Protein AF-0000000086488787 (afdb_homodimer)

pLDDT: mean 94.92, std 4.98, range [66.38, 98.88]

Organism: NCBI:txid399045

Secondary structure (DSSP, 8-state):
-HHHHHS-TTT-EEEEEE-SHHHHHHHHHHHTTSEEEEEEE-GGGTT-S---S----S--SEEEEESEETTTTEE-SS----SSPEEEE-TTTTTSS---GGG-SEEEEETTTTTSSSS-EEEEE-GGGSS-S-----GGG-HHHHHHTTT-SS---HHHHHHHHHHHHHHHHTTHHHHHHHHHHHHHHHHHHHHHH-TTEEE-S-GGGB-SSEEEEEETTHHHHHHHHHHHHHHTT----BPPTTT-SEEEE-/-HHHHHS-TTT-EEEEEE-SHHHHHHHHHHHTTSEEEEEEE-GGGTT-S---S----S--SEEEEESEETTTTEE-SS----SSPEEEE-TTTTTSS---GGG-SEEEEETTTTTSSSS-EEEEE-GGGSS-S-----GGG-HHHHHHTTT-SS---HHHHHHHHHHHHHHHHTTHHHHHHHHHHHHHHHHHHHHHH-TTEEE-S-GGGB-SSEEEEEETTHHHHHHHHHHHHHHTT----BPPTTT-SEEEE-

Foldseek 3Di:
DCCQWQAAQPAGEEEEAAQEDVSVVVQVVNVVRHHYHDQHYPVVQPNQEGDDDTDDDDDHSEYEYEQAYQQNQFGDPDDDDDPHAYEYEDAQCVLQADDPPVSHQKYKYQCCHQQFNGFDMDMDHNPVSGDRRPHPDDLVRHVVNCVVVVNPPDPGPVRRVVRSVVSQVVCVVCVGSHNSNVVLVVQLCVVVVCQVVPLQKHWSHDPVGGHSFKTFIAGPCCVVPVVVVVVVCVVVVHDDQFHDPVPTGGMDGD/DCCQWQAAQPAGEEEEAAQEDVSVVVQVVNVVRHHYHDQHYPVVQPNQEGDDDTDDDDDHSEYEYEQAYQQNQFGDPDDDDDPHAYEYEDAQCVLQADDPPVSHQKYKYQCCHQQFNGFDMDMDHNPVSGDRRPHPDDLVRHVVNCVVVVNPPDPGPVVRVVRSVVSQVVCVVCVGSHNSNVVLVVQLCVVVVCQVVPLQKHWSHDPVGGHSFKTFIAGPCCVVCVVVVVVVCVVVVHDDQFHDPVPTGGMDGD

Structure (mmCIF, N/CA/C/O backbone):
data_AF-0000000086488787-model_v1
#
loop_
_entity.id
_entity.type
_entity.pdbx_description
1 polymer 'phosphoserine transaminase'
#
loop_
_atom_site.group_PDB
_atom_site.id
_atom_site.type_symbol
_atom_site.label_atom_id
_atom_site.label_alt_id
_atom_site.label_comp_id
_atom_site.label_asym_id
_atom_site.label_entity_id
_atom_site.label_seq_id
_atom_site.pdbx_PDB_ins_code
_atom_site.Cartn_x
_atom_site.Cartn_y
_atom_site.Cartn_z
_atom_site.occupancy
_atom_site.B_iso_or_equiv
_atom_site.auth_seq_id
_atom_site.auth_comp_id
_atom_site.auth_asym_id
_atom_site.auth_atom_id
_atom_site.pdbx_PDB_model_num
ATOM 1 N N . MET A 1 1 ? 10.586 -4.086 -3.986 1 94.94 1 MET A N 1
ATOM 2 C CA . MET A 1 1 ? 11.008 -4.074 -2.59 1 94.94 1 MET A CA 1
ATOM 3 C C . MET A 1 1 ? 12.148 -5.059 -2.357 1 94.94 1 MET A C 1
ATOM 5 O O . MET A 1 1 ? 13.211 -4.68 -1.866 1 94.94 1 MET A O 1
ATOM 9 N N . ILE A 1 2 ? 11.914 -6.246 -2.818 1 97.5 2 ILE A N 1
ATOM 10 C CA . ILE A 1 2 ? 12.852 -7.324 -2.512 1 97.5 2 ILE A CA 1
ATOM 11 C C . ILE A 1 2 ? 14.203 -7.023 -3.146 1 97.5 2 ILE A C 1
ATOM 13 O O . ILE A 1 2 ? 15.234 -7.062 -2.471 1 97.5 2 ILE A O 1
ATOM 17 N N . PRO A 1 3 ? 14.281 -6.59 -4.441 1 97.69 3 PRO A N 1
ATOM 18 C CA . PRO A 1 3 ? 15.594 -6.305 -5.02 1 97.69 3 PRO A CA 1
ATOM 19 C C . PRO A 1 3 ? 16.312 -5.145 -4.324 1 97.69 3 PRO A C 1
ATOM 21 O O . PRO A 1 3 ? 17.531 -5.188 -4.133 1 97.69 3 PRO A O 1
ATOM 24 N N . PHE A 1 4 ? 15.555 -4.121 -3.898 1 97.12 4 PHE A N 1
ATOM 25 C CA . PHE A 1 4 ? 16.172 -3 -3.199 1 97.12 4 PHE A CA 1
ATOM 26 C C . PHE A 1 4 ? 16.844 -3.463 -1.912 1 97.12 4 PHE A C 1
ATOM 28 O O . PHE A 1 4 ? 17.906 -2.967 -1.548 1 97.12 4 PHE A O 1
ATOM 35 N N . ASN A 1 5 ? 16.219 -4.375 -1.281 1 98.38 5 ASN A N 1
ATOM 36 C CA . ASN A 1 5 ? 16.672 -4.773 0.046 1 98.38 5 ASN A CA 1
ATOM 37 C C . ASN A 1 5 ? 17.734 -5.863 -0.032 1 98.38 5 ASN A C 1
ATOM 39 O O . ASN A 1 5 ? 18.562 -5.992 0.874 1 98.38 5 ASN A O 1
ATOM 43 N N . LEU A 1 6 ? 17.766 -6.707 -1.114 1 98.69 6 LEU A N 1
ATOM 44 C CA . LEU A 1 6 ? 18.547 -7.93 -1.038 1 98.69 6 LEU A CA 1
ATOM 45 C C . LEU A 1 6 ? 19.562 -7.992 -2.17 1 98.69 6 LEU A C 1
ATOM 47 O O . LEU A 1 6 ? 20.547 -8.727 -2.084 1 98.69 6 LEU A O 1
ATOM 51 N N . MET A 1 7 ? 19.297 -7.332 -3.309 1 98.56 7 MET A N 1
ATOM 52 C CA . MET A 1 7 ? 20.234 -7.328 -4.422 1 98.56 7 MET A CA 1
ATOM 53 C C . MET A 1 7 ? 21.312 -6.27 -4.215 1 98.56 7 MET A C 1
ATOM 55 O O . MET A 1 7 ? 21.016 -5.117 -3.912 1 98.56 7 MET A O 1
ATOM 59 N N . LYS A 1 8 ? 22.562 -6.676 -4.352 1 98.12 8 LYS A N 1
ATOM 60 C CA . LYS A 1 8 ? 23.641 -5.695 -4.207 1 98.12 8 LYS A CA 1
ATOM 61 C C . LYS A 1 8 ? 23.516 -4.59 -5.254 1 98.12 8 LYS A C 1
ATOM 63 O O . LYS A 1 8 ? 23.234 -4.859 -6.422 1 98.12 8 LYS A O 1
ATOM 68 N N . ALA A 1 9 ? 23.719 -3.361 -4.793 1 96.5 9 ALA A N 1
ATOM 69 C CA . ALA A 1 9 ? 23.625 -2.207 -5.684 1 96.5 9 ALA A CA 1
ATOM 70 C C . ALA A 1 9 ? 24.703 -2.266 -6.758 1 96.5 9 ALA A C 1
ATOM 72 O O . ALA A 1 9 ? 24.484 -1.852 -7.898 1 96.5 9 ALA A O 1
ATOM 73 N N . GLU A 1 10 ? 25.875 -2.75 -6.465 1 96.12 10 GLU A N 1
ATOM 74 C CA . GLU A 1 10 ? 26.969 -2.922 -7.402 1 96.12 10 GLU A CA 1
ATOM 75 C C . GLU A 1 10 ? 27.203 -4.395 -7.715 1 96.12 10 GLU A C 1
ATOM 77 O O . GLU A 1 10 ? 27.531 -5.184 -6.82 1 96.12 10 GLU A O 1
ATOM 82 N N . GLY A 1 11 ? 26.969 -4.77 -8.953 1 95.94 11 GLY A N 1
ATOM 83 C CA . GLY A 1 11 ? 27.25 -6.137 -9.375 1 95.94 11 GLY A CA 1
ATOM 84 C C . GLY A 1 11 ? 26.188 -7.121 -8.922 1 95.94 11 GLY A C 1
ATOM 85 O O . GLY A 1 11 ? 26.453 -8.32 -8.812 1 95.94 11 GLY A O 1
ATOM 86 N N . GLY A 1 12 ? 25.047 -6.617 -8.594 1 97.62 12 GLY A N 1
ATOM 87 C CA . GLY A 1 12 ? 23.984 -7.473 -8.094 1 97.62 12 GLY A CA 1
ATOM 88 C C . GLY A 1 12 ? 23.578 -8.562 -9.07 1 97.62 12 GLY A C 1
ATOM 89 O O . GLY A 1 12 ? 23.5 -8.312 -10.281 1 97.62 12 GLY A O 1
ATOM 90 N N . LYS A 1 13 ? 23.484 -9.789 -8.562 1 98.19 13 LYS A N 1
ATOM 91 C CA . LYS A 1 13 ? 23.109 -10.945 -9.367 1 98.19 13 LYS A CA 1
ATOM 92 C C . LYS A 1 13 ? 22.094 -11.812 -8.625 1 98.19 13 LYS A C 1
ATOM 94 O O . LYS A 1 13 ? 22.297 -12.164 -7.461 1 98.19 13 LYS A O 1
ATOM 99 N N . THR A 1 14 ? 21.016 -12.086 -9.305 1 98.69 14 THR A N 1
ATOM 100 C CA . THR A 1 14 ? 19.953 -12.883 -8.711 1 98.69 14 THR A CA 1
ATOM 101 C C . THR A 1 14 ? 19.531 -14.008 -9.656 1 98.69 14 THR A C 1
ATOM 103 O O . THR A 1 14 ? 19.828 -13.961 -10.852 1 98.69 14 THR A O 1
ATOM 106 N N . ALA A 1 15 ? 18.938 -15.047 -9.109 1 98.81 15 ALA A N 1
ATOM 107 C CA . ALA A 1 15 ? 18.391 -16.156 -9.875 1 98.81 15 ALA A CA 1
ATOM 108 C C . ALA A 1 15 ? 16.891 -16.281 -9.641 1 98.81 15 ALA A C 1
ATOM 110 O O . ALA A 1 15 ? 16.406 -16.141 -8.508 1 98.81 15 ALA A O 1
ATOM 111 N N . TYR A 1 16 ? 16.188 -16.516 -10.734 1 98.81 16 TYR A N 1
ATOM 112 C CA . TYR A 1 16 ? 14.742 -16.688 -10.648 1 98.81 16 TYR A CA 1
ATOM 113 C C . TYR A 1 16 ? 14.305 -17.969 -11.344 1 98.81 16 TYR A C 1
ATOM 115 O O . TYR A 1 16 ? 14.852 -18.328 -12.391 1 98.81 16 TYR A O 1
ATOM 123 N N . ILE A 1 17 ? 13.367 -18.641 -10.742 1 98.81 17 ILE A N 1
ATOM 124 C CA . ILE A 1 17 ? 12.609 -19.703 -11.391 1 98.81 17 ILE A CA 1
ATOM 125 C C . ILE A 1 17 ? 11.289 -19.141 -11.93 1 98.81 17 ILE A C 1
ATOM 127 O O . ILE A 1 17 ? 10.438 -18.688 -11.164 1 98.81 17 ILE A O 1
ATOM 131 N N . ASP A 1 18 ? 11.125 -19.156 -13.258 1 98.81 18 ASP A N 1
ATOM 132 C CA . ASP A 1 18 ? 9.984 -18.547 -13.93 1 98.81 18 ASP A CA 1
ATOM 133 C C . ASP A 1 18 ? 8.875 -19.562 -14.164 1 98.81 18 ASP A C 1
ATOM 135 O O . ASP A 1 18 ? 8.891 -20.297 -15.164 1 98.81 18 ASP A O 1
ATOM 139 N N . THR A 1 19 ? 7.844 -19.469 -13.273 1 98.69 19 THR A N 1
ATOM 140 C CA . THR A 1 19 ? 6.82 -20.516 -13.336 1 98.69 19 THR A CA 1
ATOM 141 C C . THR A 1 19 ? 5.453 -19.906 -13.633 1 98.69 19 THR A C 1
ATOM 143 O O . THR A 1 19 ? 4.441 -20.609 -13.633 1 98.69 19 THR A O 1
ATOM 146 N N . GLY A 1 20 ? 5.422 -18.609 -13.844 1 97.62 20 GLY A N 1
ATOM 147 C CA . GLY A 1 20 ? 4.117 -18.031 -14.117 1 97.62 20 GLY A CA 1
ATOM 148 C C . GLY A 1 20 ? 4.133 -16.516 -14.164 1 97.62 20 GLY A C 1
ATOM 149 O O . GLY A 1 20 ? 5.188 -15.906 -14.383 1 97.62 20 GLY A O 1
ATOM 150 N N . ALA A 1 21 ? 2.887 -15.906 -14.07 1 94.88 21 ALA A N 1
ATOM 151 C CA . ALA A 1 21 ? 2.688 -14.469 -14.234 1 94.88 21 ALA A CA 1
ATOM 152 C C . ALA A 1 21 ? 3.416 -13.688 -13.148 1 94.88 21 ALA A C 1
ATOM 154 O O . ALA A 1 21 ? 4.035 -12.656 -13.422 1 94.88 21 ALA A O 1
ATOM 155 N N . TRP A 1 22 ? 3.416 -14.219 -11.945 1 95.56 22 TRP A N 1
ATOM 156 C CA . TRP A 1 22 ? 3.957 -13.469 -10.812 1 95.56 22 TRP A CA 1
ATOM 157 C C . TRP A 1 22 ? 5.477 -13.555 -10.781 1 95.56 22 TRP A C 1
ATOM 159 O O . TRP A 1 22 ? 6.156 -12.57 -10.477 1 95.56 22 TRP A O 1
ATOM 169 N N . SER A 1 23 ? 6 -14.703 -11.062 1 98.19 23 SER A N 1
ATOM 170 C CA . SER A 1 23 ? 7.449 -14.797 -11.188 1 98.19 23 SER A CA 1
ATOM 171 C C . SER A 1 23 ? 7.961 -13.938 -12.344 1 98.19 23 SER A C 1
ATOM 173 O O . SER A 1 23 ? 9.008 -13.297 -12.227 1 98.19 23 SER A O 1
ATOM 175 N N . ASP A 1 24 ? 7.203 -13.914 -13.398 1 97.25 24 ASP A N 1
ATOM 176 C CA . ASP A 1 24 ? 7.574 -13.086 -14.547 1 97.25 24 ASP A CA 1
ATOM 177 C C . ASP A 1 24 ? 7.625 -11.609 -14.172 1 97.25 24 ASP A C 1
ATOM 179 O O . ASP A 1 24 ? 8.57 -10.906 -14.531 1 97.25 24 ASP A O 1
ATOM 183 N N . LYS A 1 25 ? 6.625 -11.133 -13.484 1 95.56 25 LYS A N 1
ATOM 184 C CA . LYS A 1 25 ? 6.594 -9.742 -13.031 1 95.56 25 LYS A CA 1
ATOM 185 C C . LYS A 1 25 ? 7.742 -9.445 -12.078 1 95.56 25 LYS A C 1
ATOM 187 O O . LYS A 1 25 ? 8.352 -8.375 -12.133 1 95.56 25 LYS A O 1
ATOM 192 N N . ALA A 1 26 ? 7.996 -10.352 -11.156 1 97.88 26 ALA A N 1
ATOM 193 C CA . ALA A 1 26 ? 9.094 -10.195 -10.203 1 97.88 26 ALA A CA 1
ATOM 194 C C . ALA A 1 26 ? 10.43 -10.094 -10.93 1 97.88 26 ALA A C 1
ATOM 196 O O . ALA A 1 26 ? 11.297 -9.297 -10.539 1 97.88 26 ALA A O 1
ATOM 197 N N . ILE A 1 27 ? 10.609 -10.938 -11.945 1 98.56 27 ILE A N 1
ATOM 198 C CA . ILE A 1 27 ? 11.828 -10.945 -12.75 1 98.56 27 ILE A CA 1
ATOM 199 C C . ILE A 1 27 ? 12.039 -9.562 -13.375 1 98.56 27 ILE A C 1
ATOM 201 O O . ILE A 1 27 ? 13.133 -9 -13.289 1 98.56 27 ILE A O 1
ATOM 205 N N . LYS A 1 28 ? 10.992 -9.031 -13.945 1 96.94 28 LYS A N 1
ATOM 206 C CA . LYS A 1 28 ? 11.086 -7.73 -14.609 1 96.94 28 LYS A CA 1
ATOM 207 C C . LYS A 1 28 ? 11.523 -6.648 -13.625 1 96.94 28 LYS A C 1
ATOM 209 O O . LYS A 1 28 ? 12.336 -5.785 -13.969 1 96.94 28 LYS A O 1
ATOM 214 N N . GLU A 1 29 ? 11.039 -6.648 -12.445 1 96.62 29 GLU A N 1
ATOM 215 C CA . GLU A 1 29 ? 11.422 -5.668 -11.438 1 96.62 29 GLU A CA 1
ATOM 216 C C . GLU A 1 29 ? 12.883 -5.836 -11.031 1 96.62 29 GLU A C 1
ATOM 218 O O . GLU A 1 29 ? 13.602 -4.848 -10.852 1 96.62 29 GLU A O 1
ATOM 223 N N . ALA A 1 30 ? 13.258 -7.09 -10.852 1 98.06 30 ALA A N 1
ATOM 224 C CA . ALA A 1 30 ? 14.648 -7.352 -10.477 1 98.06 30 ALA A CA 1
ATOM 225 C C . ALA A 1 30 ? 15.609 -6.895 -11.57 1 98.06 30 ALA A C 1
ATOM 227 O O . ALA A 1 30 ? 16.672 -6.344 -11.281 1 98.06 30 ALA A O 1
ATOM 228 N N . GLN A 1 31 ? 15.234 -7.102 -12.812 1 97.75 31 GLN A N 1
ATOM 229 C CA . GLN A 1 31 ? 16.078 -6.773 -13.961 1 97.75 31 GLN A CA 1
ATOM 230 C C . GLN A 1 31 ? 16.312 -5.27 -14.047 1 97.75 31 GLN A C 1
ATOM 232 O O . GLN A 1 31 ? 17.312 -4.828 -14.625 1 97.75 31 GLN A O 1
ATOM 237 N N . ARG A 1 32 ? 15.477 -4.457 -13.484 1 94.88 32 ARG A N 1
ATOM 238 C CA . ARG A 1 32 ? 15.641 -3.008 -13.469 1 94.88 32 ARG A CA 1
ATOM 239 C C . ARG A 1 32 ? 16.844 -2.602 -12.633 1 94.88 32 ARG A C 1
ATOM 241 O O . ARG A 1 32 ? 17.406 -1.522 -12.828 1 94.88 32 ARG A O 1
ATOM 248 N N . LEU A 1 33 ? 17.281 -3.49 -11.719 1 96 33 LEU A N 1
ATOM 249 C CA . LEU A 1 33 ? 18.266 -3.062 -10.727 1 96 33 LEU A CA 1
ATOM 250 C C . LEU A 1 33 ? 19.578 -3.812 -10.914 1 96 33 LEU A C 1
ATOM 252 O O . LEU A 1 33 ? 20.625 -3.369 -10.43 1 96 33 LEU A O 1
ATOM 256 N N . GLY A 1 34 ? 19.5 -4.996 -11.516 1 97 34 GLY A N 1
ATOM 257 C CA . GLY A 1 34 ? 20.703 -5.777 -11.688 1 97 34 GLY A CA 1
ATOM 258 C C . GLY A 1 34 ? 20.531 -6.973 -12.602 1 97 34 GLY A C 1
ATOM 259 O O . GLY A 1 34 ? 19.578 -7.02 -13.391 1 97 34 GLY A O 1
ATOM 260 N N . THR A 1 35 ? 21.562 -7.863 -12.539 1 98.19 35 THR A N 1
ATOM 261 C CA . THR A 1 35 ? 21.531 -9.07 -13.367 1 98.19 35 THR A CA 1
ATOM 262 C C . THR A 1 35 ? 20.562 -10.094 -12.789 1 98.19 35 THR A C 1
ATOM 264 O O . THR A 1 35 ? 20.547 -10.336 -11.578 1 98.19 35 THR A O 1
ATOM 267 N N . THR A 1 36 ? 19.75 -10.602 -13.641 1 98.56 36 THR A N 1
ATOM 268 C CA . THR A 1 36 ? 18.766 -11.602 -13.242 1 98.56 36 THR A CA 1
ATOM 269 C C . THR A 1 36 ? 18.828 -12.82 -14.164 1 98.56 36 THR A C 1
ATOM 271 O O . THR A 1 36 ? 18.453 -12.734 -15.336 1 98.56 36 THR A O 1
ATOM 274 N N . ASP A 1 37 ? 19.328 -13.953 -13.656 1 98.62 37 ASP A N 1
ATOM 275 C CA . ASP A 1 37 ? 19.375 -15.203 -14.398 1 98.62 37 ASP A CA 1
ATOM 276 C C . ASP A 1 37 ? 18.078 -16 -14.227 1 98.62 37 ASP A C 1
ATOM 278 O O . ASP A 1 37 ? 17.609 -16.203 -13.102 1 98.62 37 ASP A O 1
ATOM 282 N N . ILE A 1 38 ? 17.5 -16.344 -15.359 1 98.69 38 ILE A N 1
ATOM 283 C CA . ILE A 1 38 ? 16.406 -17.297 -15.328 1 98.69 38 ILE A CA 1
ATOM 284 C C . ILE A 1 38 ? 16.953 -18.719 -15.383 1 98.69 38 ILE A C 1
ATOM 286 O O . ILE A 1 38 ? 17.344 -19.188 -16.438 1 98.69 38 ILE A O 1
ATOM 290 N N . VAL A 1 39 ? 16.906 -19.406 -14.242 1 98.44 39 VAL A N 1
ATOM 291 C CA . VAL A 1 39 ? 17.656 -20.656 -14.133 1 98.44 39 VAL A CA 1
ATOM 292 C C . VAL A 1 39 ? 16.75 -21.828 -14.531 1 98.44 39 VAL A C 1
ATOM 294 O O . VAL A 1 39 ? 17.234 -22.922 -14.812 1 98.44 39 VAL A O 1
ATOM 297 N N . ALA A 1 40 ? 15.484 -21.625 -14.5 1 98.56 40 ALA A N 1
ATOM 298 C CA . ALA A 1 40 ? 14.469 -22.578 -14.953 1 98.56 40 ALA A CA 1
ATOM 299 C C . ALA A 1 40 ? 13.18 -21.844 -15.344 1 98.56 40 ALA A C 1
ATOM 301 O O . ALA A 1 40 ? 12.859 -20.797 -14.781 1 98.56 40 ALA A O 1
ATOM 302 N N . SER A 1 41 ? 12.508 -22.375 -16.328 1 98.62 41 SER A N 1
ATOM 303 C CA . SER A 1 41 ? 11.266 -21.75 -16.781 1 98.62 41 SER A CA 1
ATOM 304 C C . SER A 1 41 ? 10.328 -22.781 -17.391 1 98.62 41 SER A C 1
ATOM 306 O O . SER A 1 41 ? 10.773 -23.766 -18 1 98.62 41 SER A O 1
ATOM 308 N N . SER A 1 42 ? 9.055 -22.594 -17.188 1 98.5 42 SER A N 1
ATOM 309 C CA . SER A 1 42 ? 8.047 -23.406 -17.875 1 98.5 42 SER A CA 1
ATOM 310 C C . SER A 1 42 ? 7.285 -22.594 -18.906 1 98.5 42 SER A C 1
ATOM 312 O O . SER A 1 42 ? 6.219 -23 -19.375 1 98.5 42 SER A O 1
ATOM 314 N N . LYS A 1 43 ? 7.812 -21.453 -19.234 1 97.81 43 LYS A N 1
ATOM 315 C CA . LYS A 1 43 ? 7.188 -20.562 -20.203 1 97.81 43 LYS A CA 1
ATOM 316 C C . LYS A 1 43 ? 7.008 -21.25 -21.547 1 97.81 43 LYS A C 1
ATOM 318 O O . LYS A 1 43 ? 6.066 -20.953 -22.297 1 97.81 43 LYS A O 1
ATOM 323 N N . ASP A 1 44 ? 7.855 -22.219 -21.906 1 97.25 44 ASP A N 1
ATOM 324 C CA . ASP A 1 44 ? 7.852 -22.906 -23.188 1 97.25 44 ASP A CA 1
ATOM 325 C C . ASP A 1 44 ? 6.551 -23.688 -23.391 1 97.25 44 ASP A C 1
ATOM 327 O O . ASP A 1 44 ? 6.152 -23.953 -24.531 1 97.25 44 ASP A O 1
ATOM 331 N N . LYS A 1 45 ? 5.914 -24.016 -22.297 1 97.25 45 LYS A N 1
ATOM 332 C CA . LYS A 1 45 ? 4.645 -24.734 -22.375 1 97.25 45 LYS A CA 1
ATOM 333 C C . LYS A 1 45 ? 3.539 -23.953 -21.656 1 97.25 45 LYS A C 1
ATOM 335 O O . LYS A 1 45 ? 2.707 -24.547 -20.969 1 97.25 45 LYS A O 1
ATOM 340 N N . ASN A 1 46 ? 3.65 -22.656 -21.719 1 95.94 46 ASN A N 1
ATOM 341 C CA . ASN A 1 46 ? 2.645 -21.766 -21.156 1 95.94 46 ASN A CA 1
ATOM 342 C C . ASN A 1 46 ? 2.439 -22.031 -19.672 1 95.94 46 ASN A C 1
ATOM 344 O O . ASN A 1 46 ? 1.304 -22.078 -19.188 1 95.94 46 ASN A O 1
ATOM 348 N N . TYR A 1 47 ? 3.537 -22.312 -18.984 1 98 47 TYR A N 1
ATOM 349 C CA . TYR A 1 47 ? 3.594 -22.453 -17.531 1 98 47 TYR A CA 1
ATOM 350 C C . TYR A 1 47 ? 2.688 -23.578 -17.062 1 98 47 TYR A C 1
ATOM 352 O O . TYR A 1 47 ? 2.078 -23.484 -15.984 1 98 47 TYR A O 1
ATOM 360 N N . ASN A 1 48 ? 2.488 -24.641 -17.812 1 97.81 48 ASN A N 1
ATOM 361 C CA . ASN A 1 48 ? 1.575 -25.719 -17.438 1 97.81 48 ASN A CA 1
ATOM 362 C C . ASN A 1 48 ? 2.285 -26.812 -16.641 1 97.81 48 ASN A C 1
ATOM 364 O O . ASN A 1 48 ? 1.721 -27.875 -16.406 1 97.81 48 ASN A O 1
ATOM 368 N N . TYR A 1 49 ? 3.541 -26.547 -16.281 1 98.56 49 TYR A N 1
ATOM 369 C CA . TYR A 1 49 ? 4.285 -27.484 -15.445 1 98.56 49 TYR A CA 1
ATOM 370 C C . TYR A 1 49 ? 5.301 -26.734 -14.578 1 98.56 49 TYR A C 1
ATOM 372 O O . TYR A 1 49 ? 5.5 -25.531 -14.742 1 98.56 49 TYR A O 1
ATOM 380 N N . ILE A 1 50 ? 5.898 -27.406 -13.539 1 98.75 50 ILE A N 1
ATOM 381 C CA . ILE A 1 50 ? 7.012 -26.906 -12.742 1 98.75 50 ILE A CA 1
ATOM 382 C C . ILE A 1 50 ? 8.32 -27.5 -13.258 1 98.75 50 ILE A C 1
ATOM 384 O O . ILE A 1 50 ? 8.477 -28.719 -13.336 1 98.75 50 ILE A O 1
ATOM 388 N N . PRO A 1 51 ? 9.25 -26.641 -13.625 1 98.5 51 PRO A N 1
ATOM 389 C CA . PRO A 1 51 ? 10.523 -27.172 -14.125 1 98.5 51 PRO A CA 1
ATOM 390 C C . PRO A 1 51 ? 11.242 -28.031 -13.094 1 98.5 51 PRO A C 1
ATOM 392 O O . PRO A 1 51 ? 11.203 -27.734 -11.898 1 98.5 51 PRO A O 1
ATOM 395 N N . LYS A 1 52 ? 11.914 -29.094 -13.594 1 96.75 52 LYS A N 1
ATOM 396 C CA . LYS A 1 52 ? 12.727 -29.984 -12.773 1 96.75 52 LYS A CA 1
ATOM 397 C C . LYS A 1 52 ? 14.125 -30.156 -13.359 1 96.75 52 LYS A C 1
ATOM 399 O O . LYS A 1 52 ? 14.391 -29.719 -14.477 1 96.75 52 LYS A O 1
ATOM 404 N N . GLY A 1 53 ? 15.008 -30.688 -12.516 1 94.62 53 GLY A N 1
ATOM 405 C CA . GLY A 1 53 ? 16.328 -31.078 -12.984 1 94.62 53 GLY A CA 1
ATOM 406 C C . GLY A 1 53 ? 17.203 -29.891 -13.352 1 94.62 53 GLY A C 1
ATOM 407 O O . GLY A 1 53 ? 18.156 -30.031 -14.125 1 94.62 53 GLY A O 1
ATOM 408 N N . TYR A 1 54 ? 16.875 -28.703 -12.977 1 96.44 54 TYR A N 1
ATOM 409 C CA . TYR A 1 54 ? 17.688 -27.531 -13.258 1 96.44 54 TYR A CA 1
ATOM 410 C C . TYR A 1 54 ? 18.766 -27.344 -12.195 1 96.44 54 TYR A C 1
ATOM 412 O O . TYR A 1 54 ? 18.672 -27.922 -11.109 1 96.44 54 TYR A O 1
ATOM 420 N N . HIS A 1 55 ? 19.75 -26.656 -12.586 1 95.06 55 HIS A N 1
ATOM 421 C CA . HIS A 1 55 ? 20.859 -26.328 -11.688 1 95.06 55 HIS A CA 1
ATOM 422 C C . HIS A 1 55 ? 20.891 -24.828 -11.375 1 95.06 55 HIS A C 1
ATOM 424 O O . HIS A 1 55 ? 20.672 -24 -12.258 1 95.06 55 HIS A O 1
ATOM 430 N N . ILE A 1 56 ? 21.125 -24.547 -10.109 1 96.88 56 ILE A N 1
ATOM 431 C CA . ILE A 1 56 ? 21.312 -23.172 -9.688 1 96.88 56 ILE A CA 1
ATOM 432 C C . ILE A 1 56 ? 22.75 -22.969 -9.242 1 96.88 56 ILE A C 1
ATOM 434 O O . ILE A 1 56 ? 23.219 -23.578 -8.289 1 96.88 56 ILE A O 1
ATOM 438 N N . GLY A 1 57 ? 23.438 -22.094 -9.891 1 94.31 57 GLY A N 1
ATOM 439 C CA . GLY A 1 57 ? 24.828 -21.797 -9.578 1 94.31 57 GLY A CA 1
ATOM 440 C C . GLY A 1 57 ? 25.016 -21.078 -8.266 1 94.31 57 GLY A C 1
ATOM 441 O O . GLY A 1 57 ? 24.062 -20.969 -7.473 1 94.31 57 GLY A O 1
ATOM 442 N N . SER A 1 58 ? 26.297 -20.672 -8.008 1 94.94 58 SER A N 1
ATOM 443 C CA . SER A 1 58 ? 26.641 -19.953 -6.793 1 94.94 58 SER A CA 1
ATOM 444 C C . SER A 1 58 ? 26.844 -18.469 -7.078 1 94.94 58 SER A C 1
ATOM 446 O O . SER A 1 58 ? 26.844 -18.047 -8.242 1 94.94 58 SER A O 1
ATOM 448 N N . GLY A 1 59 ? 26.812 -17.703 -6.039 1 96.19 59 GLY A N 1
ATOM 449 C CA . GLY A 1 59 ? 27.188 -16.312 -6.18 1 96.19 59 GLY A CA 1
ATOM 450 C C . GLY A 1 59 ? 25.984 -15.383 -6.328 1 96.19 59 GLY A C 1
ATOM 451 O O . GLY A 1 59 ? 26.141 -14.227 -6.742 1 96.19 59 GLY A O 1
ATOM 452 N N . TYR A 1 60 ? 24.828 -15.945 -6.102 1 98.31 60 TYR A N 1
ATOM 453 C CA . TYR A 1 60 ? 23.641 -15.102 -6.207 1 98.31 60 TYR A CA 1
ATOM 454 C C . TYR A 1 60 ? 23.375 -14.375 -4.898 1 98.31 60 TYR A C 1
ATOM 456 O O . TYR A 1 60 ? 23.562 -14.938 -3.816 1 98.31 60 TYR A O 1
ATOM 464 N N . ASP A 1 61 ? 22.922 -13.117 -5.02 1 98.69 61 ASP A N 1
ATOM 465 C CA . ASP A 1 61 ? 22.469 -12.375 -3.846 1 98.69 61 ASP A CA 1
ATOM 466 C C . ASP A 1 61 ? 21.234 -13.016 -3.225 1 98.69 61 ASP A C 1
ATOM 468 O O . ASP A 1 61 ? 21.062 -12.992 -2.004 1 98.69 61 ASP A O 1
ATOM 472 N N . TYR A 1 62 ? 20.391 -13.562 -4.113 1 98.81 62 TYR A N 1
ATOM 473 C CA . TYR A 1 62 ? 19.25 -14.375 -3.684 1 98.81 62 TYR A CA 1
ATOM 474 C C . TYR A 1 62 ? 18.688 -15.172 -4.848 1 98.81 62 TYR A C 1
ATOM 476 O O . TYR A 1 62 ? 19.016 -14.914 -6.008 1 98.81 62 TYR A O 1
ATOM 484 N N . VAL A 1 63 ? 17.938 -16.188 -4.492 1 98.88 63 VAL A N 1
ATOM 485 C CA . VAL A 1 63 ? 17.156 -17 -5.43 1 98.88 63 VAL A CA 1
ATOM 486 C C . VAL A 1 63 ? 15.672 -16.828 -5.145 1 98.88 63 VAL A C 1
ATOM 488 O O . VAL A 1 63 ? 15.25 -16.844 -3.984 1 98.88 63 VAL A O 1
ATOM 491 N N . HIS A 1 64 ? 14.922 -16.641 -6.23 1 98.88 64 HIS A N 1
ATOM 492 C CA . HIS A 1 64 ? 13.5 -16.359 -6.074 1 98.88 64 HIS A CA 1
ATOM 493 C C . HIS A 1 64 ? 12.656 -17.453 -6.727 1 98.88 64 HIS A C 1
ATOM 495 O O . HIS A 1 64 ? 12.969 -17.906 -7.832 1 98.88 64 HIS A O 1
ATOM 501 N N . CYS A 1 65 ? 11.594 -17.875 -6.035 1 98.69 65 CYS A N 1
ATOM 502 C CA . CYS A 1 65 ? 10.609 -18.781 -6.613 1 98.69 65 CYS A CA 1
ATOM 503 C C . CYS A 1 65 ? 9.195 -18.375 -6.199 1 98.69 65 CYS A C 1
ATOM 505 O O . CYS A 1 65 ? 9.016 -17.531 -5.32 1 98.69 65 CYS A O 1
ATOM 507 N N . THR A 1 66 ? 8.219 -18.844 -6.898 1 98.56 66 THR A N 1
ATOM 508 C CA . THR A 1 66 ? 6.789 -18.672 -6.633 1 98.56 66 THR A CA 1
ATOM 509 C C . THR A 1 66 ? 6.133 -20.031 -6.371 1 98.56 66 THR A C 1
ATOM 511 O O . THR A 1 66 ? 6.055 -20.875 -7.27 1 98.56 66 THR A O 1
ATOM 514 N N . SER A 1 67 ? 5.641 -20.234 -5.168 1 98.19 67 SER A N 1
ATOM 515 C CA . SER A 1 67 ? 5.238 -21.562 -4.711 1 98.19 67 SER A CA 1
ATOM 516 C C . SER A 1 67 ? 3.967 -22.031 -5.414 1 98.19 67 SER A C 1
ATOM 518 O O . SER A 1 67 ? 3.732 -23.234 -5.551 1 98.19 67 SER A O 1
ATOM 520 N N . ASN A 1 68 ? 3.139 -21.078 -5.809 1 98 68 ASN A N 1
ATOM 521 C CA . ASN A 1 68 ? 1.853 -21.391 -6.426 1 98 68 ASN A CA 1
ATOM 522 C C . ASN A 1 68 ? 1.491 -20.375 -7.508 1 98 68 ASN A C 1
ATOM 524 O O . ASN A 1 68 ? 1.7 -19.172 -7.332 1 98 68 ASN A O 1
ATOM 528 N N . ASN A 1 69 ? 1.011 -20.891 -8.602 1 97.19 69 ASN A N 1
ATOM 529 C CA . ASN A 1 69 ? 0.647 -20.031 -9.727 1 97.19 69 ASN A CA 1
ATOM 530 C C . ASN A 1 69 ? -0.861 -20.016 -9.953 1 97.19 69 ASN A C 1
ATOM 532 O O . ASN A 1 69 ? -1.386 -20.844 -10.711 1 97.19 69 ASN A O 1
ATOM 536 N N . THR A 1 70 ? -1.444 -19.031 -9.477 1 93.12 70 THR A N 1
ATOM 537 C CA . THR A 1 70 ? -2.896 -18.891 -9.438 1 93.12 70 THR A CA 1
ATOM 538 C C . THR A 1 70 ? -3.484 -18.953 -10.844 1 93.12 70 THR A C 1
ATOM 540 O O . THR A 1 70 ? -4.477 -19.641 -11.086 1 93.12 70 THR A O 1
ATOM 543 N N . ILE A 1 71 ? -2.857 -18.297 -11.734 1 92.75 71 ILE A N 1
ATOM 544 C CA . ILE A 1 71 ? -3.385 -18.125 -13.078 1 92.75 71 ILE A CA 1
ATOM 545 C C . ILE A 1 71 ? -3.248 -19.438 -13.859 1 92.75 71 ILE A C 1
ATOM 547 O O . ILE A 1 71 ? -4.148 -19.812 -14.609 1 92.75 71 ILE A O 1
ATOM 551 N N . PHE A 1 72 ? -2.188 -20.188 -13.547 1 96.25 72 PHE A N 1
ATOM 552 C CA . PHE A 1 72 ? -1.85 -21.297 -14.414 1 96.25 72 PHE A CA 1
ATOM 553 C C . PHE A 1 72 ? -2.137 -22.625 -13.719 1 96.25 72 PHE A C 1
ATOM 555 O O . PHE A 1 72 ? -2.123 -23.688 -14.352 1 96.25 72 PHE A O 1
ATOM 562 N N . GLY A 1 73 ? -2.334 -22.547 -12.422 1 97.19 73 GLY A N 1
ATOM 563 C CA . GLY A 1 73 ? -2.818 -23.719 -11.711 1 97.19 73 GLY A CA 1
ATOM 564 C C . GLY A 1 73 ? -1.718 -24.703 -11.375 1 97.19 73 GLY A C 1
ATOM 565 O O . GLY A 1 73 ? -1.98 -25.891 -11.203 1 97.19 73 GLY A O 1
ATOM 566 N N . THR A 1 74 ? -0.49 -24.281 -11.367 1 98.44 74 THR A N 1
ATOM 567 C CA . THR A 1 74 ? 0.616 -25.156 -10.992 1 98.44 74 THR A CA 1
ATOM 568 C C . THR A 1 74 ? 1.149 -24.797 -9.609 1 98.44 74 THR A C 1
ATOM 570 O O . THR A 1 74 ? 0.995 -23.656 -9.156 1 98.44 74 THR A O 1
ATOM 573 N N . GLN A 1 75 ? 1.727 -25.75 -8.914 1 98.5 75 GLN A N 1
ATOM 574 C CA . GLN A 1 75 ? 2.277 -25.547 -7.578 1 98.5 75 GLN A CA 1
ATOM 575 C C . GLN A 1 75 ? 3.578 -26.328 -7.395 1 98.5 75 GLN A C 1
ATOM 577 O O . GLN A 1 75 ? 3.682 -27.484 -7.812 1 98.5 75 GLN A O 1
ATOM 582 N N . MET A 1 76 ? 4.551 -25.672 -6.836 1 98.5 76 MET A N 1
ATOM 583 C CA . MET A 1 76 ? 5.809 -26.344 -6.5 1 98.5 76 MET A CA 1
ATOM 584 C C . MET A 1 76 ? 5.617 -27.312 -5.348 1 98.5 76 MET A C 1
ATOM 586 O O . MET A 1 76 ? 5.043 -26.969 -4.316 1 98.5 76 MET A O 1
ATOM 590 N N . LYS A 1 77 ? 6.094 -28.547 -5.586 1 96.88 77 LYS A N 1
ATOM 591 C CA . LYS A 1 77 ? 6.043 -29.547 -4.516 1 96.88 77 LYS A CA 1
ATOM 592 C C . LYS A 1 77 ? 7.352 -29.578 -3.729 1 96.88 77 LYS A C 1
ATOM 594 O O . LYS A 1 77 ? 7.348 -29.828 -2.521 1 96.88 77 LYS A O 1
ATOM 599 N N . ASP A 1 78 ? 8.391 -29.328 -4.422 1 95.62 78 ASP A N 1
ATOM 600 C CA . ASP A 1 78 ? 9.734 -29.266 -3.84 1 95.62 78 ASP A CA 1
ATOM 601 C C . ASP A 1 78 ? 10.406 -27.938 -4.16 1 95.62 78 ASP A C 1
ATOM 603 O O . ASP A 1 78 ? 10.148 -27.328 -5.203 1 95.62 78 ASP A O 1
ATOM 607 N N . PHE A 1 79 ? 11.281 -27.531 -3.258 1 97.5 79 PHE A N 1
ATOM 608 C CA . PHE A 1 79 ? 12 -26.266 -3.418 1 97.5 79 PHE A CA 1
ATOM 609 C C . PHE A 1 79 ? 13.5 -26.516 -3.537 1 97.5 79 PHE A C 1
ATOM 611 O O . PHE A 1 79 ? 14.023 -27.484 -2.988 1 97.5 79 PHE A O 1
ATOM 618 N N . PRO A 1 80 ? 14.148 -25.656 -4.176 1 96.44 80 PRO A N 1
ATOM 619 C CA . PRO A 1 80 ? 15.578 -25.875 -4.375 1 96.44 80 PRO A CA 1
ATOM 620 C C . PRO A 1 80 ? 16.391 -25.656 -3.1 1 96.44 80 PRO A C 1
ATOM 622 O O . PRO A 1 80 ? 16.031 -24.828 -2.266 1 96.44 80 PRO A O 1
ATOM 625 N N . LYS A 1 81 ? 17.438 -26.438 -2.975 1 93.81 81 LYS A N 1
ATOM 626 C CA . LYS A 1 81 ? 18.453 -26.203 -1.952 1 93.81 81 LYS A CA 1
ATOM 627 C C . LYS A 1 81 ? 19.609 -25.359 -2.504 1 93.81 81 LYS A C 1
ATOM 629 O O . LYS A 1 81 ? 20.297 -25.781 -3.436 1 93.81 81 LYS A O 1
ATOM 634 N N . VAL A 1 82 ? 19.734 -24.219 -1.951 1 95.69 82 VAL A N 1
ATOM 635 C CA . VAL A 1 82 ? 20.703 -23.281 -2.502 1 95.69 82 VAL A CA 1
ATOM 636 C C . VAL A 1 82 ? 21.516 -22.656 -1.368 1 95.69 82 VAL A C 1
ATOM 638 O O . VAL A 1 82 ? 21.078 -22.656 -0.214 1 95.69 82 VAL A O 1
ATOM 641 N N . ASP A 1 83 ? 22.734 -22.109 -1.705 1 94.31 83 ASP A N 1
ATOM 642 C CA . ASP A 1 83 ? 23.594 -21.453 -0.727 1 94.31 83 ASP A CA 1
ATOM 643 C C . ASP A 1 83 ? 23.203 -19.984 -0.545 1 94.31 83 ASP A C 1
ATOM 645 O O . ASP A 1 83 ? 23.484 -19.391 0.492 1 94.31 83 ASP A O 1
ATOM 649 N N . ALA A 1 84 ? 22.547 -19.438 -1.477 1 97.56 84 ALA A N 1
ATOM 650 C CA . ALA A 1 84 ? 22.047 -18.062 -1.41 1 97.56 84 ALA A CA 1
ATOM 651 C C . ALA A 1 84 ? 20.703 -18 -0.683 1 97.56 84 ALA A C 1
ATOM 653 O O . ALA A 1 84 ? 20.016 -19 -0.552 1 97.56 84 ALA A O 1
ATOM 654 N N . PRO A 1 85 ? 20.344 -16.797 -0.121 1 98.5 85 PRO A N 1
ATOM 655 C CA . PRO A 1 85 ? 19 -16.656 0.447 1 98.5 85 PRO A CA 1
ATOM 656 C C . PRO A 1 85 ? 17.906 -17.094 -0.52 1 98.5 85 PRO A C 1
ATOM 658 O O . PRO A 1 85 ? 17.938 -16.719 -1.698 1 98.5 85 PRO A O 1
ATOM 661 N N . LEU A 1 86 ? 17 -17.891 -0.028 1 98.81 86 LEU A N 1
ATOM 662 C CA . LEU A 1 86 ? 15.867 -18.344 -0.811 1 98.81 86 LEU A CA 1
ATOM 663 C C . LEU A 1 86 ? 14.617 -17.547 -0.474 1 98.81 86 LEU A C 1
ATOM 665 O O . LEU A 1 86 ? 14.164 -17.547 0.673 1 98.81 86 LEU A O 1
ATOM 669 N N . ILE A 1 87 ? 14.055 -16.828 -1.471 1 98.88 87 ILE A N 1
ATOM 670 C CA . ILE A 1 87 ? 12.867 -15.984 -1.346 1 98.88 87 ILE A CA 1
ATOM 671 C C . ILE A 1 87 ? 11.688 -16.656 -2.047 1 98.88 87 ILE A C 1
ATOM 673 O O . ILE A 1 87 ? 11.805 -17.094 -3.193 1 98.88 87 ILE A O 1
ATOM 677 N N . CYS A 1 88 ? 10.562 -16.672 -1.39 1 98.75 88 CYS A N 1
ATOM 678 C CA . CYS A 1 88 ? 9.422 -17.359 -1.979 1 98.75 88 CYS A CA 1
ATOM 679 C C . CYS A 1 88 ? 8.164 -16.516 -1.894 1 98.75 88 CYS A C 1
ATOM 681 O O . CYS A 1 88 ? 7.809 -16.031 -0.816 1 98.75 88 CYS A O 1
ATOM 683 N N . ASP A 1 89 ? 7.582 -16.312 -3.041 1 98.31 89 ASP A N 1
ATOM 684 C CA . ASP A 1 89 ? 6.227 -15.781 -3.105 1 98.31 89 ASP A CA 1
ATOM 685 C C . ASP A 1 89 ? 5.195 -16.859 -2.773 1 98.31 89 ASP A C 1
ATOM 687 O O . ASP A 1 89 ? 4.992 -17.797 -3.551 1 98.31 89 ASP A O 1
ATOM 691 N N . MET A 1 90 ? 4.469 -16.703 -1.673 1 97.62 90 MET A N 1
ATOM 692 C CA . MET A 1 90 ? 3.465 -17.672 -1.258 1 97.62 90 MET A CA 1
ATOM 693 C C . MET A 1 90 ? 2.08 -17.031 -1.206 1 97.62 90 MET A C 1
ATOM 695 O O . MET A 1 90 ? 1.231 -17.453 -0.415 1 97.62 90 MET A O 1
ATOM 699 N N . SER A 1 91 ? 1.845 -16.062 -1.972 1 95.56 91 SER A N 1
ATOM 700 C CA . SER A 1 91 ? 0.604 -15.289 -1.929 1 95.56 91 SER A CA 1
ATOM 701 C C . SER A 1 91 ? -0.613 -16.203 -2.057 1 95.56 91 SER A C 1
ATOM 703 O O . SER A 1 91 ? -1.557 -16.094 -1.27 1 95.56 91 SER A O 1
ATOM 705 N N . SER A 1 92 ? -0.622 -17.125 -2.91 1 94.56 92 SER A N 1
ATOM 706 C CA . SER A 1 92 ? -1.866 -17.828 -3.219 1 94.56 92 SER A CA 1
ATOM 707 C C . SER A 1 92 ? -1.938 -19.172 -2.5 1 94.56 92 SER A C 1
ATOM 709 O O . SER A 1 92 ? -2.938 -19.891 -2.607 1 94.56 92 SER A O 1
ATOM 711 N N . ASP A 1 93 ? -0.868 -19.516 -1.677 1 95.88 93 ASP A N 1
ATOM 712 C CA . ASP A 1 93 ? -1.011 -20.812 -1.026 1 95.88 93 ASP A CA 1
ATOM 713 C C . ASP A 1 93 ? -0.393 -20.797 0.37 1 95.88 93 ASP A C 1
ATOM 715 O O . ASP A 1 93 ? -0.154 -21.859 0.959 1 95.88 93 ASP A O 1
ATOM 719 N N . ILE A 1 94 ? -0.128 -19.641 0.868 1 94.62 94 ILE A N 1
ATOM 720 C CA . ILE A 1 94 ? 0.371 -19.562 2.236 1 94.62 94 ILE A CA 1
ATOM 721 C C . ILE A 1 94 ? -0.618 -20.219 3.191 1 94.62 94 ILE A C 1
ATOM 723 O O . ILE A 1 94 ? -1.831 -20.031 3.068 1 94.62 94 ILE A O 1
ATOM 727 N N . LEU A 1 95 ? -0.129 -21.125 4.051 1 93.25 95 LEU A N 1
ATOM 728 C CA . LEU A 1 95 ? -0.869 -21.812 5.105 1 93.25 95 LEU A CA 1
ATOM 729 C C . LEU A 1 95 ? -1.905 -22.75 4.516 1 93.25 95 LEU A C 1
ATOM 731 O O . LEU A 1 95 ? -2.857 -23.141 5.195 1 93.25 95 LEU A O 1
ATOM 735 N N . SER A 1 96 ? -1.811 -23.078 3.229 1 94.5 96 SER A N 1
ATOM 736 C CA . SER A 1 96 ? -2.736 -24.016 2.6 1 94.5 96 SER A CA 1
ATOM 737 C C . SER A 1 96 ? -2.285 -25.453 2.805 1 94.5 96 SER A C 1
ATOM 739 O O . SER A 1 96 ? -3.057 -26.391 2.578 1 94.5 96 SER A O 1
ATOM 741 N N . ARG A 1 97 ? -1.044 -25.578 3.168 1 95.69 97 ARG A N 1
ATOM 742 C CA . ARG A 1 97 ? -0.438 -26.906 3.35 1 95.69 97 ARG A CA 1
ATOM 743 C C . ARG A 1 97 ? 0.72 -26.844 4.34 1 95.69 97 ARG A C 1
ATOM 745 O O . ARG A 1 97 ? 1.256 -25.766 4.609 1 95.69 97 ARG A O 1
ATOM 752 N N . GLN A 1 98 ? 0.993 -28.016 4.82 1 95.94 98 GLN A N 1
ATOM 753 C CA . GLN A 1 98 ? 2.158 -28.109 5.691 1 95.94 98 GLN A CA 1
ATOM 754 C C . GLN A 1 98 ? 3.453 -27.984 4.895 1 95.94 98 GLN A C 1
ATOM 756 O O . GLN A 1 98 ? 3.6 -28.609 3.84 1 95.94 98 GLN A O 1
ATOM 761 N N . LEU A 1 99 ? 4.312 -27.094 5.375 1 95.38 99 LEU A N 1
ATOM 762 C CA . LEU A 1 99 ? 5.621 -26.859 4.777 1 95.38 99 LEU A CA 1
ATOM 763 C C . LEU A 1 99 ? 6.656 -26.531 5.848 1 95.38 99 LEU A C 1
ATOM 765 O O . LEU A 1 99 ? 6.312 -26.016 6.914 1 95.38 99 LEU A O 1
ATOM 769 N N . ASP A 1 100 ? 7.926 -27 5.598 1 96.25 100 ASP A N 1
ATOM 770 C CA . ASP A 1 100 ? 9.016 -26.484 6.41 1 96.25 100 ASP A CA 1
ATOM 771 C C . ASP A 1 100 ? 9.344 -25.047 6.031 1 96.25 100 ASP A C 1
ATOM 773 O O . ASP A 1 100 ? 10.211 -24.797 5.188 1 96.25 100 ASP A O 1
ATOM 777 N N . PHE A 1 101 ? 8.742 -24.109 6.676 1 96 101 PHE A N 1
ATOM 778 C CA . PHE A 1 101 ? 8.867 -22.688 6.336 1 96 101 PHE A CA 1
ATOM 779 C C . PHE A 1 101 ? 10.273 -22.188 6.617 1 96 101 PHE A C 1
ATOM 781 O O . PHE A 1 101 ? 10.703 -21.188 6.051 1 96 101 PHE A O 1
ATOM 788 N N . ALA A 1 102 ? 11.031 -22.875 7.422 1 96.38 102 ALA A N 1
ATOM 789 C CA . ALA A 1 102 ? 12.367 -22.438 7.816 1 96.38 102 ALA A CA 1
ATOM 790 C C . ALA A 1 102 ? 13.359 -22.562 6.66 1 96.38 102 ALA A C 1
ATOM 792 O O . ALA A 1 102 ? 14.453 -22.016 6.711 1 96.38 102 ALA A O 1
ATOM 793 N N . GLN A 1 103 ? 12.992 -23.312 5.66 1 97.31 103 GLN A N 1
ATOM 794 C CA . GLN A 1 103 ? 13.875 -23.5 4.516 1 97.31 103 GLN A CA 1
ATOM 795 C C . GLN A 1 103 ? 13.992 -22.219 3.697 1 97.31 103 GLN A C 1
ATOM 797 O O . GLN A 1 103 ? 14.891 -22.078 2.865 1 97.31 103 GLN A O 1
ATOM 802 N N . PHE A 1 104 ? 13.109 -21.328 3.912 1 98.44 104 PHE A N 1
ATOM 803 C CA . PHE A 1 104 ? 13.125 -20.047 3.199 1 98.44 104 PHE A CA 1
ATOM 804 C C . PHE A 1 104 ? 13.773 -18.969 4.043 1 98.44 104 PHE A C 1
ATOM 806 O O . PHE A 1 104 ? 13.641 -18.953 5.27 1 98.44 104 PHE A O 1
ATOM 813 N N . ASP A 1 105 ? 14.461 -18.062 3.416 1 98.75 105 ASP A N 1
ATOM 814 C CA . ASP A 1 105 ? 15.039 -16.906 4.109 1 98.75 105 ASP A CA 1
ATOM 815 C C . ASP A 1 105 ? 14.078 -15.727 4.117 1 98.75 105 ASP A C 1
ATOM 817 O O . ASP A 1 105 ? 14.188 -14.836 4.961 1 98.75 105 ASP A O 1
ATOM 821 N N . MET A 1 106 ? 13.18 -15.781 3.186 1 98.69 106 MET A N 1
ATOM 822 C CA . MET A 1 106 ? 12.102 -14.797 3.146 1 98.69 106 MET A CA 1
ATOM 823 C C . MET A 1 106 ? 10.859 -15.375 2.471 1 98.69 106 MET A C 1
ATOM 825 O O . MET A 1 106 ? 10.969 -16.078 1.466 1 98.69 106 MET A O 1
ATOM 829 N N . ILE A 1 107 ? 9.727 -15.164 3.104 1 98.38 107 ILE A N 1
ATOM 830 C CA . ILE A 1 107 ? 8.414 -15.469 2.539 1 98.38 107 ILE A CA 1
ATOM 831 C C . ILE A 1 107 ? 7.57 -14.195 2.475 1 98.38 107 ILE A C 1
ATOM 833 O O . ILE A 1 107 ? 7.566 -13.398 3.414 1 98.38 107 ILE A O 1
ATOM 837 N N . TYR A 1 108 ? 6.988 -13.953 1.333 1 97.5 108 TYR A N 1
ATOM 838 C CA . TYR A 1 108 ? 5.992 -12.883 1.289 1 97.5 108 TYR A CA 1
ATOM 839 C C . TYR A 1 108 ? 4.688 -13.375 0.678 1 97.5 108 TYR A C 1
ATOM 841 O O . TYR A 1 108 ? 4.688 -14.32 -0.121 1 97.5 108 TYR A O 1
ATOM 849 N N . ALA A 1 109 ? 3.605 -12.766 1.122 1 95.75 109 ALA A N 1
ATOM 850 C CA . ALA A 1 109 ? 2.275 -13.188 0.688 1 95.75 109 ALA A CA 1
ATOM 851 C C . ALA A 1 109 ? 1.271 -12.039 0.816 1 95.75 109 ALA A C 1
ATOM 853 O O . ALA A 1 109 ? 1.136 -11.445 1.887 1 95.75 109 ALA A O 1
ATOM 854 N N . GLY A 1 110 ? 0.668 -11.719 -0.35 1 92.06 110 GLY A N 1
ATOM 855 C CA . GLY A 1 110 ? -0.56 -10.969 -0.16 1 92.06 110 GLY A CA 1
ATOM 856 C C . GLY A 1 110 ? -1.577 -11.688 0.702 1 92.06 110 GLY A C 1
ATOM 857 O O . GLY A 1 110 ? -1.798 -12.891 0.535 1 92.06 110 GLY A O 1
ATOM 858 N N . VAL A 1 111 ? -2.234 -11.047 1.55 1 81.56 111 VAL A N 1
ATOM 859 C CA . VAL A 1 111 ? -3.037 -11.758 2.539 1 81.56 111 VAL A CA 1
ATOM 860 C C . VAL A 1 111 ? -4.375 -12.164 1.923 1 81.56 111 VAL A C 1
ATOM 862 O O . VAL A 1 111 ? -5.066 -13.031 2.453 1 81.56 111 VAL A O 1
ATOM 865 N N . GLN A 1 112 ? -4.781 -11.68 0.836 1 77.75 112 GLN A N 1
ATOM 866 C CA . GLN A 1 112 ? -6.152 -11.688 0.335 1 77.75 112 GLN A CA 1
ATOM 867 C C . GLN A 1 112 ? -6.527 -13.055 -0.223 1 77.75 112 GLN A C 1
ATOM 869 O O . GLN A 1 112 ? -7.613 -13.227 -0.784 1 77.75 112 GLN A O 1
ATOM 874 N N . LYS A 1 113 ? -5.723 -13.953 -0.098 1 71.19 113 LYS A N 1
ATOM 875 C CA . LYS A 1 113 ? -6.109 -15.273 -0.586 1 71.19 113 LYS A CA 1
ATOM 876 C C . LYS A 1 113 ? -6.434 -16.219 0.571 1 71.19 113 LYS A C 1
ATOM 878 O O . LYS A 1 113 ? -7.574 -16.656 0.714 1 71.19 113 LYS A O 1
ATOM 883 N N . ASN A 1 114 ? -5.531 -16.391 1.417 1 79.12 114 ASN A N 1
ATOM 884 C CA . ASN A 1 114 ? -5.738 -17.406 2.457 1 79.12 114 ASN A CA 1
ATOM 885 C C . ASN A 1 114 ? -5.711 -16.781 3.85 1 79.12 114 ASN A C 1
ATOM 887 O O . ASN A 1 114 ? -6.141 -17.406 4.82 1 79.12 114 ASN A O 1
ATOM 891 N N . MET A 1 115 ? -5.359 -15.516 3.891 1 85.44 115 MET A N 1
ATOM 892 C CA . MET A 1 115 ? -5.105 -14.977 5.223 1 85.44 115 MET A CA 1
ATOM 893 C C . MET A 1 115 ? -6.051 -13.82 5.531 1 85.44 115 MET A C 1
ATOM 895 O O . MET A 1 115 ? -6.121 -13.352 6.672 1 85.44 115 MET A O 1
ATOM 899 N N . GLY A 1 116 ? -6.75 -13.359 4.5 1 84.62 116 GLY A N 1
ATOM 900 C CA . GLY A 1 116 ? -7.602 -12.211 4.746 1 84.62 116 GLY A CA 1
ATOM 901 C C . GLY A 1 116 ? -8.016 -11.492 3.473 1 84.62 116 GLY A C 1
ATOM 902 O O . GLY A 1 116 ? -7.879 -12.039 2.375 1 84.62 116 GLY A O 1
ATOM 903 N N . PRO A 1 117 ? -8.602 -10.328 3.668 1 87.88 117 PRO A N 1
ATOM 904 C CA . PRO A 1 117 ? -8.984 -9.531 2.498 1 87.88 117 PRO A CA 1
ATOM 905 C C . PRO A 1 117 ? -7.812 -8.766 1.892 1 87.88 117 PRO A C 1
ATOM 907 O O . PRO A 1 117 ? -6.746 -8.672 2.508 1 87.88 117 PRO A O 1
ATOM 910 N N . ALA A 1 118 ? -8.008 -8.305 0.683 1 88.25 118 ALA A N 1
ATOM 911 C CA . ALA A 1 118 ? -6.977 -7.496 0.03 1 88.25 118 ALA A CA 1
ATOM 912 C C . ALA A 1 118 ? -6.68 -6.234 0.833 1 88.25 118 ALA A C 1
ATOM 914 O O . ALA A 1 118 ? -7.574 -5.652 1.449 1 88.25 118 ALA A O 1
ATOM 915 N N . GLY A 1 119 ? -5.336 -5.82 0.851 1 89.44 119 GLY A N 1
ATOM 916 C CA . GLY A 1 119 ? -5.004 -4.559 1.489 1 89.44 119 GLY A CA 1
ATOM 917 C C . GLY A 1 119 ? -3.793 -4.648 2.398 1 89.44 119 GLY A C 1
ATOM 918 O O . GLY A 1 119 ? -3.379 -3.652 2.992 1 89.44 119 GLY A O 1
ATOM 919 N N . ALA A 1 120 ? -3.244 -5.824 2.494 1 91.62 120 ALA A N 1
ATOM 920 C CA . ALA A 1 120 ? -2.053 -5.996 3.32 1 91.62 120 ALA A CA 1
ATOM 921 C C . ALA A 1 120 ? -1.144 -7.082 2.752 1 91.62 120 ALA A C 1
ATOM 923 O O . ALA A 1 120 ? -1.584 -7.918 1.958 1 91.62 120 ALA A O 1
ATOM 924 N N . THR A 1 121 ? 0.084 -7.047 3.057 1 94.25 121 THR A N 1
ATOM 925 C CA . THR A 1 121 ? 1.083 -8.055 2.715 1 94.25 121 THR A CA 1
ATOM 926 C C . THR A 1 121 ? 1.805 -8.547 3.965 1 94.25 121 THR A C 1
ATOM 928 O O . THR A 1 121 ? 2.16 -7.75 4.836 1 94.25 121 THR A O 1
ATOM 931 N N . MET A 1 122 ? 1.94 -9.797 4.098 1 95.19 122 MET A N 1
ATOM 932 C CA . MET A 1 122 ? 2.754 -10.398 5.156 1 95.19 122 MET A CA 1
ATOM 933 C C . MET A 1 122 ? 4.152 -10.727 4.648 1 95.19 122 MET A C 1
ATOM 935 O O . MET A 1 122 ? 4.305 -11.297 3.566 1 95.19 122 MET A O 1
ATOM 939 N N . ILE A 1 123 ? 5.168 -10.32 5.34 1 97.12 123 ILE A N 1
ATOM 940 C CA . ILE A 1 123 ? 6.555 -10.672 5.043 1 97.12 123 ILE A CA 1
ATOM 941 C C . ILE A 1 123 ? 7.199 -11.312 6.27 1 97.12 123 ILE A C 1
ATOM 943 O O . ILE A 1 123 ? 7.172 -10.742 7.363 1 97.12 123 ILE A O 1
ATOM 947 N N . ALA A 1 124 ? 7.594 -12.516 6.148 1 97.5 124 ALA A N 1
ATOM 948 C CA . ALA A 1 124 ? 8.484 -13.172 7.102 1 97.5 124 ALA A CA 1
ATOM 949 C C . ALA A 1 124 ? 9.914 -13.211 6.57 1 97.5 124 ALA A C 1
ATOM 951 O O . ALA A 1 124 ? 10.164 -13.719 5.477 1 97.5 124 ALA A O 1
ATOM 952 N N . VAL A 1 125 ? 10.875 -12.656 7.32 1 98.5 125 VAL A N 1
ATOM 953 C CA . VAL A 1 125 ? 12.227 -12.523 6.785 1 98.5 125 VAL A CA 1
ATOM 954 C C . VAL A 1 125 ? 13.25 -12.773 7.895 1 98.5 125 VAL A C 1
ATOM 956 O O . VAL A 1 125 ? 13.047 -12.352 9.031 1 98.5 125 VAL A O 1
ATOM 959 N N . LYS A 1 126 ? 14.266 -13.586 7.543 1 98.38 126 LYS A N 1
ATOM 960 C CA . LYS A 1 126 ? 15.43 -13.656 8.422 1 98.38 126 LYS A CA 1
ATOM 961 C C . LYS A 1 126 ? 16.188 -12.336 8.43 1 98.38 126 LYS A C 1
ATOM 963 O O . LYS A 1 126 ? 16.672 -11.883 7.383 1 98.38 126 LYS A O 1
ATOM 968 N N . LYS A 1 127 ? 16.359 -11.734 9.562 1 97.44 127 LYS A N 1
ATOM 969 C CA . LYS A 1 127 ? 16.953 -10.406 9.68 1 97.44 127 LYS A CA 1
ATOM 970 C C . LYS A 1 127 ? 18.406 -10.398 9.203 1 97.44 127 LYS A C 1
ATOM 972 O O . LYS A 1 127 ? 18.906 -9.375 8.727 1 97.44 127 LYS A O 1
ATOM 977 N N . SER A 1 128 ? 19.047 -11.516 9.219 1 97.62 128 SER A N 1
ATOM 978 C CA . SER A 1 128 ? 20.469 -11.617 8.914 1 97.62 128 SER A CA 1
ATOM 979 C C . SER A 1 128 ? 20.734 -11.328 7.438 1 97.62 128 SER A C 1
ATOM 981 O O . SER A 1 128 ? 21.859 -11.039 7.051 1 97.62 128 SER A O 1
ATOM 983 N N . ILE A 1 129 ? 19.703 -11.383 6.559 1 98.06 129 ILE A N 1
ATOM 984 C CA . ILE A 1 129 ? 19.953 -11.203 5.133 1 98.06 129 ILE A CA 1
ATOM 985 C C . ILE A 1 129 ? 19.688 -9.758 4.734 1 98.06 129 ILE A C 1
ATOM 987 O O . ILE A 1 129 ? 19.812 -9.391 3.566 1 98.06 129 ILE A O 1
ATOM 991 N N . LEU A 1 130 ? 19.312 -8.906 5.664 1 98.12 130 LEU A N 1
ATOM 992 C CA . LEU A 1 130 ? 18.969 -7.516 5.395 1 98.12 130 LEU A CA 1
ATOM 993 C C . LEU A 1 130 ? 20.172 -6.602 5.625 1 98.12 130 LEU A C 1
ATOM 995 O O . LEU A 1 130 ? 21.141 -6.996 6.266 1 98.12 130 LEU A O 1
ATOM 999 N N . GLY A 1 131 ? 20.141 -5.379 5.094 1 96.38 131 GLY A N 1
ATOM 1000 C CA . GLY A 1 131 ? 21.094 -4.324 5.383 1 96.38 131 GLY A CA 1
ATOM 1001 C C . GLY A 1 131 ? 22.391 -4.465 4.605 1 96.38 131 GLY A C 1
ATOM 1002 O O . GLY A 1 131 ? 23.406 -3.883 4.98 1 96.38 131 GLY A O 1
ATOM 1003 N N . GLN A 1 132 ? 22.328 -5.246 3.525 1 95.06 132 GLN A N 1
ATOM 1004 C CA . GLN A 1 132 ? 23.578 -5.555 2.834 1 95.06 132 GLN A CA 1
ATOM 1005 C C . GLN A 1 132 ? 23.516 -5.137 1.368 1 95.06 132 GLN A C 1
ATOM 1007 O O . GLN A 1 132 ? 24.5 -5.254 0.639 1 95.06 132 GLN A O 1
ATOM 1012 N N . SER A 1 133 ? 22.469 -4.582 0.89 1 96.56 133 SER A N 1
ATOM 1013 C CA . SER A 1 133 ? 22.266 -4.371 -0.541 1 96.56 133 SER A CA 1
ATOM 1014 C C . SER A 1 133 ? 23.062 -3.176 -1.041 1 96.56 133 SER A C 1
ATOM 1016 O O . SER A 1 133 ? 23.531 -3.166 -2.184 1 96.56 133 SER A O 1
ATOM 1018 N N . GLY A 1 134 ? 23.234 -2.064 -0.149 1 96.56 134 GLY A N 1
ATOM 1019 C CA . GLY A 1 134 ? 23.953 -0.866 -0.542 1 96.56 134 GLY A CA 1
ATOM 1020 C C . GLY A 1 134 ? 23.109 0.111 -1.333 1 96.56 134 GLY A C 1
ATOM 1021 O O . GLY A 1 134 ? 23.578 1.178 -1.727 1 96.56 134 GLY A O 1
ATOM 1022 N N . HIS A 1 135 ? 21.875 -0.191 -1.583 1 95.75 135 HIS A N 1
ATOM 1023 C CA . HIS A 1 135 ? 20.969 0.709 -2.299 1 95.75 135 HIS A CA 1
ATOM 1024 C C . HIS A 1 135 ? 20.547 1.879 -1.418 1 95.75 135 HIS A C 1
ATOM 1026 O O . HIS A 1 135 ? 20.453 1.738 -0.196 1 95.75 135 HIS A O 1
ATOM 1032 N N . ASN A 1 136 ? 20.391 3.039 -2.047 1 93.44 136 ASN A N 1
ATOM 1033 C CA . ASN A 1 136 ? 19.547 4.062 -1.449 1 93.44 136 ASN A CA 1
ATOM 1034 C C . ASN A 1 136 ? 18.062 3.682 -1.525 1 93.44 136 ASN A C 1
ATOM 1036 O O . ASN A 1 136 ? 17.422 3.895 -2.551 1 93.44 136 ASN A O 1
ATOM 1040 N N . ILE A 1 137 ? 17.594 3.119 -0.422 1 94.19 137 ILE A N 1
ATOM 1041 C CA . ILE A 1 137 ? 16.25 2.533 -0.441 1 94.19 137 ILE A CA 1
ATOM 1042 C C . ILE A 1 137 ? 15.227 3.566 0.026 1 94.19 137 ILE A C 1
ATOM 1044 O O . ILE A 1 137 ? 15.344 4.109 1.127 1 94.19 137 ILE A O 1
ATOM 1048 N N . PRO A 1 138 ? 14.219 3.873 -0.833 1 92.12 138 PRO A N 1
ATOM 1049 C CA . PRO A 1 138 ? 13.125 4.668 -0.279 1 92.12 138 PRO A CA 1
ATOM 1050 C C . PRO A 1 138 ? 12.578 4.09 1.027 1 92.12 138 PRO A C 1
ATOM 1052 O O . PRO A 1 138 ? 12.469 2.871 1.17 1 92.12 138 PRO A O 1
ATOM 1055 N N . ALA A 1 139 ? 12.18 4.945 1.947 1 91.06 139 ALA A N 1
ATOM 1056 C CA . ALA A 1 139 ? 11.836 4.523 3.301 1 91.06 139 ALA A CA 1
ATOM 1057 C C . ALA A 1 139 ? 10.695 3.506 3.283 1 91.06 139 ALA A C 1
ATOM 1059 O O . ALA A 1 139 ? 10.742 2.506 4.008 1 91.06 139 ALA A O 1
ATOM 1060 N N . TYR A 1 140 ? 9.805 3.713 2.428 1 91.25 140 TYR A N 1
ATOM 1061 C CA . TYR A 1 140 ? 8.625 2.855 2.377 1 91.25 140 TYR A CA 1
ATOM 1062 C C . TYR A 1 140 ? 8.984 1.463 1.873 1 91.25 140 TYR A C 1
ATOM 1064 O O . TYR A 1 140 ? 8.266 0.496 2.133 1 91.25 140 TYR A O 1
ATOM 1072 N N . LEU A 1 141 ? 10.086 1.313 1.154 1 94.62 141 LEU A N 1
ATOM 1073 C CA . LEU A 1 141 ? 10.492 0.029 0.595 1 94.62 141 LEU A CA 1
ATOM 1074 C C . LEU A 1 141 ? 11.555 -0.631 1.466 1 94.62 141 LEU A C 1
ATOM 1076 O O . LEU A 1 141 ? 12.008 -1.738 1.167 1 94.62 141 LEU A O 1
ATOM 1080 N N . ASP A 1 142 ? 11.961 0.057 2.498 1 96.44 142 ASP A N 1
ATOM 1081 C CA . ASP A 1 142 ? 13.039 -0.409 3.367 1 96.44 142 ASP A CA 1
ATOM 1082 C C . ASP A 1 142 ? 12.5 -1.34 4.453 1 96.44 142 ASP A C 1
ATOM 1084 O O . ASP A 1 142 ? 11.859 -0.888 5.402 1 96.44 142 ASP A O 1
ATOM 1088 N N . LEU A 1 143 ? 12.844 -2.605 4.367 1 97.69 143 LEU A N 1
ATOM 1089 C CA . LEU A 1 143 ? 12.32 -3.604 5.297 1 97.69 143 LEU A CA 1
ATOM 1090 C C . LEU A 1 143 ? 12.859 -3.365 6.703 1 97.69 143 LEU A C 1
ATOM 1092 O O . LEU A 1 143 ? 12.172 -3.641 7.688 1 97.69 143 LEU A O 1
ATOM 1096 N N . GLU A 1 144 ? 14.031 -2.854 6.812 1 97.38 144 GLU A N 1
ATOM 1097 C CA . GLU A 1 144 ? 14.57 -2.551 8.141 1 97.38 144 GLU A CA 1
ATOM 1098 C C . GLU A 1 144 ? 13.758 -1.459 8.828 1 97.38 144 GLU A C 1
ATOM 1100 O O . GLU A 1 144 ? 13.555 -1.5 10.039 1 97.38 144 GLU A O 1
ATOM 1105 N N . GLN A 1 145 ? 13.312 -0.495 8.031 1 95.31 145 GLN A N 1
ATOM 1106 C CA . GLN A 1 145 ? 12.461 0.55 8.586 1 95.31 145 GLN A CA 1
ATOM 1107 C C . GLN A 1 145 ? 11.133 -0.026 9.078 1 95.31 145 GLN A C 1
ATOM 1109 O O . GLN A 1 145 ? 10.641 0.351 10.141 1 95.31 145 GLN A O 1
ATOM 1114 N N . HIS A 1 146 ? 10.578 -0.907 8.297 1 96.06 146 HIS A N 1
ATOM 1115 C CA . HIS A 1 146 ? 9.336 -1.56 8.695 1 96.06 146 HIS A CA 1
ATOM 1116 C C . HIS A 1 146 ? 9.516 -2.352 9.984 1 96.06 146 HIS A C 1
ATOM 1118 O O . HIS A 1 146 ? 8.664 -2.301 10.875 1 96.06 146 HIS A O 1
ATOM 1124 N N . ILE A 1 147 ? 10.602 -3.084 10.078 1 96.88 147 ILE A N 1
ATOM 1125 C CA . ILE A 1 147 ? 10.891 -3.889 11.266 1 96.88 147 ILE A CA 1
ATOM 1126 C C . ILE A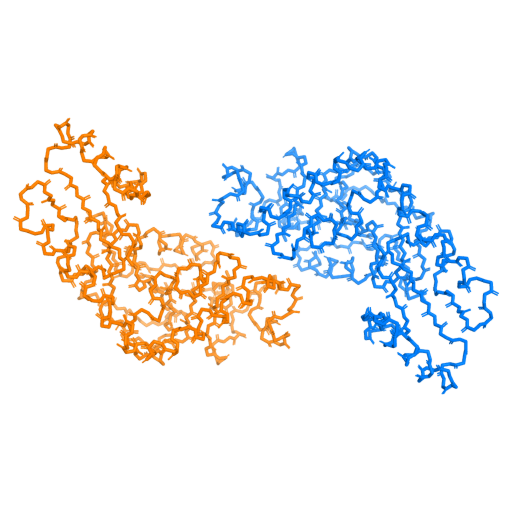 1 147 ? 11.094 -2.977 12.469 1 96.88 147 ILE A C 1
ATOM 1128 O O . ILE A 1 147 ? 10.508 -3.205 13.531 1 96.88 147 ILE A O 1
ATOM 1132 N N . LYS A 1 148 ? 11.867 -1.91 12.312 1 95.62 148 LYS A N 1
ATOM 1133 C CA . LYS A 1 148 ? 12.18 -0.975 13.391 1 95.62 148 LYS A CA 1
ATOM 1134 C C . LYS A 1 148 ? 10.906 -0.34 13.953 1 95.62 148 LYS A C 1
ATOM 1136 O O . LYS A 1 148 ? 10.828 -0.047 15.148 1 95.62 148 LYS A O 1
ATOM 1141 N N . ASN A 1 149 ? 9.898 -0.195 13.125 1 94.62 149 ASN A N 1
ATOM 1142 C CA . ASN A 1 149 ? 8.672 0.491 13.531 1 94.62 149 ASN A CA 1
ATOM 1143 C C . ASN A 1 149 ? 7.539 -0.494 13.789 1 94.62 149 ASN A C 1
ATOM 1145 O O . ASN A 1 149 ? 6.367 -0.112 13.789 1 94.62 149 ASN A O 1
ATOM 1149 N N . ASP A 1 150 ? 7.773 -1.759 13.906 1 94.19 150 ASP A N 1
ATOM 1150 C CA . ASP A 1 150 ? 6.793 -2.799 14.203 1 94.19 150 ASP A CA 1
ATOM 1151 C C . ASP A 1 150 ? 5.648 -2.775 13.188 1 94.19 150 ASP A C 1
ATOM 1153 O O . ASP A 1 150 ? 4.477 -2.781 13.57 1 94.19 150 ASP A O 1
ATOM 1157 N N . SER A 1 151 ? 6.016 -2.555 11.945 1 91.31 151 SER A N 1
ATOM 1158 C CA . SER A 1 151 ? 5.094 -2.559 10.812 1 91.31 151 SER A CA 1
ATOM 1159 C C . SER A 1 151 ? 4.168 -1.348 10.844 1 91.31 151 SER A C 1
ATOM 1161 O O . SER A 1 151 ? 3.082 -1.373 10.266 1 91.31 151 SER A O 1
ATOM 1163 N N . MET A 1 152 ? 4.535 -0.249 11.57 1 88.94 152 MET A N 1
ATOM 1164 C CA . MET A 1 152 ? 3.709 0.952 11.664 1 88.94 152 MET A CA 1
ATOM 1165 C C . MET A 1 152 ? 4.496 2.188 11.242 1 88.94 152 MET A C 1
ATOM 1167 O O . MET A 1 152 ? 4.398 3.24 11.875 1 88.94 152 MET A O 1
ATOM 1171 N N . TYR A 1 153 ? 5.383 1.921 10.273 1 86.69 153 TYR A N 1
ATOM 1172 C CA . TYR A 1 153 ? 6.023 3.082 9.672 1 86.69 153 TYR A CA 1
ATOM 1173 C C . TYR A 1 153 ? 4.984 4.039 9.094 1 86.69 153 TYR A C 1
ATOM 1175 O O . TYR A 1 153 ? 5.152 5.262 9.172 1 86.69 153 TYR A O 1
ATOM 1183 N N . ASN A 1 154 ? 3.984 3.441 8.484 1 84.75 154 ASN A N 1
ATOM 1184 C CA . ASN A 1 154 ? 2.809 4.184 8.039 1 84.75 154 ASN A CA 1
ATOM 1185 C C . ASN A 1 154 ? 1.543 3.701 8.742 1 84.75 154 ASN A C 1
ATOM 1187 O O . ASN A 1 154 ? 1.556 2.666 9.414 1 84.75 154 ASN A O 1
ATOM 1191 N N . THR A 1 155 ? 0.511 4.512 8.68 1 81.25 155 THR A N 1
ATOM 1192 C CA . THR A 1 155 ? -0.79 4.074 9.172 1 81.25 155 THR A CA 1
ATOM 1193 C C . THR A 1 155 ? -1.227 2.787 8.477 1 81.25 155 THR A C 1
ATOM 1195 O O . THR A 1 155 ? -1.35 2.75 7.25 1 81.25 155 THR A O 1
ATOM 1198 N N . PRO A 1 156 ? -1.354 1.779 9.273 1 86.19 156 PRO A N 1
ATOM 1199 C CA . PRO A 1 156 ? -1.685 0.493 8.656 1 86.19 156 PRO A CA 1
ATOM 1200 C C . PRO A 1 156 ? -3.137 0.418 8.188 1 86.19 156 PRO A C 1
ATOM 1202 O O . PRO A 1 156 ? -3.979 1.194 8.648 1 86.19 156 PRO A O 1
ATOM 1205 N N . SER A 1 157 ? -3.387 -0.46 7.164 1 90.44 157 SER A N 1
ATOM 1206 C CA . SER A 1 157 ? -4.75 -0.817 6.793 1 90.44 157 SER A CA 1
ATOM 1207 C C . SER A 1 157 ? -5.426 -1.642 7.883 1 90.44 157 SER A C 1
ATOM 1209 O O . SER A 1 157 ? -5.484 -2.871 7.793 1 90.44 157 SER A O 1
ATOM 1211 N N . VAL A 1 158 ? -6.004 -1.03 8.789 1 88.94 158 VAL A N 1
ATOM 1212 C CA . VAL A 1 158 ? -6.441 -1.634 10.047 1 88.94 158 VAL A CA 1
ATOM 1213 C C . VAL A 1 158 ? -7.477 -2.721 9.758 1 88.94 158 VAL A C 1
ATOM 1215 O O . VAL A 1 158 ? -7.453 -3.783 10.383 1 88.94 158 VAL A O 1
ATOM 1218 N N . PHE A 1 159 ? -8.336 -2.459 8.852 1 91.56 159 PHE A N 1
ATOM 1219 C CA . PHE A 1 159 ? -9.367 -3.439 8.539 1 91.56 159 PHE A CA 1
ATOM 1220 C C . PHE A 1 159 ? -8.75 -4.723 7.992 1 91.56 159 PHE A C 1
ATOM 1222 O O . PHE A 1 159 ? -9.117 -5.82 8.414 1 91.56 159 PHE A O 1
ATOM 1229 N N . ALA A 1 160 ? -7.863 -4.574 7.051 1 91.94 160 ALA A N 1
ATOM 1230 C CA . ALA A 1 160 ? -7.219 -5.746 6.461 1 91.94 160 ALA A CA 1
ATOM 1231 C C . ALA A 1 160 ? -6.438 -6.531 7.516 1 91.94 160 ALA A C 1
ATOM 1233 O O . ALA A 1 160 ? -6.488 -7.762 7.547 1 91.94 160 ALA A O 1
ATOM 1234 N N . VAL A 1 161 ? -5.77 -5.855 8.406 1 92.94 161 VAL A N 1
ATOM 1235 C CA . VAL A 1 161 ? -4.965 -6.484 9.445 1 92.94 161 VAL A CA 1
ATOM 1236 C C . VAL A 1 161 ? -5.875 -7.199 10.445 1 92.94 161 VAL A C 1
ATOM 1238 O O . VAL A 1 161 ? -5.637 -8.359 10.797 1 92.94 161 VAL A O 1
ATOM 1241 N N . TYR A 1 162 ? -6.953 -6.516 10.859 1 93.88 162 TYR A N 1
ATOM 1242 C CA . TYR A 1 162 ? -7.895 -7.082 11.82 1 93.88 162 TYR A CA 1
ATOM 1243 C C . TYR A 1 162 ? -8.57 -8.328 11.25 1 93.88 162 TYR A C 1
ATOM 1245 O O . TYR A 1 162 ? -8.656 -9.359 11.922 1 93.88 162 TYR A O 1
ATOM 1253 N N . THR A 1 163 ? -9.016 -8.219 10.023 1 94.5 163 THR A N 1
ATOM 1254 C CA . THR A 1 163 ? -9.68 -9.352 9.398 1 94.5 163 THR A CA 1
ATOM 1255 C C . THR A 1 163 ? -8.711 -10.516 9.203 1 94.5 163 THR A C 1
ATOM 1257 O O . THR A 1 163 ? -9.102 -11.68 9.312 1 94.5 163 THR A O 1
ATOM 1260 N N . SER A 1 164 ? -7.484 -10.211 8.898 1 94.12 164 SER A N 1
ATOM 1261 C CA . SER A 1 164 ? -6.473 -11.258 8.805 1 94.12 164 SER A CA 1
ATOM 1262 C C . SER A 1 164 ? -6.324 -11.992 10.133 1 94.12 164 SER A C 1
ATOM 1264 O O . SER A 1 164 ? -6.203 -13.219 10.164 1 94.12 164 SER A O 1
ATOM 1266 N N . MET A 1 165 ? -6.316 -11.234 11.242 1 95.06 165 MET A N 1
ATOM 1267 C CA . MET A 1 165 ? -6.258 -11.852 12.562 1 95.06 165 MET A CA 1
ATOM 1268 C C . MET A 1 165 ? -7.434 -12.805 12.766 1 95.06 165 MET A C 1
ATOM 1270 O O . MET A 1 165 ? -7.246 -13.93 13.227 1 95.06 165 MET A O 1
ATOM 1274 N N . LEU A 1 166 ? -8.625 -12.336 12.406 1 95.81 166 LEU A N 1
ATOM 1275 C CA . LEU A 1 166 ? -9.82 -13.156 12.562 1 95.81 166 LEU A CA 1
ATOM 1276 C C . LEU A 1 166 ? -9.719 -14.422 11.711 1 95.81 166 LEU A C 1
ATOM 1278 O O . LEU A 1 166 ? -10.133 -15.5 12.148 1 95.81 166 LEU A O 1
ATOM 1282 N N . THR A 1 167 ? -9.195 -14.32 10.523 1 94.5 167 THR A N 1
ATOM 1283 C CA . THR A 1 167 ? -9.031 -15.461 9.633 1 94.5 167 THR A CA 1
ATOM 1284 C C . THR A 1 167 ? -8.047 -16.469 10.227 1 94.5 167 THR A C 1
ATOM 1286 O O . THR A 1 167 ? -8.281 -17.672 10.164 1 94.5 167 THR A O 1
ATOM 1289 N N . LEU A 1 168 ? -6.977 -16.016 10.773 1 95.06 168 LEU A N 1
ATOM 1290 C CA . LEU A 1 168 ? -5.988 -16.906 11.383 1 95.06 168 LEU A CA 1
ATOM 1291 C C . LEU A 1 168 ? -6.566 -17.609 12.602 1 95.06 168 LEU A C 1
ATOM 1293 O O . LEU A 1 168 ? -6.27 -18.781 12.844 1 95.06 168 LEU A O 1
ATOM 1297 N N . GLU A 1 169 ? -7.332 -16.812 13.344 1 96.38 169 GLU A N 1
ATOM 1298 C CA . GLU A 1 169 ? -8.023 -17.438 14.469 1 96.38 169 GLU A CA 1
ATOM 1299 C C . GLU A 1 169 ? -8.977 -18.531 13.992 1 96.38 169 GLU A C 1
ATOM 1301 O O . GLU A 1 169 ? -9.062 -19.594 14.617 1 96.38 169 GLU A O 1
ATOM 1306 N N . TRP A 1 170 ? -9.664 -18.234 12.984 1 95.38 170 TRP A N 1
ATOM 1307 C CA . TRP A 1 170 ? -10.555 -19.234 12.383 1 95.38 170 TRP A CA 1
ATOM 1308 C C . TRP A 1 170 ? -9.773 -20.469 11.938 1 95.38 170 TRP A C 1
ATOM 1310 O O . TRP A 1 170 ? -10.195 -21.594 12.195 1 95.38 170 TRP A O 1
ATOM 1320 N N . LEU A 1 171 ? -8.68 -20.312 11.242 1 94.44 171 LEU A N 1
ATOM 1321 C CA . LEU A 1 171 ? -7.824 -21.406 10.789 1 94.44 171 LEU A CA 1
ATOM 1322 C C . LEU A 1 171 ? -7.367 -22.266 11.969 1 94.44 171 LEU A C 1
ATOM 1324 O O . LEU A 1 171 ? -7.375 -23.484 11.883 1 94.44 171 LEU A O 1
ATOM 1328 N N . ASP A 1 172 ? -6.953 -21.609 12.969 1 95.56 172 ASP A N 1
ATOM 1329 C CA . ASP A 1 172 ? -6.531 -22.297 14.18 1 95.56 172 ASP A CA 1
ATOM 1330 C C . ASP A 1 172 ? -7.672 -23.141 14.75 1 95.56 172 ASP A C 1
ATOM 1332 O O . ASP A 1 172 ? -7.457 -24.281 15.172 1 95.56 172 ASP A O 1
ATOM 1336 N N . ALA A 1 173 ? -8.82 -22.578 14.719 1 96.81 173 ALA A N 1
ATOM 1337 C CA . ALA A 1 173 ? -9.992 -23.266 15.25 1 96.81 173 ALA A CA 1
ATOM 1338 C C . ALA A 1 173 ? -10.352 -24.484 14.406 1 96.81 173 ALA A C 1
ATOM 1340 O O . ALA A 1 173 ? -10.938 -25.438 14.906 1 96.81 173 ALA A O 1
ATOM 1341 N N . GLN A 1 174 ? -9.977 -24.484 13.148 1 94.81 174 GLN A N 1
ATOM 1342 C CA . GLN A 1 174 ? -10.242 -25.609 12.242 1 94.81 174 GLN A CA 1
ATOM 1343 C C . GLN A 1 174 ? -9.281 -26.766 12.5 1 94.81 174 GLN A C 1
ATOM 1345 O O . GLN A 1 174 ? -9.469 -27.859 11.977 1 94.81 174 GLN A O 1
ATOM 1350 N N . GLY A 1 175 ? -8.234 -26.594 13.312 1 96.94 175 GLY A N 1
ATOM 1351 C CA . GLY A 1 175 ? -7.227 -27.609 13.531 1 96.94 175 GLY A CA 1
ATOM 1352 C C . GLY A 1 175 ? -5.879 -27.25 12.938 1 96.94 175 GLY A C 1
ATOM 1353 O O . GLY A 1 175 ? -4.992 -28.109 12.836 1 96.94 175 GLY A O 1
ATOM 1354 N N . GLY A 1 176 ? -5.742 -25.984 12.5 1 95.88 176 GLY A N 1
ATOM 1355 C CA . GLY A 1 176 ? -4.461 -25.5 12.008 1 95.88 176 GLY A CA 1
ATOM 1356 C C . GLY A 1 176 ? -4.184 -25.906 10.57 1 95.88 176 GLY A C 1
ATOM 1357 O O . GLY A 1 176 ? -5.094 -26.328 9.852 1 95.88 176 GLY A O 1
ATOM 1358 N N . VAL A 1 177 ? -2.988 -25.766 10.125 1 95.56 177 VAL A N 1
ATOM 1359 C CA . VAL A 1 177 ? -2.58 -25.984 8.742 1 95.56 177 VAL A CA 1
ATOM 1360 C C . VAL A 1 177 ? -2.801 -27.453 8.367 1 95.56 177 VAL A C 1
ATOM 1362 O O . VAL A 1 177 ? -3.227 -27.75 7.25 1 95.56 177 VAL A O 1
ATOM 1365 N N . ALA A 1 178 ? -2.566 -28.297 9.289 1 96.88 178 ALA A N 1
ATOM 1366 C CA . ALA A 1 178 ? -2.742 -29.719 9.016 1 96.88 178 ALA A CA 1
ATOM 1367 C C . ALA A 1 178 ? -4.184 -30.031 8.625 1 96.88 178 ALA A C 1
ATOM 1369 O O . ALA A 1 178 ? -4.43 -30.766 7.66 1 96.88 178 ALA A O 1
ATOM 1370 N N . ALA A 1 179 ? -5.113 -29.5 9.344 1 97.06 179 ALA A N 1
ATOM 1371 C CA . ALA A 1 179 ? -6.531 -29.734 9.094 1 97.06 179 ALA A CA 1
ATOM 1372 C C . ALA A 1 179 ? -6.977 -29.078 7.789 1 97.06 179 ALA A C 1
ATOM 1374 O O . ALA A 1 179 ? -7.719 -29.672 7.008 1 97.06 179 ALA A O 1
ATOM 1375 N N . ILE A 1 180 ? -6.516 -27.922 7.621 1 95.25 180 ILE A N 1
ATOM 1376 C CA . ILE A 1 180 ? -6.926 -27.172 6.43 1 95.25 180 ILE A CA 1
ATOM 1377 C C . ILE A 1 180 ? -6.371 -27.859 5.184 1 95.25 180 ILE A C 1
ATOM 1379 O O . ILE A 1 180 ? -7.016 -27.859 4.129 1 95.25 180 ILE A O 1
ATOM 1383 N N . GLU A 1 181 ? -5.145 -28.391 5.238 1 96.88 181 GLU A N 1
ATOM 1384 C CA . GLU A 1 181 ? -4.551 -29.125 4.121 1 96.88 181 GLU A CA 1
ATOM 1385 C C . GLU A 1 181 ? -5.434 -30.281 3.691 1 96.88 181 GLU A C 1
ATOM 1387 O O . GLU A 1 181 ? -5.621 -30.531 2.498 1 96.88 181 GLU A O 1
ATOM 1392 N N . LYS A 1 182 ? -5.953 -31 4.68 1 97.5 182 LYS A N 1
ATOM 1393 C CA . LYS A 1 182 ? -6.84 -32.125 4.387 1 97.5 182 LYS A CA 1
ATOM 1394 C C . LYS A 1 182 ? -8.086 -31.656 3.646 1 97.5 182 LYS A C 1
ATOM 1396 O O . LYS A 1 182 ? -8.516 -32.281 2.682 1 97.5 182 LYS A O 1
ATOM 1401 N N . LEU A 1 183 ? -8.633 -30.609 4.148 1 95.88 183 LEU A N 1
ATOM 1402 C CA . LEU A 1 183 ? -9.812 -30.047 3.512 1 95.88 183 LEU A CA 1
ATOM 1403 C C . LEU A 1 183 ? -9.508 -29.594 2.09 1 95.88 183 LEU A C 1
ATOM 1405 O O . LEU A 1 183 ? -10.289 -29.844 1.17 1 95.88 183 LEU A O 1
ATOM 1409 N N . ASN A 1 184 ? -8.359 -28.922 1.919 1 96.19 184 ASN A N 1
ATOM 1410 C CA . ASN A 1 184 ? -7.953 -28.453 0.599 1 96.19 184 ASN A CA 1
ATOM 1411 C C . ASN A 1 184 ? -7.758 -29.625 -0.372 1 96.19 184 ASN A C 1
ATOM 1413 O O . ASN A 1 184 ? -8.188 -29.547 -1.523 1 96.19 184 ASN A O 1
ATOM 1417 N N . GLN A 1 185 ? -7.172 -30.672 0.076 1 97.19 185 GLN A N 1
ATOM 1418 C CA . GLN A 1 185 ? -6.938 -31.844 -0.758 1 97.19 185 GLN A CA 1
ATOM 1419 C C . GLN A 1 185 ? -8.25 -32.5 -1.161 1 97.19 185 GLN A C 1
ATOM 1421 O O . GLN A 1 185 ? -8.398 -32.969 -2.297 1 97.19 185 GLN A O 1
ATOM 1426 N N . ALA A 1 186 ? -9.148 -32.531 -0.21 1 97.75 186 ALA A N 1
ATOM 1427 C CA . ALA A 1 186 ? -10.453 -33.125 -0.506 1 97.75 186 ALA A CA 1
ATOM 1428 C C . ALA A 1 186 ? -11.18 -32.344 -1.596 1 97.75 186 ALA A C 1
ATOM 1430 O O . ALA A 1 186 ? -11.742 -32.938 -2.52 1 97.75 186 ALA A O 1
ATOM 1431 N N . LYS A 1 187 ? -11.18 -31.031 -1.486 1 97.06 187 LYS A N 1
ATOM 1432 C CA . LYS A 1 187 ? -11.805 -30.172 -2.5 1 97.06 187 LYS A CA 1
ATOM 1433 C C . LYS A 1 187 ? -11.125 -30.359 -3.855 1 97.06 187 LYS A C 1
ATOM 1435 O O . LYS A 1 187 ? -11.797 -30.5 -4.879 1 97.06 187 LYS A O 1
ATOM 1440 N N . ALA A 1 188 ? -9.812 -30.359 -3.838 1 97.56 188 ALA A N 1
ATOM 1441 C CA . ALA A 1 188 ? -9.047 -30.5 -5.074 1 97.56 188 ALA A CA 1
ATOM 1442 C C . ALA A 1 188 ? -9.32 -31.844 -5.738 1 97.56 188 ALA A C 1
ATOM 1444 O O . ALA A 1 188 ? -9.547 -31.922 -6.949 1 97.56 188 ALA A O 1
ATOM 1445 N N . ASN A 1 189 ? -9.312 -32.875 -4.938 1 97.75 189 ASN A N 1
ATOM 1446 C CA . ASN A 1 189 ? -9.562 -34.219 -5.457 1 97.75 189 ASN A CA 1
ATOM 1447 C C . ASN A 1 189 ? -10.945 -34.312 -6.105 1 97.75 189 ASN A C 1
ATOM 1449 O O . ASN A 1 189 ? -11.094 -34.938 -7.156 1 97.75 189 ASN A O 1
ATOM 1453 N N . LEU A 1 190 ? -11.883 -33.75 -5.422 1 97.69 190 LEU A N 1
ATOM 1454 C CA . LEU A 1 190 ? -13.234 -33.75 -5.961 1 97.69 190 LEU A CA 1
ATOM 1455 C C . LEU A 1 190 ? -13.281 -33.125 -7.352 1 97.69 190 LEU A C 1
ATOM 1457 O O . LEU A 1 190 ? -13.852 -33.719 -8.281 1 97.69 190 LEU A O 1
ATOM 1461 N N . LEU A 1 191 ? -12.695 -32.062 -7.5 1 97.12 191 LEU A N 1
ATOM 1462 C CA . LEU A 1 191 ? -12.727 -31.312 -8.766 1 97.12 191 LEU A CA 1
ATOM 1463 C C . LEU A 1 191 ? -11.875 -32.031 -9.812 1 97.12 191 LEU A C 1
ATOM 1465 O O . LEU A 1 191 ? -12.312 -32.219 -10.945 1 97.12 191 LEU A O 1
ATOM 1469 N N . TYR A 1 192 ? -10.641 -32.406 -9.5 1 98 192 TYR A N 1
ATOM 1470 C CA . TYR A 1 192 ? -9.734 -33.031 -10.461 1 98 192 TYR A CA 1
ATOM 1471 C C . TYR A 1 192 ? -10.258 -34.375 -10.914 1 98 192 TYR A C 1
ATOM 1473 O O . TYR A 1 192 ? -10.086 -34.75 -12.07 1 98 192 TYR A O 1
ATOM 1481 N N . ASN A 1 193 ? -10.898 -35.094 -9.992 1 98.06 193 ASN A N 1
ATOM 1482 C CA . ASN A 1 193 ? -11.508 -36.344 -10.375 1 98.06 193 ASN A CA 1
ATOM 1483 C C . ASN A 1 193 ? -12.57 -36.156 -11.453 1 98.06 193 ASN A C 1
ATOM 1485 O O . ASN A 1 193 ? -12.648 -36.938 -12.406 1 98.06 193 ASN A O 1
ATOM 1489 N N . GLU A 1 194 ? -13.359 -35.125 -11.211 1 97.25 194 GLU A N 1
ATOM 1490 C CA . GLU A 1 194 ? -14.375 -34.844 -12.211 1 97.25 194 GLU A CA 1
ATOM 1491 C C . GLU A 1 194 ? -13.742 -34.406 -13.531 1 97.25 194 GLU A C 1
ATOM 1493 O O . GLU A 1 194 ? -14.156 -34.875 -14.602 1 97.25 194 GLU A O 1
ATOM 1498 N N . ILE A 1 195 ? -12.766 -33.562 -13.531 1 96.88 195 ILE A N 1
ATOM 1499 C CA . ILE A 1 195 ? -12.094 -33.094 -14.727 1 96.88 195 ILE A CA 1
ATOM 1500 C C . ILE A 1 195 ? -11.484 -34.25 -15.484 1 96.88 195 ILE A C 1
ATOM 1502 O O . ILE A 1 195 ? -11.578 -34.344 -16.719 1 96.88 195 ILE A O 1
ATOM 1506 N N . ASP A 1 196 ? -10.93 -35.219 -14.781 1 97.44 196 ASP A N 1
ATOM 1507 C CA . ASP A 1 196 ? -10.18 -36.312 -15.391 1 97.44 196 ASP A CA 1
ATOM 1508 C C . ASP A 1 196 ? -11.125 -37.406 -15.914 1 97.44 196 ASP A C 1
ATOM 1510 O O . ASP A 1 196 ? -10.805 -38.094 -16.875 1 97.44 196 ASP A O 1
ATOM 1514 N N . SER A 1 197 ? -12.25 -37.5 -15.32 1 97.62 197 SER A N 1
ATOM 1515 C CA . SER A 1 197 ? -13.133 -38.594 -15.68 1 97.62 197 SER A CA 1
ATOM 1516 C C . SER A 1 197 ? -14.188 -38.156 -16.688 1 97.62 197 SER A C 1
ATOM 1518 O O . SER A 1 197 ? -14.789 -38.969 -17.375 1 97.62 197 SER A O 1
ATOM 1520 N N . ASN A 1 198 ? -14.492 -36.875 -16.656 1 96.75 198 ASN A N 1
ATOM 1521 C CA . ASN A 1 198 ? -15.539 -36.312 -17.5 1 96.75 198 ASN A CA 1
ATOM 1522 C C . ASN A 1 198 ? -14.984 -35.906 -18.875 1 96.75 198 ASN A C 1
ATOM 1524 O O . ASN A 1 198 ? -14.203 -34.969 -18.969 1 96.75 198 ASN A O 1
ATOM 1528 N N . PRO A 1 199 ? -15.414 -36.531 -19.938 1 96.56 199 PRO A N 1
ATOM 1529 C CA . PRO A 1 199 ? -14.844 -36.281 -21.266 1 96.56 199 PRO A CA 1
ATOM 1530 C C . PRO A 1 199 ? -15.148 -34.875 -21.75 1 96.56 199 PRO A C 1
ATOM 1532 O O . PRO A 1 199 ? -14.562 -34.406 -22.75 1 96.56 199 PRO A O 1
ATOM 1535 N N . LEU A 1 200 ? -16.016 -34.156 -21.078 1 96.31 200 LEU A N 1
ATOM 1536 C CA . LEU A 1 200 ? -16.375 -32.812 -21.484 1 96.31 200 LEU A CA 1
ATOM 1537 C C . LEU A 1 200 ? -15.328 -31.797 -21.016 1 96.31 200 LEU A C 1
ATOM 1539 O O . LEU A 1 200 ? -15.312 -30.656 -21.469 1 96.31 200 LEU A O 1
ATOM 1543 N N . PHE A 1 201 ? -14.438 -32.25 -20.156 1 96.5 201 PHE A N 1
ATOM 1544 C CA . PHE A 1 201 ? -13.438 -31.344 -19.594 1 96.5 201 PHE A CA 1
ATOM 1545 C C . PHE A 1 201 ? -12.031 -31.891 -19.781 1 96.5 201 PHE A C 1
ATOM 1547 O O . PHE A 1 201 ? -11.852 -33.125 -19.906 1 96.5 201 PHE A O 1
ATOM 1554 N N . LYS A 1 202 ? -11.102 -30.969 -19.859 1 96.12 202 LYS A N 1
ATOM 1555 C CA . LYS A 1 202 ? -9.688 -31.328 -19.891 1 96.12 202 LYS A CA 1
ATOM 1556 C C . LYS A 1 202 ? -8.852 -30.406 -19.016 1 96.12 202 LYS A C 1
ATOM 1558 O O . LYS A 1 202 ? -8.961 -29.172 -19.125 1 96.12 202 LYS A O 1
ATOM 1563 N N . GLY A 1 203 ? -8.062 -30.984 -18.125 1 96.12 203 GLY A N 1
ATOM 1564 C CA . GLY A 1 203 ? -7.125 -30.188 -17.359 1 96.12 203 GLY A CA 1
ATOM 1565 C C . GLY A 1 203 ? -6.016 -29.594 -18.203 1 96.12 203 GLY A C 1
ATOM 1566 O O . GLY A 1 203 ? -5.672 -30.141 -19.25 1 96.12 203 GLY A O 1
ATOM 1567 N N . THR A 1 204 ? -5.434 -28.484 -17.719 1 95.81 204 THR A N 1
ATOM 1568 C CA . THR A 1 204 ? -4.465 -27.797 -18.562 1 95.81 204 THR A CA 1
ATOM 1569 C C . THR A 1 204 ? -3.057 -27.938 -17.984 1 95.81 204 THR A C 1
ATOM 1571 O O . THR A 1 204 ? -2.086 -27.469 -18.594 1 95.81 204 THR A O 1
ATOM 1574 N N . THR A 1 205 ? -2.918 -28.594 -16.891 1 97.38 205 THR A N 1
ATOM 1575 C CA . THR A 1 205 ? -1.626 -28.672 -16.203 1 97.38 205 THR A CA 1
ATOM 1576 C C . THR A 1 205 ? -1.139 -30.109 -16.156 1 97.38 205 THR A C 1
ATOM 1578 O O . THR A 1 205 ? -1.941 -31.047 -16.219 1 97.38 205 THR A O 1
ATOM 1581 N N . GLU A 1 206 ? 0.196 -30.234 -16.094 1 98.06 206 GLU A N 1
ATOM 1582 C CA . GLU A 1 206 ? 0.732 -31.547 -15.766 1 98.06 206 GLU A CA 1
ATOM 1583 C C . GLU A 1 206 ? 0.195 -32.031 -14.43 1 98.06 206 GLU A C 1
ATOM 1585 O O . GLU A 1 206 ? 0.144 -31.281 -13.461 1 98.06 206 GLU A O 1
ATOM 1590 N N . ILE A 1 207 ? -0.151 -33.25 -14.383 1 97.88 207 ILE A N 1
ATOM 1591 C CA . ILE A 1 207 ? -0.868 -33.844 -13.242 1 97.88 207 ILE A CA 1
ATOM 1592 C C . ILE A 1 207 ? -0.014 -33.719 -11.984 1 97.88 207 ILE A C 1
ATOM 1594 O O . ILE A 1 207 ? -0.511 -33.344 -10.922 1 97.88 207 ILE A O 1
ATOM 1598 N N . GLU A 1 208 ? 1.229 -33.969 -12.016 1 97.81 208 GLU A N 1
ATOM 1599 C CA . GLU A 1 208 ? 2.102 -34 -10.852 1 97.81 208 GLU A CA 1
ATOM 1600 C C . GLU A 1 208 ? 2.33 -32.594 -10.297 1 97.81 208 GLU A C 1
ATOM 1602 O O . GLU A 1 208 ? 2.828 -32.438 -9.18 1 97.81 208 GLU A O 1
ATOM 1607 N N . ASP A 1 209 ? 1.991 -31.578 -11.094 1 98.5 209 ASP A N 1
ATOM 1608 C CA . ASP A 1 209 ? 2.305 -30.203 -10.711 1 98.5 209 ASP A CA 1
ATOM 1609 C C . ASP A 1 209 ? 1.031 -29.422 -10.422 1 98.5 209 ASP A C 1
ATOM 1611 O O . ASP A 1 209 ? 1.083 -28.203 -10.219 1 98.5 209 ASP A O 1
ATOM 1615 N N . ARG A 1 210 ? -0.101 -30.109 -10.367 1 98.19 210 ARG A N 1
ATOM 1616 C CA . ARG A 1 210 ? -1.394 -29.469 -10.148 1 98.19 210 ARG A CA 1
ATOM 1617 C C . ARG A 1 210 ? -1.443 -28.781 -8.789 1 98.19 210 ARG A C 1
ATOM 1619 O O . ARG A 1 210 ? -0.952 -29.328 -7.793 1 98.19 210 ARG A O 1
ATOM 1626 N N . SER A 1 211 ? -2.004 -27.594 -8.797 1 98.06 211 SER A N 1
ATOM 1627 C CA . SER A 1 211 ? -2.256 -26.844 -7.562 1 98.06 211 SER A CA 1
ATOM 1628 C C . SER A 1 211 ? -3.549 -27.312 -6.898 1 98.06 211 SER A C 1
ATOM 1630 O O . SER A 1 211 ? -4.598 -27.375 -7.539 1 98.06 211 SER A O 1
ATOM 1632 N N . PRO A 1 212 ? -3.566 -27.641 -5.652 1 97.12 212 PRO A N 1
ATOM 1633 C CA . PRO A 1 212 ? -4.82 -27.906 -4.945 1 97.12 212 PRO A CA 1
ATOM 1634 C C . PRO A 1 212 ? -5.629 -26.625 -4.695 1 97.12 212 PRO A C 1
ATOM 1636 O O . PRO A 1 212 ? -6.773 -26.688 -4.246 1 97.12 212 PRO A O 1
ATOM 1639 N N . MET A 1 213 ? -5.008 -25.453 -4.992 1 96.62 213 MET A N 1
ATOM 1640 C CA . MET A 1 213 ? -5.652 -24.172 -4.727 1 96.62 213 MET A CA 1
ATOM 1641 C C . MET A 1 213 ? -6.375 -23.656 -5.969 1 96.62 213 MET A C 1
ATOM 1643 O O . MET A 1 213 ? -7.414 -23 -5.859 1 96.62 213 MET A O 1
ATOM 1647 N N . ASN A 1 214 ? -5.781 -23.969 -7.098 1 96.44 214 ASN A N 1
ATOM 1648 C CA . ASN A 1 214 ? -6.297 -23.438 -8.359 1 96.44 214 ASN A CA 1
ATOM 1649 C C . ASN A 1 214 ? -6.352 -24.516 -9.438 1 96.44 214 ASN A C 1
ATOM 1651 O O . ASN A 1 214 ? -5.316 -24.922 -9.961 1 96.44 214 ASN A O 1
ATOM 1655 N N . ALA A 1 215 ? -7.512 -24.953 -9.805 1 96.75 215 ALA A N 1
ATOM 1656 C CA . ALA A 1 215 ? -7.691 -25.938 -10.875 1 96.75 215 ALA A CA 1
ATOM 1657 C C . ALA A 1 215 ? -8.039 -25.25 -12.188 1 96.75 215 ALA A C 1
ATOM 1659 O O . ALA A 1 215 ? -9.031 -24.516 -12.273 1 96.75 215 ALA A O 1
ATOM 1660 N N . THR A 1 216 ? -7.23 -25.453 -13.164 1 96.62 216 THR A N 1
ATOM 1661 C CA . THR A 1 216 ? -7.48 -24.875 -14.484 1 96.62 216 THR A CA 1
ATOM 1662 C C . THR A 1 216 ? -7.871 -25.969 -15.477 1 96.62 216 THR A C 1
ATOM 1664 O O . THR A 1 216 ? -7.316 -27.062 -15.445 1 96.62 216 THR A O 1
ATOM 1667 N N . PHE A 1 217 ? -8.891 -25.641 -16.281 1 96.69 217 PHE A N 1
ATOM 1668 C CA . PHE A 1 217 ? -9.414 -26.625 -17.234 1 96.69 217 PHE A CA 1
ATOM 1669 C C . PHE A 1 217 ? -10.117 -25.938 -18.391 1 96.69 217 PHE A C 1
ATOM 1671 O O . PHE A 1 217 ? -10.328 -24.734 -18.375 1 96.69 217 PHE A O 1
ATOM 1678 N N . VAL A 1 218 ? -10.352 -26.719 -19.422 1 95.94 218 VAL A N 1
ATOM 1679 C CA . VAL A 1 218 ? -11.062 -26.25 -20.609 1 95.94 218 VAL A CA 1
ATOM 1680 C C . VAL A 1 218 ? -12.18 -27.234 -20.953 1 95.94 218 VAL A C 1
ATOM 1682 O O . VAL A 1 218 ? -12.172 -28.391 -20.516 1 95.94 218 VAL A O 1
ATOM 1685 N N . LEU A 1 219 ? -13.125 -26.672 -21.656 1 95.25 219 LEU A N 1
ATOM 1686 C CA . LEU A 1 219 ? -14.117 -27.547 -22.281 1 95.25 219 LEU A CA 1
ATOM 1687 C C . LEU A 1 219 ? -13.539 -28.203 -23.531 1 95.25 219 LEU A C 1
ATOM 1689 O O . LEU A 1 219 ? -12.898 -27.547 -24.344 1 95.25 219 LEU A O 1
ATOM 1693 N N . THR A 1 220 ? -13.695 -29.484 -23.734 1 94.12 220 THR A N 1
ATOM 1694 C CA . THR A 1 220 ? -13.188 -30.188 -24.906 1 94.12 220 THR A CA 1
ATOM 1695 C C . THR A 1 220 ? -13.797 -29.625 -26.188 1 94.12 220 THR A C 1
ATOM 1697 O O . THR A 1 220 ? -13.109 -29.5 -27.203 1 94.12 220 THR A O 1
ATOM 1700 N N . ASN A 1 221 ? -15.109 -29.281 -26.234 1 93.12 221 ASN A N 1
ATOM 1701 C CA . ASN A 1 221 ? -15.781 -28.562 -27.312 1 93.12 221 ASN A CA 1
ATOM 1702 C C . ASN A 1 221 ? -16.406 -27.266 -26.812 1 93.12 221 ASN A C 1
ATOM 1704 O O . ASN A 1 221 ? -17.625 -27.203 -26.625 1 93.12 221 ASN A O 1
ATOM 1708 N N . GLU A 1 222 ? -15.477 -26.281 -26.703 1 90.38 222 GLU A N 1
ATOM 1709 C CA . GLU A 1 222 ? -15.906 -25.016 -26.125 1 90.38 222 GLU A CA 1
ATOM 1710 C C . GLU A 1 222 ? -17.047 -24.391 -26.922 1 90.38 222 GLU A C 1
ATOM 1712 O O . GLU A 1 222 ? -18 -23.875 -26.344 1 90.38 222 GLU A O 1
ATOM 1717 N N . ALA A 1 223 ? -16.953 -24.344 -28.25 1 91 223 ALA A N 1
ATOM 1718 C CA . ALA A 1 223 ? -17.953 -23.734 -29.125 1 91 223 ALA A CA 1
ATOM 1719 C C . ALA A 1 223 ? -19.328 -24.328 -28.875 1 91 223 ALA A C 1
ATOM 1721 O O . ALA A 1 223 ? -20.328 -23.609 -28.922 1 91 223 ALA A O 1
ATOM 1722 N N . ALA A 1 224 ? -19.328 -25.531 -28.578 1 92.25 224 ALA A N 1
ATOM 1723 C CA . ALA A 1 224 ? -20.594 -26.234 -28.453 1 92.25 224 ALA A CA 1
ATOM 1724 C C . ALA A 1 224 ? -21.156 -26.125 -27.047 1 92.25 224 ALA A C 1
ATOM 1726 O O . ALA A 1 224 ? -22.375 -26.203 -26.844 1 92.25 224 ALA A O 1
ATOM 1727 N N . HIS A 1 225 ? -20.25 -26 -26.094 1 93.88 225 HIS A N 1
ATOM 1728 C CA . HIS A 1 225 ? -20.734 -26.281 -24.75 1 93.88 225 HIS A CA 1
ATOM 1729 C C . HIS A 1 225 ? -20.578 -25.078 -23.828 1 93.88 225 HIS A C 1
ATOM 1731 O O . HIS A 1 225 ? -21.125 -25.062 -22.719 1 93.88 225 HIS A O 1
ATOM 1737 N N . LYS A 1 226 ? -19.891 -24.031 -24.203 1 94.56 226 LYS A N 1
ATOM 1738 C CA . LYS A 1 226 ? -19.562 -22.906 -23.328 1 94.56 226 LYS A CA 1
ATOM 1739 C C . LYS A 1 226 ? -20.828 -22.25 -22.797 1 94.56 226 LYS A C 1
ATOM 1741 O O . LYS A 1 226 ? -20.953 -22 -21.609 1 94.56 226 LYS A O 1
ATOM 1746 N N . GLU A 1 227 ? -21.672 -21.953 -23.672 1 94.88 227 GLU A N 1
ATOM 1747 C CA . GLU A 1 227 ? -22.906 -21.266 -23.266 1 94.88 227 GLU A CA 1
ATOM 1748 C C . GLU A 1 227 ? -23.688 -22.094 -22.266 1 94.88 227 GLU A C 1
ATOM 1750 O O . GLU A 1 227 ? -24.172 -21.562 -21.266 1 94.88 227 GLU A O 1
ATOM 1755 N N . ALA A 1 228 ? -23.828 -23.344 -22.547 1 95.12 228 ALA A N 1
ATOM 1756 C CA . ALA A 1 228 ? -24.562 -24.234 -21.656 1 95.12 228 ALA A CA 1
ATOM 1757 C C . ALA A 1 228 ? -23.859 -24.328 -20.297 1 95.12 228 ALA A C 1
ATOM 1759 O O . ALA A 1 228 ? -24.516 -24.25 -19.25 1 95.12 228 ALA A O 1
ATOM 1760 N N . PHE A 1 229 ? -22.641 -24.578 -20.266 1 95.38 229 PHE A N 1
ATOM 1761 C CA . PHE A 1 229 ? -21.875 -24.719 -19.031 1 95.38 229 PHE A CA 1
ATOM 1762 C C . PHE A 1 229 ? -21.953 -23.438 -18.203 1 95.38 229 PHE A C 1
ATOM 1764 O O . PHE A 1 229 ? -22.203 -23.484 -17 1 95.38 229 PHE A O 1
ATOM 1771 N N . ASP A 1 230 ? -21.719 -22.25 -18.781 1 95 230 ASP A N 1
ATOM 1772 C CA . ASP A 1 230 ? -21.828 -20.969 -18.094 1 95 230 ASP A CA 1
ATOM 1773 C C . ASP A 1 230 ? -23.219 -20.766 -17.516 1 95 230 ASP A C 1
ATOM 1775 O O . ASP A 1 230 ? -23.359 -20.219 -16.422 1 95 230 ASP A O 1
ATOM 1779 N N . GLY A 1 231 ? -24.188 -21.141 -18.297 1 95.44 231 GLY A N 1
ATOM 1780 C CA . GLY A 1 231 ? -25.562 -21.062 -17.812 1 95.44 231 GLY A CA 1
ATOM 1781 C C . GLY A 1 231 ? -25.797 -21.906 -16.562 1 95.44 231 GLY A C 1
ATOM 1782 O O . GLY A 1 231 ? -26.453 -21.469 -15.625 1 95.44 231 GLY A O 1
ATOM 1783 N N . LEU A 1 232 ? -25.312 -23.125 -16.578 1 95.19 232 LEU A N 1
ATOM 1784 C CA . LEU A 1 232 ? -25.438 -24.031 -15.43 1 95.19 232 LEU A CA 1
ATOM 1785 C C . LEU A 1 232 ? -24.75 -23.438 -14.203 1 95.19 232 LEU A C 1
ATOM 1787 O O . LEU A 1 232 ? -25.266 -23.531 -13.094 1 95.19 232 LEU A O 1
ATOM 1791 N N . CYS A 1 233 ? -23.516 -22.938 -14.367 1 94.5 233 CYS A N 1
ATOM 1792 C CA . CYS A 1 233 ? -22.797 -22.297 -13.273 1 94.5 233 CYS A CA 1
ATOM 1793 C C . CYS A 1 233 ? -23.594 -21.141 -12.695 1 94.5 233 CYS A C 1
ATOM 1795 O O . CYS A 1 233 ? -23.703 -21 -11.477 1 94.5 233 CYS A O 1
ATOM 1797 N N . LYS A 1 234 ? -24.078 -20.266 -13.578 1 94.06 234 LYS A N 1
ATOM 1798 C CA . LYS A 1 234 ? -24.906 -19.125 -13.148 1 94.06 234 LYS A CA 1
ATOM 1799 C C . LYS A 1 234 ? -26.109 -19.594 -12.344 1 94.06 234 LYS A C 1
ATOM 1801 O O . LYS A 1 234 ? -26.422 -19.047 -11.289 1 94.06 234 LYS A O 1
ATOM 1806 N N . ASP A 1 235 ? -26.797 -20.656 -12.836 1 96.56 235 ASP A N 1
ATOM 1807 C CA . ASP A 1 235 ? -27.984 -21.203 -12.172 1 96.56 235 ASP A CA 1
ATOM 1808 C C . ASP A 1 235 ? -27.641 -21.766 -10.797 1 96.56 235 ASP A C 1
ATOM 1810 O O . ASP A 1 235 ? -28.453 -21.719 -9.875 1 96.56 235 ASP A O 1
ATOM 1814 N N . ALA A 1 236 ? -26.469 -22.25 -10.727 1 95.62 236 ALA A N 1
ATOM 1815 C CA . ALA A 1 236 ? -26.016 -22.844 -9.469 1 95.62 236 ALA A CA 1
ATOM 1816 C C . ALA A 1 236 ? -25.438 -21.781 -8.547 1 95.62 236 ALA A C 1
ATOM 1818 O O . ALA A 1 236 ? -25 -22.078 -7.434 1 95.62 236 ALA A O 1
ATOM 1819 N N . GLY A 1 237 ? -25.312 -20.516 -8.992 1 94.62 237 GLY A N 1
ATOM 1820 C CA . GLY A 1 237 ? -24.766 -19.438 -8.188 1 94.62 237 GLY A CA 1
ATOM 1821 C C . GLY A 1 237 ? -23.25 -19.422 -8.164 1 94.62 237 GLY A C 1
ATOM 1822 O O . GLY A 1 237 ? -22.641 -18.875 -7.242 1 94.62 237 GLY A O 1
ATOM 1823 N N . ILE A 1 238 ? -22.594 -20.156 -9.086 1 92.94 238 ILE A N 1
ATOM 1824 C CA . ILE A 1 238 ? -21.125 -20.188 -9.188 1 92.94 238 ILE A CA 1
ATOM 1825 C C . ILE A 1 238 ? -20.656 -19.062 -10.094 1 92.94 238 ILE A C 1
ATOM 1827 O O . ILE A 1 238 ? -21.109 -18.938 -11.234 1 92.94 238 ILE A O 1
ATOM 1831 N N . SER A 1 239 ? -19.812 -18.125 -9.461 1 89.81 239 SER A N 1
ATOM 1832 C CA . SER A 1 239 ? -19.312 -16.984 -10.219 1 89.81 239 SER A CA 1
ATOM 1833 C C . SER A 1 239 ? -17.797 -16.984 -10.266 1 89.81 239 SER A C 1
ATOM 1835 O O . SER A 1 239 ? -17.141 -17.703 -9.516 1 89.81 239 SER A O 1
ATOM 1837 N N . GLN A 1 240 ? -17.25 -16.344 -11.234 1 86.31 240 GLN A N 1
ATOM 1838 C CA . GLN A 1 240 ? -15.828 -16.031 -11.359 1 86.31 240 GLN A CA 1
ATOM 1839 C C . GLN A 1 240 ? -15.008 -17.266 -11.68 1 86.31 240 GLN A C 1
ATOM 1841 O O . GLN A 1 240 ? -13.93 -17.469 -11.125 1 86.31 240 GLN A O 1
ATOM 1846 N N . LEU A 1 241 ? -15.562 -18.109 -12.539 1 91.38 241 LEU A N 1
ATOM 1847 C CA . LEU A 1 241 ? -14.859 -19.312 -12.953 1 91.38 241 LEU A CA 1
ATOM 1848 C C . LEU A 1 241 ? -14.055 -19.062 -14.234 1 91.38 241 LEU A C 1
ATOM 1850 O O . LEU A 1 241 ? -13.211 -19.875 -14.609 1 91.38 241 LEU A O 1
ATOM 1854 N N . ALA A 1 242 ? -14.492 -17.953 -14.867 1 85.44 242 ALA A N 1
ATOM 1855 C CA . ALA A 1 242 ? -13.773 -17.656 -16.109 1 85.44 242 ALA A CA 1
ATOM 1856 C C . ALA A 1 242 ? -12.289 -17.453 -15.844 1 85.44 242 ALA A C 1
ATOM 1858 O O . ALA A 1 242 ? -11.906 -16.781 -14.883 1 85.44 242 ALA A O 1
ATOM 1859 N N . GLY A 1 243 ? -11.539 -18.141 -16.688 1 77.88 243 GLY A N 1
ATOM 1860 C CA . GLY A 1 243 ? -10.094 -18.016 -16.562 1 77.88 243 GLY A CA 1
ATOM 1861 C C . GLY A 1 243 ? -9.602 -16.609 -16.828 1 77.88 243 GLY A C 1
ATOM 1862 O O . GLY A 1 243 ? -10.367 -15.75 -17.266 1 77.88 243 GLY A O 1
ATOM 1863 N N . HIS A 1 244 ? -8.336 -16.469 -16.5 1 74.38 244 HIS A N 1
ATOM 1864 C CA . HIS A 1 244 ? -7.707 -15.18 -16.75 1 74.38 244 HIS A CA 1
ATOM 1865 C C . HIS A 1 244 ? -7.707 -14.844 -18.234 1 74.38 244 HIS A C 1
ATOM 1867 O O . HIS A 1 244 ? -7.559 -15.727 -19.078 1 74.38 244 HIS A O 1
ATOM 1873 N N . ARG A 1 245 ? -7.867 -13.703 -18.562 1 69.81 245 ARG A N 1
ATOM 1874 C CA . ARG A 1 245 ? -7.98 -13.203 -19.922 1 69.81 245 ARG A CA 1
ATOM 1875 C C . ARG A 1 245 ? -6.805 -13.664 -20.781 1 69.81 245 ARG A C 1
ATOM 1877 O O . ARG A 1 245 ? -6.949 -13.875 -21.984 1 69.81 245 ARG A O 1
ATOM 1884 N N . SER A 1 246 ? -5.688 -13.938 -20.125 1 67.88 246 SER A N 1
ATOM 1885 C CA . SER A 1 246 ? -4.469 -14.297 -20.844 1 67.88 246 SER A CA 1
ATOM 1886 C C . SER A 1 246 ? -4.473 -15.766 -21.25 1 67.88 246 SER A C 1
ATOM 1888 O O . SER A 1 246 ? -3.709 -16.188 -22.109 1 67.88 246 SER A O 1
ATOM 1890 N N . VAL A 1 247 ? -5.207 -16.641 -20.594 1 77.06 247 VAL A N 1
ATOM 1891 C CA . VAL A 1 247 ? -5.086 -18.078 -20.797 1 77.06 247 VAL A CA 1
ATOM 1892 C C . VAL A 1 247 ? -6.406 -18.641 -21.297 1 77.06 247 VAL A C 1
ATOM 1894 O O . VAL A 1 247 ? -6.426 -19.656 -22 1 77.06 247 VAL A O 1
ATOM 1897 N N . GLY A 1 248 ? -7.422 -17.938 -21.016 1 81.38 248 GLY A N 1
ATOM 1898 C CA . GLY A 1 248 ? -8.727 -18.484 -21.359 1 81.38 248 GLY A CA 1
ATOM 1899 C C . GLY A 1 248 ? -9.117 -19.672 -20.5 1 81.38 248 GLY A C 1
ATOM 1900 O O . GLY A 1 248 ? -8.594 -19.859 -19.406 1 81.38 248 GLY A O 1
ATOM 1901 N N . GLY A 1 249 ? -10.227 -20.281 -20.859 1 93.19 249 GLY A N 1
ATOM 1902 C CA . GLY A 1 249 ? -10.672 -21.438 -20.109 1 93.19 249 GLY A CA 1
ATOM 1903 C C . GLY A 1 249 ? -11.32 -21.078 -18.781 1 93.19 249 GLY A C 1
ATOM 1904 O O . GLY A 1 249 ? -12.016 -20.062 -18.688 1 93.19 249 GLY A O 1
ATOM 1905 N N . TYR A 1 250 ? -11.148 -22.094 -17.875 1 95.69 250 TYR A N 1
ATOM 1906 C CA . TYR A 1 250 ? -11.758 -21.938 -16.562 1 95.69 250 TYR A CA 1
ATOM 1907 C C . TYR A 1 250 ? -10.727 -22.141 -15.453 1 95.69 250 TYR A C 1
ATOM 1909 O O . TYR A 1 250 ? -9.75 -22.875 -15.633 1 95.69 250 TYR A O 1
ATOM 1917 N N . ARG A 1 251 ? -10.914 -21.453 -14.383 1 95.38 251 ARG A N 1
ATOM 1918 C CA . ARG A 1 251 ? -10.094 -21.594 -13.188 1 95.38 251 ARG A CA 1
ATOM 1919 C C . ARG A 1 251 ? -10.945 -21.594 -11.93 1 95.38 251 ARG A C 1
ATOM 1921 O O . ARG A 1 251 ? -11.648 -20.625 -11.641 1 95.38 251 ARG A O 1
ATOM 1928 N N . ALA A 1 252 ? -10.922 -22.672 -11.258 1 94 252 ALA A N 1
ATOM 1929 C CA . ALA A 1 252 ? -11.578 -22.75 -9.953 1 94 252 ALA A CA 1
ATOM 1930 C C . ALA A 1 252 ? -10.586 -22.484 -8.82 1 94 252 ALA A C 1
ATOM 1932 O O . ALA A 1 252 ? -9.641 -23.25 -8.633 1 94 252 ALA A O 1
ATOM 1933 N N . SER A 1 253 ? -10.789 -21.453 -8.164 1 91.56 253 SER A N 1
ATOM 1934 C CA . SER A 1 253 ? -10 -21.172 -6.969 1 91.56 253 SER A CA 1
ATOM 1935 C C . SER A 1 253 ? -10.672 -21.75 -5.723 1 91.56 253 SER A C 1
ATOM 1937 O O . SER A 1 253 ? -11.742 -21.281 -5.324 1 91.56 253 SER A O 1
ATOM 1939 N N . MET A 1 254 ? -10 -22.719 -5.18 1 87.88 254 MET A N 1
ATOM 1940 C CA . MET A 1 254 ? -10.602 -23.516 -4.121 1 87.88 254 MET A CA 1
ATOM 1941 C C . MET A 1 254 ? -10.039 -23.141 -2.756 1 87.88 254 MET A C 1
ATOM 1943 O O . MET A 1 254 ? -8.852 -22.812 -2.641 1 87.88 254 MET A O 1
ATOM 1947 N N . MET B 1 1 ? 7.453 8.312 -3.967 1 95 1 MET B N 1
ATOM 1948 C CA . MET B 1 1 ? 6.707 8.234 -5.223 1 95 1 MET B CA 1
ATOM 1949 C C . MET B 1 1 ? 6.816 9.547 -5.996 1 95 1 MET B C 1
ATOM 1951 O O . MET B 1 1 ? 7.227 9.555 -7.156 1 95 1 MET B O 1
ATOM 1955 N N . ILE B 1 2 ? 6.535 10.602 -5.289 1 97.56 2 ILE B N 1
ATOM 1956 C CA . ILE B 1 2 ? 6.434 11.891 -5.957 1 97.56 2 ILE B CA 1
ATOM 1957 C C . ILE B 1 2 ? 7.793 12.281 -6.535 1 97.56 2 ILE B C 1
ATOM 1959 O O . ILE B 1 2 ? 7.902 12.617 -7.715 1 97.56 2 ILE B O 1
ATOM 1963 N N . PRO B 1 3 ? 8.93 12.156 -5.781 1 97.69 3 PRO B N 1
ATOM 1964 C CA . PRO B 1 3 ? 10.219 12.531 -6.367 1 97.69 3 PRO B CA 1
ATOM 1965 C C . PRO B 1 3 ? 10.602 11.648 -7.555 1 97.69 3 PRO B C 1
ATOM 1967 O O . PRO B 1 3 ? 11.156 12.141 -8.539 1 97.69 3 PRO B O 1
ATOM 1970 N N . PHE B 1 4 ? 10.281 10.344 -7.5 1 97.12 4 PHE B N 1
ATOM 1971 C CA . PHE B 1 4 ? 10.586 9.461 -8.617 1 97.12 4 PHE B CA 1
ATOM 1972 C C . PHE B 1 4 ? 9.883 9.922 -9.883 1 97.12 4 PHE B C 1
ATOM 1974 O O . PHE B 1 4 ? 10.445 9.844 -10.977 1 97.12 4 PHE B O 1
ATOM 1981 N N . ASN B 1 5 ? 8.703 10.375 -9.711 1 98.38 5 ASN B N 1
ATOM 1982 C CA . ASN B 1 5 ? 7.867 10.68 -10.867 1 98.38 5 ASN B CA 1
ATOM 1983 C C . ASN B 1 5 ? 8.102 12.102 -11.375 1 98.38 5 ASN B C 1
ATOM 1985 O O . ASN B 1 5 ? 7.883 12.391 -12.547 1 98.38 5 ASN B O 1
ATOM 1989 N N . LEU B 1 6 ? 8.547 13.055 -10.492 1 98.69 6 LEU B N 1
ATOM 1990 C CA . LEU B 1 6 ? 8.453 14.461 -10.875 1 98.69 6 LEU B CA 1
ATOM 1991 C C . LEU B 1 6 ? 9.82 15.133 -10.812 1 98.69 6 LEU B C 1
ATOM 1993 O O . LEU B 1 6 ? 10.031 16.172 -11.43 1 98.69 6 LEU B O 1
ATOM 1997 N N . MET B 1 7 ? 10.734 14.633 -9.961 1 98.5 7 MET B N 1
ATOM 1998 C CA . MET B 1 7 ? 12.07 15.211 -9.867 1 98.5 7 MET B CA 1
ATOM 1999 C C . MET B 1 7 ? 12.977 14.664 -10.961 1 98.5 7 MET B C 1
ATOM 2001 O O . MET B 1 7 ? 13.047 13.453 -11.164 1 98.5 7 MET B O 1
ATOM 2005 N N . LYS B 1 8 ? 13.641 15.562 -11.664 1 98.12 8 LYS B N 1
ATOM 2006 C CA . LYS B 1 8 ? 14.555 15.094 -12.695 1 98.12 8 LYS B CA 1
ATOM 2007 C C . LYS B 1 8 ? 15.664 14.234 -12.102 1 98.12 8 LYS B C 1
ATOM 2009 O O . LYS B 1 8 ? 16.203 14.562 -11.047 1 98.12 8 LYS B O 1
ATOM 2014 N N . ALA B 1 9 ? 15.961 13.125 -12.781 1 96.38 9 ALA B N 1
ATOM 2015 C CA . ALA B 1 9 ? 17 12.211 -12.32 1 96.38 9 ALA B CA 1
ATOM 2016 C C . ALA B 1 9 ? 18.375 12.891 -12.336 1 96.38 9 ALA B C 1
ATOM 2018 O O . ALA B 1 9 ? 19.219 12.625 -11.477 1 96.38 9 ALA B O 1
ATOM 2019 N N . GLU B 1 10 ? 18.641 13.742 -13.258 1 96.06 10 GLU B N 1
ATOM 2020 C CA . GLU B 1 10 ? 19.875 14.508 -13.359 1 96.06 10 GLU B CA 1
ATOM 2021 C C . GLU B 1 10 ? 19.641 15.984 -13.047 1 96.06 10 GLU B C 1
ATOM 2023 O O . GLU B 1 10 ? 18.891 16.656 -13.75 1 96.06 10 GLU B O 1
ATOM 2028 N N . GLY B 1 11 ? 20.219 16.438 -11.969 1 95.81 11 GLY B N 1
ATOM 2029 C CA . GLY B 1 11 ? 20.125 17.859 -11.633 1 95.81 11 GLY B CA 1
ATOM 2030 C C . GLY B 1 11 ? 18.797 18.234 -11.016 1 95.81 11 GLY B C 1
ATOM 2031 O O . GLY B 1 11 ? 18.391 19.391 -11.07 1 95.81 11 GLY B O 1
ATOM 2032 N N . GLY B 1 12 ? 18.109 17.266 -10.531 1 97.56 12 GLY B N 1
ATOM 2033 C CA . GLY B 1 12 ? 16.781 17.516 -9.969 1 97.56 12 GLY B CA 1
ATOM 2034 C C . GLY B 1 12 ? 16.812 18.5 -8.82 1 97.56 12 GLY B C 1
ATOM 2035 O O . GLY B 1 12 ? 17.703 18.469 -7.977 1 97.56 12 GLY B O 1
ATOM 2036 N N . LYS B 1 13 ? 15.898 19.484 -8.883 1 98.19 13 LYS B N 1
ATOM 2037 C CA . LYS B 1 13 ? 15.773 20.516 -7.859 1 98.19 13 LYS B CA 1
ATOM 2038 C C . LYS B 1 13 ? 14.312 20.75 -7.492 1 98.19 13 LYS B C 1
ATOM 2040 O O . LYS B 1 13 ? 13.469 20.953 -8.367 1 98.19 13 LYS B O 1
ATOM 2045 N N . THR B 1 14 ? 14.062 20.688 -6.215 1 98.69 14 THR B N 1
ATOM 2046 C CA . THR B 1 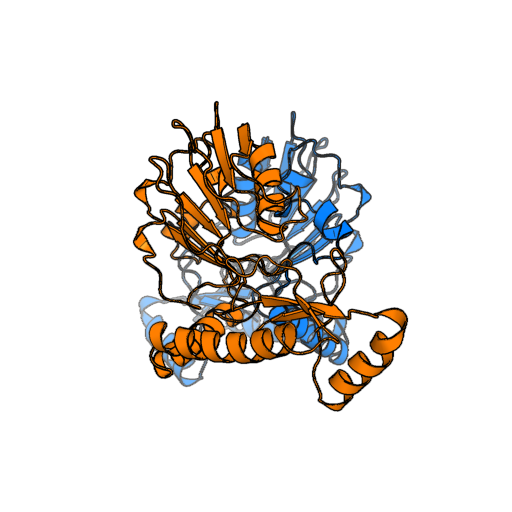14 ? 12.703 20.875 -5.73 1 98.69 14 THR B CA 1
ATOM 2047 C C . THR B 1 14 ? 12.664 21.875 -4.582 1 98.69 14 THR B C 1
ATOM 2049 O O . THR B 1 14 ? 13.703 22.172 -3.975 1 98.69 14 THR B O 1
ATOM 2052 N N . ALA B 1 15 ? 11.516 22.469 -4.355 1 98.81 15 ALA B N 1
ATOM 2053 C CA . ALA B 1 15 ? 11.289 23.375 -3.238 1 98.81 15 ALA B CA 1
ATOM 2054 C C . ALA B 1 15 ? 10.195 22.844 -2.312 1 98.81 15 ALA B C 1
ATOM 2056 O O . ALA B 1 15 ? 9.188 22.312 -2.777 1 98.81 15 ALA B O 1
ATOM 2057 N N . TYR B 1 16 ? 10.477 22.969 -1.024 1 98.81 16 TYR B N 1
ATOM 2058 C CA . TYR B 1 16 ? 9.516 22.531 -0.025 1 98.81 16 TYR B CA 1
ATOM 2059 C C . TYR B 1 16 ? 9.234 23.625 0.994 1 98.81 16 TYR B C 1
ATOM 2061 O O . TYR B 1 16 ? 10.141 24.359 1.395 1 98.81 16 TYR B O 1
ATOM 2069 N N . ILE B 1 17 ? 7.98 23.734 1.359 1 98.81 17 ILE B N 1
ATOM 2070 C CA . ILE B 1 17 ? 7.57 24.5 2.531 1 98.81 17 ILE B CA 1
ATOM 2071 C C . ILE B 1 17 ? 7.414 23.562 3.729 1 98.81 17 ILE B C 1
ATOM 2073 O O . ILE B 1 17 ? 6.555 22.688 3.727 1 98.81 17 ILE B O 1
ATOM 2077 N N . ASP B 1 18 ? 8.242 23.766 4.758 1 98.81 18 ASP B N 1
ATOM 2078 C CA . ASP B 1 18 ? 8.305 22.875 5.914 1 98.81 18 ASP B CA 1
ATOM 2079 C C . ASP B 1 18 ? 7.418 23.391 7.047 1 98.81 18 ASP B C 1
ATOM 2081 O O . ASP B 1 18 ? 7.844 24.219 7.844 1 98.81 18 ASP B O 1
ATOM 2085 N N . THR B 1 19 ? 6.223 22.734 7.141 1 98.69 19 THR B N 1
ATOM 2086 C CA . THR B 1 19 ? 5.262 23.266 8.094 1 98.69 19 THR B CA 1
ATOM 2087 C C . THR B 1 19 ? 4.922 22.219 9.164 1 98.69 19 THR B C 1
ATOM 2089 O O . THR B 1 19 ? 4.066 22.469 10.023 1 98.69 19 THR B O 1
ATOM 2092 N N . GLY B 1 20 ? 5.57 21.078 9.086 1 97.62 20 GLY B N 1
ATOM 2093 C CA . GLY B 1 20 ? 5.242 20.078 10.102 1 97.62 20 GLY B CA 1
ATOM 2094 C C . GLY B 1 20 ? 5.898 18.734 9.844 1 97.62 20 GLY B C 1
ATOM 2095 O O . GLY B 1 20 ? 6.906 18.656 9.141 1 97.62 20 GLY B O 1
ATOM 2096 N N . ALA B 1 21 ? 5.336 17.672 10.562 1 94.88 21 ALA B N 1
ATOM 2097 C CA . ALA B 1 21 ? 5.914 16.328 10.547 1 94.88 21 ALA B CA 1
ATOM 2098 C C . ALA B 1 21 ? 5.883 15.734 9.148 1 94.88 21 ALA B C 1
ATOM 2100 O O . ALA B 1 21 ? 6.852 15.102 8.711 1 94.88 21 ALA B O 1
ATOM 2101 N N . TRP B 1 22 ? 4.824 15.992 8.43 1 95.5 22 TRP B N 1
ATOM 2102 C CA . TRP B 1 22 ? 4.645 15.328 7.145 1 95.5 22 TRP B CA 1
ATOM 2103 C C . TRP B 1 22 ? 5.48 16.016 6.062 1 95.5 22 TRP B C 1
ATOM 2105 O O . TRP B 1 22 ? 6.051 15.344 5.195 1 95.5 22 TRP B O 1
ATOM 2115 N N . SER B 1 23 ? 5.512 17.297 6.086 1 98.25 23 SER B N 1
ATOM 2116 C CA . SER B 1 23 ? 6.406 17.984 5.16 1 98.25 23 SER B CA 1
ATOM 2117 C C . SER B 1 23 ? 7.863 17.625 5.438 1 98.25 23 SER B C 1
ATOM 2119 O O . SER B 1 23 ? 8.656 17.453 4.508 1 98.25 23 SER B O 1
ATOM 2121 N N . ASP B 1 24 ? 8.188 17.5 6.699 1 97.25 24 ASP B N 1
ATOM 2122 C CA . ASP B 1 24 ? 9.539 17.109 7.078 1 97.25 24 ASP B CA 1
ATOM 2123 C C . ASP B 1 24 ? 9.898 15.742 6.516 1 97.25 24 ASP B C 1
ATOM 2125 O O . ASP B 1 24 ? 10.992 15.555 5.977 1 97.25 24 ASP B O 1
ATOM 2129 N N . LYS B 1 25 ? 9.031 14.789 6.664 1 95.62 25 LYS B N 1
ATOM 2130 C CA . LYS B 1 25 ? 9.258 13.453 6.133 1 95.62 25 LYS B CA 1
ATOM 2131 C C . LYS B 1 25 ? 9.367 13.477 4.609 1 95.62 25 LYS B C 1
ATOM 2133 O O . LYS B 1 25 ? 10.195 12.773 4.031 1 95.62 25 LYS B O 1
ATOM 2138 N N . ALA B 1 26 ? 8.508 14.227 3.953 1 97.88 26 ALA B N 1
ATOM 2139 C CA . ALA B 1 26 ? 8.539 14.352 2.5 1 97.88 26 ALA B CA 1
ATOM 2140 C C . ALA B 1 26 ? 9.867 14.93 2.027 1 97.88 26 ALA B C 1
ATOM 2142 O O . ALA B 1 26 ? 10.414 14.492 1.011 1 97.88 26 ALA B O 1
ATOM 2143 N N . ILE B 1 27 ? 10.344 15.938 2.756 1 98.56 27 ILE B N 1
ATOM 2144 C CA . ILE B 1 27 ? 11.617 16.578 2.447 1 98.56 27 ILE B CA 1
ATOM 2145 C C . ILE B 1 27 ? 12.734 15.539 2.484 1 98.56 27 ILE B C 1
ATOM 2147 O O . ILE B 1 27 ? 13.539 15.453 1.555 1 98.56 27 ILE B O 1
ATOM 2151 N N . LYS B 1 28 ? 12.758 14.742 3.518 1 96.94 28 LYS B N 1
ATOM 2152 C CA . LYS B 1 28 ? 13.797 13.727 3.674 1 96.94 28 LYS B CA 1
ATOM 2153 C C . LYS B 1 28 ? 13.797 12.758 2.498 1 96.94 28 LYS B C 1
ATOM 2155 O O . LYS B 1 28 ? 14.859 12.367 2.006 1 96.94 28 LYS B O 1
ATOM 2160 N N . GLU B 1 29 ? 12.68 12.352 2.035 1 96.62 29 GLU B N 1
ATOM 2161 C CA . GLU B 1 29 ? 12.578 11.445 0.896 1 96.62 29 GLU B CA 1
ATOM 2162 C C . GLU B 1 29 ? 13.078 12.109 -0.384 1 96.62 29 GLU B C 1
ATOM 2164 O O . GLU B 1 29 ? 13.773 11.484 -1.186 1 96.62 29 GLU B O 1
ATOM 2169 N N . ALA B 1 30 ? 12.664 13.352 -0.558 1 98 30 ALA B N 1
ATOM 2170 C CA . ALA B 1 30 ? 13.102 14.078 -1.749 1 98 30 ALA B CA 1
ATOM 2171 C C . ALA B 1 30 ? 14.617 14.25 -1.761 1 98 30 ALA B C 1
ATOM 2173 O O . ALA B 1 30 ? 15.25 14.133 -2.811 1 98 30 ALA B O 1
ATOM 2174 N N . GLN B 1 31 ? 15.195 14.508 -0.611 1 97.75 31 GLN B N 1
ATOM 2175 C CA . GLN B 1 31 ? 16.625 14.758 -0.479 1 97.75 31 GLN B CA 1
ATOM 2176 C C . GLN B 1 31 ? 17.438 13.516 -0.861 1 97.75 31 GLN B C 1
ATOM 2178 O O . GLN B 1 31 ? 18.594 13.625 -1.242 1 97.75 31 GLN B O 1
ATOM 2183 N N . ARG B 1 32 ? 16.859 12.352 -0.813 1 94.88 32 ARG B N 1
ATOM 2184 C CA . ARG B 1 32 ? 17.531 11.117 -1.2 1 94.88 32 ARG B CA 1
ATOM 2185 C C . ARG B 1 32 ? 17.812 11.094 -2.699 1 94.88 32 ARG B C 1
ATOM 2187 O O . ARG B 1 32 ? 18.719 10.383 -3.154 1 94.88 32 ARG B O 1
ATOM 2194 N N . LEU B 1 33 ? 17.078 11.906 -3.471 1 95.94 33 LEU B N 1
ATOM 2195 C CA . LEU B 1 33 ? 17.125 11.734 -4.918 1 95.94 33 LEU B CA 1
ATOM 2196 C C . LEU B 1 33 ? 17.719 12.977 -5.586 1 95.94 33 LEU B C 1
ATOM 2198 O O . LEU B 1 33 ? 18.156 12.914 -6.734 1 95.94 33 LEU B O 1
ATOM 2202 N N . GLY B 1 34 ? 17.594 14.117 -4.906 1 97 34 GLY B N 1
ATOM 2203 C CA . GLY B 1 34 ? 18.109 15.336 -5.508 1 97 34 GLY B CA 1
ATOM 2204 C C . GLY B 1 34 ? 18.156 16.5 -4.535 1 97 34 GLY B C 1
ATOM 2205 O O . GLY B 1 34 ? 18.156 16.297 -3.318 1 97 34 GLY B O 1
ATOM 2206 N N . THR B 1 35 ? 18.359 17.703 -5.141 1 98.12 35 THR B N 1
ATOM 2207 C CA . THR B 1 35 ? 18.438 18.922 -4.34 1 98.12 35 THR B CA 1
ATOM 2208 C C . THR B 1 35 ? 17.047 19.344 -3.865 1 98.12 35 THR B C 1
ATOM 2210 O O . THR B 1 35 ? 16.094 19.344 -4.645 1 98.12 35 THR B O 1
ATOM 2213 N N . THR B 1 36 ? 16.969 19.625 -2.611 1 98.56 36 THR B N 1
ATOM 2214 C CA . THR B 1 36 ? 15.711 20.047 -2.006 1 98.56 36 THR B CA 1
ATOM 2215 C C . THR B 1 36 ? 15.906 21.344 -1.201 1 98.56 36 THR B C 1
ATOM 2217 O O . THR B 1 36 ? 16.547 21.328 -0.145 1 98.56 36 THR B O 1
ATOM 2220 N N . ASP B 1 37 ? 15.383 22.469 -1.705 1 98.62 37 ASP B N 1
ATOM 2221 C CA . ASP B 1 37 ? 15.438 23.734 -1.006 1 98.62 37 ASP B CA 1
ATOM 2222 C C . ASP B 1 37 ? 14.242 23.906 -0.067 1 98.62 37 ASP B C 1
ATOM 2224 O O . ASP B 1 37 ? 13.094 23.703 -0.473 1 98.62 37 ASP B O 1
ATOM 2228 N N . ILE B 1 38 ? 14.57 24.172 1.172 1 98.69 38 ILE B N 1
ATOM 2229 C CA . ILE B 1 38 ? 13.523 24.578 2.1 1 98.69 38 ILE B CA 1
ATOM 2230 C C . ILE B 1 38 ? 13.305 26.094 2.006 1 98.69 38 ILE B C 1
ATOM 2232 O O . ILE B 1 38 ? 14.094 26.875 2.543 1 98.69 38 ILE B O 1
ATOM 2236 N N . VAL B 1 39 ? 12.211 26.5 1.373 1 98.44 39 VAL B N 1
ATOM 2237 C CA . VAL B 1 39 ? 12.062 27.891 1.005 1 98.44 39 VAL B CA 1
ATOM 2238 C C . VAL B 1 39 ? 11.336 28.656 2.121 1 98.44 39 VAL B C 1
ATOM 2240 O O . VAL B 1 39 ? 11.367 29.875 2.168 1 98.44 39 VAL B O 1
ATOM 2243 N N . ALA B 1 40 ? 10.664 27.953 2.965 1 98.56 40 ALA B N 1
ATOM 2244 C CA . ALA B 1 40 ? 10.008 28.469 4.164 1 98.56 40 ALA B CA 1
ATOM 2245 C C . ALA B 1 40 ? 9.828 27.375 5.211 1 98.56 40 ALA B C 1
ATOM 2247 O O . ALA B 1 40 ? 9.672 26.203 4.867 1 98.56 40 ALA B O 1
ATOM 2248 N N . SER B 1 41 ? 9.93 27.75 6.453 1 98.62 41 SER B N 1
ATOM 2249 C CA . SER B 1 41 ? 9.773 26.781 7.531 1 98.62 41 SER B CA 1
ATOM 2250 C C . SER B 1 41 ? 9.242 27.438 8.797 1 98.62 41 SER B C 1
ATOM 2252 O O . SER B 1 41 ? 9.539 28.609 9.07 1 98.62 41 SER B O 1
ATOM 2254 N N . SER B 1 42 ? 8.445 26.703 9.531 1 98.5 42 SER B N 1
ATOM 2255 C CA . SER B 1 42 ? 8.016 27.156 10.852 1 98.5 42 SER B CA 1
ATOM 2256 C C . SER B 1 42 ? 8.625 26.312 11.953 1 98.5 42 SER B C 1
ATOM 2258 O O . SER B 1 42 ? 8.164 26.344 13.094 1 98.5 42 SER B O 1
ATOM 2260 N N . LYS B 1 43 ? 9.617 25.562 11.602 1 97.81 43 LYS B N 1
ATOM 2261 C CA . LYS B 1 43 ? 10.289 24.688 12.547 1 97.81 43 LYS B CA 1
ATOM 2262 C C . LYS B 1 43 ? 10.859 25.469 13.727 1 97.81 43 LYS B C 1
ATOM 2264 O O . LYS B 1 43 ? 10.953 24.953 14.844 1 97.81 43 LYS B O 1
ATOM 2269 N N . ASP B 1 44 ? 11.211 26.75 13.523 1 97.25 44 ASP B N 1
ATOM 2270 C CA . ASP B 1 44 ? 11.844 27.594 14.539 1 97.25 44 ASP B CA 1
ATOM 2271 C C . ASP B 1 44 ? 10.914 27.797 15.734 1 97.25 44 ASP B C 1
ATOM 2273 O O . ASP B 1 44 ? 11.375 28.078 16.844 1 97.25 44 ASP B O 1
ATOM 2277 N N . LYS B 1 45 ? 9.648 27.641 15.492 1 97.25 45 LYS B N 1
ATOM 2278 C CA . LYS B 1 45 ? 8.672 27.781 16.578 1 97.25 45 LYS B CA 1
ATOM 2279 C C . LYS B 1 45 ? 7.836 26.516 16.719 1 97.25 45 LYS B C 1
ATOM 2281 O O . LYS B 1 45 ? 6.625 26.594 16.938 1 97.25 45 LYS B O 1
ATOM 2286 N N . ASN B 1 46 ? 8.469 25.391 16.469 1 95.94 46 ASN B N 1
ATOM 2287 C CA . ASN B 1 46 ? 7.84 24.094 16.625 1 95.94 46 ASN B CA 1
ATOM 2288 C C . ASN B 1 46 ? 6.562 23.969 15.797 1 95.94 46 ASN B C 1
ATOM 2290 O O . ASN B 1 46 ? 5.543 23.484 16.281 1 95.94 46 ASN B O 1
ATOM 2294 N N . TYR B 1 47 ? 6.602 24.562 14.609 1 98 47 TYR B N 1
ATOM 2295 C CA . TYR B 1 47 ? 5.559 24.453 13.602 1 98 47 TYR B CA 1
ATOM 2296 C C . TYR B 1 47 ? 4.238 25.016 14.117 1 98 47 TYR B C 1
ATOM 2298 O O . TYR B 1 47 ? 3.166 24.5 13.797 1 98 47 TYR B O 1
ATOM 2306 N N . ASN B 1 48 ? 4.234 26.031 14.984 1 97.81 48 ASN B N 1
ATOM 2307 C CA . ASN B 1 48 ? 3.008 26.562 15.57 1 97.81 48 ASN B CA 1
ATOM 2308 C C . ASN B 1 48 ? 2.418 27.672 14.711 1 97.81 48 ASN B C 1
ATOM 2310 O O . ASN B 1 48 ? 1.486 28.359 15.141 1 97.81 48 ASN B O 1
ATOM 2314 N N . TYR B 1 49 ? 2.994 27.891 13.531 1 98.56 49 TYR B N 1
ATOM 2315 C CA . TYR B 1 49 ? 2.459 28.875 12.594 1 98.56 49 TYR B CA 1
ATOM 2316 C C . TYR B 1 49 ? 2.74 28.469 11.156 1 98.56 49 TYR B C 1
ATOM 2318 O O . TYR B 1 49 ? 3.455 27.484 10.906 1 98.56 49 TYR B O 1
ATOM 2326 N N . ILE B 1 50 ? 2.086 29.109 10.133 1 98.75 50 ILE B N 1
ATOM 2327 C CA . ILE B 1 50 ? 2.373 28.953 8.711 1 98.75 50 ILE B CA 1
ATOM 2328 C C . ILE B 1 50 ? 3.26 30.109 8.242 1 98.75 50 ILE B C 1
ATOM 2330 O O . ILE B 1 50 ? 2.908 31.281 8.406 1 98.75 50 ILE B O 1
ATOM 2334 N N . PRO B 1 51 ? 4.402 29.781 7.68 1 98.5 51 PRO B N 1
ATOM 2335 C CA . PRO B 1 51 ? 5.281 30.859 7.223 1 98.5 51 PRO B CA 1
ATOM 2336 C C . PRO B 1 51 ? 4.625 31.75 6.16 1 98.5 51 PRO B C 1
ATOM 2338 O O . PRO B 1 51 ? 3.871 31.25 5.32 1 98.5 51 PRO B O 1
ATOM 2341 N N . LYS B 1 52 ? 4.945 33.062 6.215 1 96.69 52 LYS B N 1
ATOM 2342 C CA . LYS B 1 52 ? 4.477 34.031 5.246 1 96.69 52 LYS B CA 1
ATOM 2343 C C . LYS B 1 52 ? 5.637 34.844 4.68 1 96.69 52 LYS B C 1
ATOM 2345 O O . LYS B 1 52 ? 6.758 34.75 5.18 1 96.69 52 LYS B O 1
ATOM 2350 N N . GLY B 1 53 ? 5.336 35.531 3.59 1 94.62 53 GLY B N 1
ATOM 2351 C CA . GLY B 1 53 ? 6.281 36.5 3.053 1 94.62 53 GLY B CA 1
ATOM 2352 C C . GLY B 1 53 ? 7.523 35.875 2.471 1 94.62 53 GLY B C 1
ATOM 2353 O O . GLY B 1 53 ? 8.57 36.5 2.377 1 94.62 53 GLY B O 1
ATOM 2354 N N . TYR B 1 54 ? 7.543 34.594 2.207 1 96.44 54 TYR B N 1
ATOM 2355 C CA . TYR B 1 54 ? 8.695 33.906 1.613 1 96.44 54 TYR B CA 1
ATOM 2356 C C . TYR B 1 54 ? 8.641 34 0.092 1 96.44 54 TYR B C 1
ATOM 2358 O O . TYR B 1 54 ? 7.594 34.281 -0.488 1 96.44 54 TYR B O 1
ATOM 2366 N N . HIS B 1 55 ? 9.781 33.844 -0.457 1 95.06 55 HIS B N 1
ATOM 2367 C CA . HIS B 1 55 ? 9.922 33.844 -1.909 1 95.06 55 HIS B CA 1
ATOM 2368 C C . HIS B 1 55 ? 10.328 32.469 -2.416 1 95.06 55 HIS B C 1
ATOM 2370 O O . HIS B 1 55 ? 11.156 31.781 -1.802 1 95.06 55 HIS B O 1
ATOM 2376 N N . ILE B 1 56 ? 9.664 32.062 -3.5 1 96.88 56 ILE B N 1
ATOM 2377 C CA . ILE B 1 56 ? 10.031 30.828 -4.176 1 96.88 56 ILE B CA 1
ATOM 2378 C C . ILE B 1 56 ? 10.648 31.141 -5.535 1 96.88 56 ILE B C 1
ATOM 2380 O O . ILE B 1 56 ? 9.984 31.719 -6.402 1 96.88 56 ILE B O 1
ATOM 2384 N N . GLY B 1 57 ? 11.844 30.734 -5.73 1 94.31 57 GLY B N 1
ATOM 2385 C CA . GLY B 1 57 ? 12.555 30.984 -6.977 1 94.31 57 GLY B CA 1
ATOM 2386 C C . GLY B 1 57 ? 12.023 30.172 -8.141 1 94.31 57 GLY B C 1
ATOM 2387 O O . GLY B 1 57 ? 10.953 29.562 -8.039 1 94.31 57 GLY B O 1
ATOM 2388 N N . SER B 1 58 ? 12.742 30.281 -9.297 1 94.94 58 SER B N 1
ATOM 2389 C CA . SER B 1 58 ? 12.383 29.547 -10.508 1 94.94 58 SER B CA 1
ATOM 2390 C C . SER B 1 58 ? 13.297 28.344 -10.719 1 94.94 58 SER B C 1
ATOM 2392 O O . SER B 1 58 ? 14.289 28.188 -10.008 1 94.94 58 SER B O 1
ATOM 2394 N N . GLY B 1 59 ? 12.852 27.469 -11.539 1 96.19 59 GLY B N 1
ATOM 2395 C CA . GLY B 1 59 ? 13.727 26.391 -11.961 1 96.19 59 GLY B CA 1
ATOM 2396 C C . GLY B 1 59 ? 13.516 25.109 -11.18 1 96.19 59 GLY B C 1
ATOM 2397 O O . GLY B 1 59 ? 14.359 24.219 -11.211 1 96.19 59 GLY B O 1
ATOM 2398 N N . TYR B 1 60 ? 12.445 25.109 -10.414 1 98.31 60 TYR B N 1
ATOM 2399 C CA . TYR B 1 60 ? 12.18 23.891 -9.656 1 98.31 60 TYR B CA 1
ATOM 2400 C C . TYR B 1 60 ? 11.391 22.891 -10.492 1 98.31 60 TYR B C 1
ATOM 2402 O O . TYR B 1 60 ? 10.508 23.281 -11.266 1 98.31 60 TYR B O 1
ATOM 2410 N N . ASP B 1 61 ? 11.719 21.609 -10.312 1 98.69 61 ASP B N 1
ATOM 2411 C CA . ASP B 1 61 ? 10.93 20.547 -10.93 1 98.69 61 ASP B CA 1
ATOM 2412 C C . ASP B 1 61 ? 9.508 20.516 -10.367 1 98.69 61 ASP B C 1
ATOM 2414 O O . ASP B 1 61 ? 8.562 20.203 -11.086 1 98.69 61 ASP B O 1
ATOM 2418 N N . TYR B 1 62 ? 9.43 20.812 -9.062 1 98.81 62 TYR B N 1
ATOM 2419 C CA . TYR B 1 62 ? 8.141 21.016 -8.406 1 98.81 62 TYR B CA 1
ATOM 2420 C C . TYR B 1 62 ? 8.305 21.703 -7.066 1 98.81 62 TYR B C 1
ATOM 2422 O O . TYR B 1 62 ? 9.422 21.812 -6.551 1 98.81 62 TYR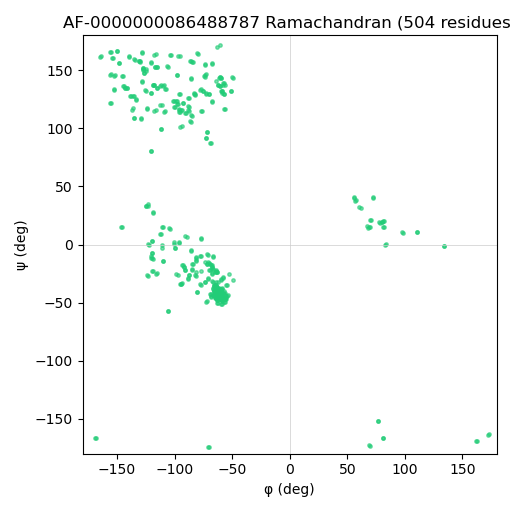 B O 1
ATOM 2430 N N . VAL B 1 63 ? 7.211 22.25 -6.594 1 98.88 63 VAL B N 1
ATOM 2431 C CA . VAL B 1 63 ? 7.098 22.828 -5.262 1 98.88 63 VAL B CA 1
ATOM 2432 C C . VAL B 1 63 ? 6.098 22.031 -4.434 1 98.88 63 VAL B C 1
ATOM 2434 O O . VAL B 1 63 ? 5.031 21.656 -4.926 1 98.88 63 VAL B O 1
ATOM 2437 N N . HIS B 1 64 ? 6.508 21.75 -3.188 1 98.88 64 HIS B N 1
ATOM 2438 C CA . HIS B 1 64 ? 5.68 20.906 -2.334 1 98.88 64 HIS B CA 1
ATOM 2439 C C . HIS B 1 64 ? 5.211 21.672 -1.096 1 98.88 64 HIS B C 1
ATOM 2441 O O . HIS B 1 64 ? 5.988 22.406 -0.48 1 98.88 64 HIS B O 1
ATOM 2447 N N . CYS B 1 65 ? 3.932 21.5 -0.748 1 98.69 65 CYS B N 1
ATOM 2448 C CA . CYS B 1 65 ? 3.398 22.016 0.506 1 98.69 65 CYS B CA 1
ATOM 2449 C C . CYS B 1 65 ? 2.445 21.016 1.148 1 98.69 65 CYS B C 1
ATOM 2451 O O . CYS B 1 65 ? 2.064 20.016 0.522 1 98.69 65 CYS B O 1
ATOM 2453 N N . THR B 1 66 ? 2.186 21.156 2.402 1 98.56 66 THR B N 1
ATOM 2454 C CA . THR B 1 66 ? 1.233 20.391 3.201 1 98.56 66 THR B CA 1
ATOM 2455 C C . THR B 1 66 ? 0.122 21.297 3.729 1 98.56 66 THR B C 1
ATOM 2457 O O . THR B 1 66 ? 0.373 22.188 4.543 1 98.56 66 THR B O 1
ATOM 2460 N N . SER B 1 67 ? -1.096 21.062 3.295 1 98.19 67 SER B N 1
ATOM 2461 C CA . SER B 1 67 ? -2.188 22 3.502 1 98.19 67 SER B CA 1
ATOM 2462 C C . SER B 1 67 ? -2.615 22.047 4.965 1 98.19 67 SER B C 1
ATOM 2464 O O . SER B 1 67 ? -3.141 23.047 5.438 1 98.19 67 SER B O 1
ATOM 2466 N N . ASN B 1 68 ? -2.445 20.922 5.648 1 98 68 ASN B N 1
ATOM 2467 C CA . ASN B 1 68 ? -2.879 20.797 7.035 1 98 68 ASN B CA 1
ATOM 2468 C C . ASN B 1 68 ? -1.919 19.938 7.848 1 98 68 ASN B C 1
ATOM 2470 O O . ASN B 1 68 ? -1.442 18.906 7.363 1 98 68 ASN B O 1
ATOM 2474 N N . ASN B 1 69 ? -1.63 20.406 9.031 1 97.25 69 ASN B N 1
ATOM 2475 C CA . ASN B 1 69 ? -0.698 19.688 9.898 1 97.25 69 ASN B CA 1
ATOM 2476 C C . ASN B 1 69 ? -1.403 19.109 11.125 1 97.25 69 ASN B C 1
ATOM 2478 O O . ASN B 1 69 ? -1.495 19.766 12.156 1 97.25 69 ASN B O 1
ATOM 2482 N N . THR B 1 70 ? -1.675 17.891 11.023 1 93.19 70 THR B N 1
ATOM 2483 C CA . THR B 1 70 ? -2.498 17.188 12 1 93.19 70 THR B CA 1
ATOM 2484 C C . THR B 1 70 ? -1.867 17.25 13.391 1 93.19 70 THR B C 1
ATOM 2486 O O . THR B 1 70 ? -2.553 17.516 14.375 1 93.19 70 THR B O 1
ATOM 2489 N N . ILE B 1 71 ? -0.623 17.062 13.438 1 92.62 71 ILE B N 1
ATOM 2490 C CA . ILE B 1 71 ? 0.093 16.938 14.703 1 92.62 71 ILE B CA 1
ATOM 2491 C C . ILE B 1 71 ? 0.197 18.312 15.375 1 92.62 71 ILE B C 1
ATOM 2493 O O . ILE B 1 71 ? 0.052 18.422 16.594 1 92.62 71 ILE B O 1
ATOM 2497 N N . PHE B 1 72 ? 0.285 19.359 14.547 1 96.19 72 PHE B N 1
ATOM 2498 C CA . PHE B 1 72 ? 0.643 20.656 15.102 1 96.19 72 PHE B CA 1
ATOM 2499 C C . PHE B 1 72 ? -0.548 21.609 15.062 1 96.19 72 PHE B C 1
ATOM 2501 O O . PHE B 1 72 ? -0.513 22.672 15.68 1 96.19 72 PHE B O 1
ATOM 2508 N N . GLY B 1 73 ? -1.542 21.219 14.305 1 97.12 73 GLY B N 1
ATOM 2509 C CA . GLY B 1 73 ? -2.799 21.938 14.367 1 97.12 73 GLY B CA 1
ATOM 2510 C C . GLY B 1 73 ? -2.795 23.219 13.539 1 97.12 73 GLY B C 1
ATOM 2511 O O . GLY B 1 73 ? -3.559 24.141 13.812 1 97.12 73 GLY B O 1
ATOM 2512 N N . THR B 1 74 ? -1.903 23.328 12.602 1 98.44 74 THR B N 1
ATOM 2513 C CA . THR B 1 74 ? -1.874 24.5 11.719 1 98.44 74 THR B CA 1
ATOM 2514 C C . THR B 1 74 ? -2.393 24.141 10.328 1 98.44 74 THR B C 1
ATOM 2516 O O . THR B 1 74 ? -2.336 22.984 9.922 1 98.44 74 THR B O 1
ATOM 2519 N N . GLN B 1 75 ? -2.939 25.109 9.609 1 98.5 75 GLN B N 1
ATOM 2520 C CA . GLN B 1 75 ? -3.482 24.906 8.273 1 98.5 75 GLN B CA 1
ATOM 2521 C C . GLN B 1 75 ? -3.164 26.094 7.367 1 98.5 75 GLN B C 1
ATOM 2523 O O . GLN B 1 75 ? -3.273 27.25 7.789 1 98.5 75 GLN B O 1
ATOM 2528 N N . MET B 1 76 ? -2.74 25.812 6.184 1 98.5 76 MET B N 1
ATOM 2529 C CA . MET B 1 76 ? -2.514 26.844 5.188 1 98.5 76 MET B CA 1
ATOM 2530 C C . MET B 1 76 ? -3.836 27.438 4.707 1 98.5 76 MET B C 1
ATOM 2532 O O . MET B 1 76 ? -4.758 26.703 4.352 1 98.5 76 MET B O 1
ATOM 2536 N N . LYS B 1 77 ? -3.879 28.781 4.742 1 96.88 77 LYS B N 1
ATOM 2537 C CA . LYS B 1 77 ? -5.062 29.469 4.223 1 96.88 77 LYS B CA 1
ATOM 2538 C C . LYS B 1 77 ? -4.867 29.875 2.766 1 96.88 77 LYS B C 1
ATOM 2540 O O . LYS B 1 77 ? -5.816 29.859 1.98 1 96.88 77 LYS B O 1
ATOM 2545 N N . ASP B 1 78 ? -3.664 30.203 2.459 1 95.56 78 ASP B N 1
ATOM 2546 C CA . ASP B 1 78 ? -3.268 30.594 1.108 1 95.56 78 ASP B CA 1
ATOM 2547 C C . ASP B 1 78 ? -2.111 29.734 0.609 1 95.56 78 ASP B C 1
ATOM 2549 O O . ASP B 1 78 ? -1.27 29.297 1.397 1 95.56 78 ASP B O 1
ATOM 2553 N N . PHE B 1 79 ? -2.09 29.531 -0.689 1 97.5 79 PHE B N 1
ATOM 2554 C CA . PHE B 1 79 ? -1.052 28.719 -1.314 1 97.5 79 PHE B CA 1
ATOM 2555 C C . PHE B 1 79 ? -0.195 29.562 -2.252 1 97.5 79 PHE B C 1
ATOM 2557 O O . PHE B 1 79 ? -0.673 30.547 -2.82 1 97.5 79 PHE B O 1
ATOM 2564 N N . PRO B 1 80 ? 0.977 29.172 -2.426 1 96.44 80 PRO B N 1
ATOM 2565 C CA . PRO B 1 80 ? 1.858 29.984 -3.271 1 96.44 80 PRO B CA 1
ATOM 2566 C C . PRO B 1 80 ? 1.513 29.875 -4.754 1 96.44 80 PRO B C 1
ATOM 2568 O O . PRO B 1 80 ? 1.045 28.828 -5.211 1 96.44 80 PRO B O 1
ATOM 2571 N N . LYS B 1 81 ? 1.721 30.969 -5.43 1 93.81 81 LYS B N 1
ATOM 2572 C CA . LYS B 1 81 ? 1.678 30.984 -6.891 1 93.81 81 LYS B CA 1
ATOM 2573 C C . LYS B 1 81 ? 3.072 30.797 -7.48 1 93.81 81 LYS B C 1
ATOM 2575 O O . LYS B 1 81 ? 3.959 31.625 -7.266 1 93.81 81 LYS B O 1
ATOM 2580 N N . VAL B 1 82 ? 3.213 29.719 -8.164 1 95.69 82 VAL B N 1
ATOM 2581 C CA . VAL B 1 82 ? 4.547 29.375 -8.648 1 95.69 82 VAL B CA 1
ATOM 2582 C C . VAL B 1 82 ? 4.465 28.922 -10.109 1 95.69 82 VAL B C 1
ATOM 2584 O O . VAL B 1 82 ? 3.395 28.531 -10.578 1 95.69 82 VAL B O 1
ATOM 2587 N N . ASP B 1 83 ? 5.645 28.984 -10.836 1 94.25 83 ASP B N 1
ATOM 2588 C CA . ASP B 1 83 ? 5.711 28.562 -12.234 1 94.25 83 ASP B CA 1
ATOM 2589 C C . ASP B 1 83 ? 5.938 27.047 -12.328 1 94.25 83 ASP B C 1
ATOM 2591 O O . ASP B 1 83 ? 5.59 26.438 -13.336 1 94.25 83 ASP B O 1
ATOM 2595 N N . ALA B 1 84 ? 6.449 26.469 -11.336 1 97.56 84 ALA B N 1
ATOM 2596 C CA . ALA B 1 84 ? 6.668 25.031 -11.281 1 97.56 84 ALA B CA 1
ATOM 2597 C C . ALA B 1 84 ? 5.402 24.297 -10.844 1 97.56 84 ALA B C 1
ATOM 2599 O O . ALA B 1 84 ? 4.5 24.906 -10.258 1 97.56 84 ALA B O 1
ATOM 2600 N N . PRO B 1 85 ? 5.281 22.969 -11.188 1 98.5 85 PRO B N 1
ATOM 2601 C CA . PRO B 1 85 ? 4.156 22.203 -10.648 1 98.5 85 PRO B CA 1
ATOM 2602 C C . PRO B 1 85 ? 4.027 22.328 -9.133 1 98.5 85 PRO B C 1
ATOM 2604 O O . PRO B 1 85 ? 5.023 22.219 -8.414 1 98.5 85 PRO B O 1
ATOM 2607 N N . LEU B 1 86 ? 2.83 22.594 -8.688 1 98.81 86 LEU B N 1
ATOM 2608 C CA . LEU B 1 86 ? 2.533 22.688 -7.262 1 98.81 86 LEU B CA 1
ATOM 2609 C C . LEU B 1 86 ? 1.893 21.406 -6.75 1 98.81 86 LEU B C 1
ATOM 2611 O O . LEU B 1 86 ? 0.819 21.016 -7.215 1 98.81 86 LEU B O 1
ATOM 2615 N N . ILE B 1 87 ? 2.559 20.719 -5.801 1 98.88 87 ILE B N 1
ATOM 2616 C CA . ILE B 1 87 ? 2.123 19.453 -5.203 1 98.88 87 ILE B CA 1
ATOM 2617 C C . ILE B 1 87 ? 1.662 19.703 -3.766 1 98.88 87 ILE B C 1
ATOM 2619 O O . ILE B 1 87 ? 2.363 20.344 -2.984 1 98.88 87 ILE B O 1
ATOM 2623 N N . CYS B 1 88 ? 0.543 19.156 -3.418 1 98.75 88 CYS B N 1
ATOM 2624 C CA . CYS B 1 88 ? 0.017 19.422 -2.084 1 98.75 88 CYS B CA 1
ATOM 2625 C C . CYS B 1 88 ? -0.431 18.141 -1.404 1 98.75 88 CYS B C 1
ATOM 2627 O O . CYS B 1 88 ? -1.203 17.359 -1.976 1 98.75 88 CYS B O 1
ATOM 2629 N N . ASP B 1 89 ? 0.108 17.922 -0.234 1 98.31 89 ASP B N 1
ATOM 2630 C CA . ASP B 1 89 ? -0.418 16.906 0.674 1 98.31 89 ASP B CA 1
ATOM 2631 C C . ASP B 1 89 ? -1.685 17.406 1.372 1 98.31 89 ASP B C 1
ATOM 2633 O O . ASP B 1 89 ? -1.627 18.297 2.215 1 98.31 89 ASP B O 1
ATOM 2637 N N . MET B 1 90 ? -2.826 16.766 1.1 1 97.62 90 MET B N 1
ATOM 2638 C CA . MET B 1 90 ? -4.094 17.172 1.699 1 97.62 90 MET B CA 1
ATOM 2639 C C . MET B 1 90 ? -4.684 16.047 2.535 1 97.62 90 MET B C 1
ATOM 2641 O O . MET B 1 90 ? -5.902 15.945 2.682 1 97.62 90 MET B O 1
ATOM 2645 N N . SER B 1 91 ? -3.881 15.195 3.051 1 95.5 91 SER B N 1
ATOM 2646 C CA . SER B 1 91 ? -4.328 14.008 3.764 1 95.5 91 SER B CA 1
ATOM 2647 C C . SER B 1 91 ? -5.309 14.359 4.879 1 95.5 91 SER B C 1
ATOM 2649 O O . SER B 1 91 ? -6.375 13.758 4.992 1 95.5 91 SER B O 1
ATOM 2651 N N . SER B 1 92 ? -5.078 15.352 5.641 1 94.5 92 SE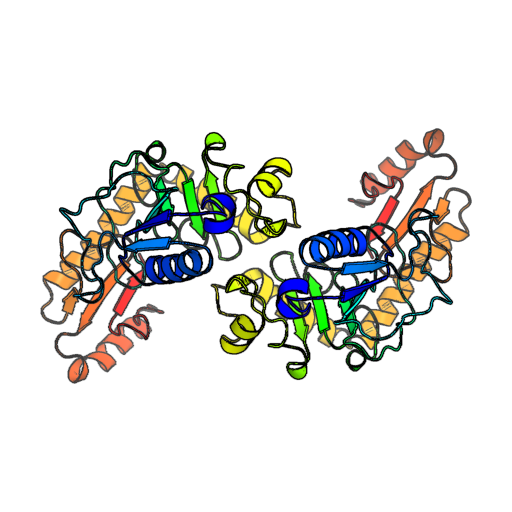R B N 1
ATOM 2652 C CA . SER B 1 92 ? -5.863 15.539 6.855 1 94.5 92 SER B CA 1
ATOM 2653 C C . SER B 1 92 ? -6.957 16.594 6.648 1 94.5 92 SER B C 1
ATOM 2655 O O . SER B 1 92 ? -7.75 16.844 7.559 1 94.5 92 SER B O 1
ATOM 2657 N N . ASP B 1 93 ? -7.059 17.156 5.383 1 95.81 93 ASP B N 1
ATOM 2658 C CA . ASP B 1 93 ? -8.125 18.156 5.27 1 95.81 93 ASP B CA 1
ATOM 2659 C C . ASP B 1 93 ? -8.75 18.141 3.875 1 95.81 93 ASP B C 1
ATOM 2661 O O . ASP B 1 93 ? -9.453 19.062 3.492 1 95.81 93 ASP B O 1
ATOM 2665 N N . ILE B 1 94 ? -8.484 17.109 3.146 1 94.69 94 ILE B N 1
ATOM 2666 C CA . ILE B 1 94 ? -9.117 16.984 1.842 1 94.69 94 ILE B CA 1
ATOM 2667 C C . ILE B 1 94 ? -10.641 17.016 2.006 1 94.69 94 ILE B C 1
ATOM 2669 O O . ILE B 1 94 ? -11.188 16.375 2.906 1 94.69 94 ILE B O 1
ATOM 2673 N N . LEU B 1 95 ? -11.312 17.875 1.227 1 93.25 95 LEU B N 1
ATOM 2674 C CA . LEU B 1 95 ? -12.766 18 1.148 1 93.25 95 LEU B CA 1
ATOM 2675 C C . LEU B 1 95 ? -13.336 18.547 2.455 1 93.25 95 LEU B C 1
ATOM 2677 O O . LEU B 1 95 ? -14.523 18.391 2.732 1 93.25 95 LEU B O 1
ATOM 2681 N N . SER B 1 96 ? -12.508 19.094 3.334 1 94.44 96 SER B N 1
ATOM 2682 C CA . SER B 1 96 ? -12.977 19.672 4.586 1 94.44 96 SER B CA 1
ATOM 2683 C C . SER B 1 96 ? -13.438 21.109 4.383 1 94.44 96 SER B C 1
ATOM 2685 O O . SER B 1 96 ? -14.102 21.688 5.25 1 94.44 96 SER B O 1
ATOM 2687 N N . ARG B 1 97 ? -13.031 21.672 3.273 1 95.69 97 ARG B N 1
ATOM 2688 C CA . ARG B 1 97 ? -13.328 23.062 2.957 1 95.69 97 ARG B CA 1
ATOM 2689 C C . ARG B 1 97 ? -13.328 23.297 1.451 1 95.69 97 ARG B C 1
ATOM 2691 O O . ARG B 1 97 ? -12.773 22.484 0.695 1 95.69 97 ARG B O 1
ATOM 2698 N N . GLN B 1 98 ? -13.977 24.375 1.137 1 95.81 98 GLN B N 1
ATOM 2699 C CA . GLN B 1 98 ? -13.945 24.766 -0.268 1 95.81 98 GLN B CA 1
ATOM 2700 C C . GLN B 1 98 ? -12.578 25.328 -0.656 1 95.81 98 GLN B C 1
ATOM 2702 O O . GLN B 1 98 ? -11.992 26.125 0.073 1 95.81 98 GLN B O 1
ATOM 2707 N N . LEU B 1 99 ? -12.07 24.781 -1.762 1 95.31 99 LEU B N 1
ATOM 2708 C CA . LEU B 1 99 ? -10.781 25.188 -2.316 1 95.31 99 LEU B CA 1
ATOM 2709 C C . LEU B 1 99 ? -10.797 25.125 -3.84 1 95.31 99 LEU B C 1
ATOM 2711 O O . LEU B 1 99 ? -11.547 24.328 -4.422 1 95.31 99 LEU B O 1
ATOM 2715 N N . ASP B 1 100 ? -10.062 26.109 -4.469 1 96.19 100 ASP B N 1
ATOM 2716 C CA . ASP B 1 100 ? -9.797 25.938 -5.895 1 96.19 100 ASP B CA 1
ATOM 2717 C C . ASP B 1 100 ? -8.766 24.828 -6.129 1 96.19 100 ASP B C 1
ATOM 2719 O O . ASP B 1 100 ? -7.566 25.109 -6.223 1 96.19 100 ASP B O 1
ATOM 2723 N N . PHE B 1 101 ? -9.211 23.641 -6.316 1 95.88 101 PHE B N 1
ATOM 2724 C CA . PHE B 1 101 ? -8.336 22.484 -6.434 1 95.88 101 PHE B CA 1
ATOM 2725 C C . PHE B 1 101 ? -7.512 22.562 -7.711 1 95.88 101 PHE B C 1
ATOM 2727 O O . PHE B 1 101 ? -6.449 21.938 -7.809 1 95.88 101 PHE B O 1
ATOM 2734 N N . ALA B 1 102 ? -7.906 23.328 -8.672 1 96.31 102 ALA B N 1
ATOM 2735 C CA . ALA B 1 102 ? -7.238 23.406 -9.961 1 96.31 102 ALA B CA 1
ATOM 2736 C C . ALA B 1 102 ? -5.895 24.125 -9.844 1 96.31 102 ALA B C 1
ATOM 2738 O O . ALA B 1 102 ? -5.066 24.062 -10.758 1 96.31 102 ALA B O 1
ATOM 2739 N N . GLN B 1 103 ? -5.703 24.828 -8.781 1 97.31 103 GLN B N 1
ATOM 2740 C CA . GLN B 1 103 ? -4.453 25.547 -8.586 1 97.31 103 GLN B CA 1
ATOM 2741 C C . GLN B 1 103 ? -3.291 24.594 -8.344 1 97.31 103 GLN B C 1
ATOM 2743 O O . GLN B 1 103 ? -2.125 24.984 -8.445 1 97.31 103 GLN B O 1
ATOM 2748 N N . PHE B 1 104 ? -3.598 23.391 -8.016 1 98.44 104 PHE B N 1
ATOM 2749 C CA . PHE B 1 104 ? -2.574 22.391 -7.766 1 98.44 104 PHE B CA 1
ATOM 2750 C C . PHE B 1 104 ? -2.355 21.516 -9 1 98.44 104 PHE B C 1
ATOM 2752 O O . PHE B 1 104 ? -3.301 21.234 -9.734 1 98.44 104 PHE B O 1
ATOM 2759 N N . ASP B 1 105 ? -1.148 21.094 -9.219 1 98.81 105 ASP B N 1
ATOM 2760 C CA . ASP B 1 105 ? -0.839 20.172 -10.305 1 98.81 105 ASP B CA 1
ATOM 2761 C C . ASP B 1 105 ? -0.933 18.719 -9.844 1 98.81 105 ASP B C 1
ATOM 2763 O O . ASP B 1 105 ? -1.102 17.812 -10.664 1 98.81 105 ASP B O 1
ATOM 2767 N N . MET B 1 106 ? -0.811 18.578 -8.555 1 98.69 106 MET B N 1
ATOM 2768 C CA . MET B 1 106 ? -1.015 17.281 -7.941 1 98.69 106 MET B CA 1
ATOM 2769 C C . MET B 1 106 ? -1.493 17.422 -6.5 1 98.69 106 MET B C 1
ATOM 2771 O O . MET B 1 106 ? -1.008 18.281 -5.766 1 98.69 106 MET B O 1
ATOM 2775 N N . ILE B 1 107 ? -2.516 16.656 -6.172 1 98.44 107 ILE B N 1
ATOM 2776 C CA . ILE B 1 107 ? -3.002 16.5 -4.805 1 98.44 107 ILE B CA 1
ATOM 2777 C C . ILE B 1 107 ? -2.934 15.031 -4.391 1 98.44 107 ILE B C 1
ATOM 2779 O O . ILE B 1 107 ? -3.277 14.141 -5.172 1 98.44 107 ILE B O 1
ATOM 2783 N N . TYR B 1 108 ? -2.365 14.781 -3.232 1 97.5 108 TYR B N 1
ATOM 2784 C CA . TYR B 1 108 ? -2.486 13.43 -2.689 1 97.5 108 TYR B CA 1
ATOM 2785 C C . TYR B 1 108 ? -3.016 13.469 -1.262 1 97.5 108 TYR B C 1
ATOM 2787 O O . TYR B 1 108 ? -2.832 14.453 -0.547 1 97.5 108 TYR B O 1
ATOM 2795 N N . ALA B 1 109 ? -3.715 12.398 -0.915 1 95.69 109 ALA B N 1
ATOM 2796 C CA . ALA B 1 109 ? -4.355 12.328 0.396 1 95.69 109 ALA B CA 1
ATOM 2797 C C . ALA B 1 109 ? -4.574 10.875 0.814 1 95.69 109 ALA B C 1
ATOM 2799 O O . ALA B 1 109 ? -5.172 10.094 0.072 1 95.69 109 ALA B O 1
ATOM 2800 N N . GLY B 1 110 ? -3.979 10.555 1.985 1 92.06 110 GLY B N 1
ATOM 2801 C CA . GLY B 1 110 ? -4.527 9.344 2.588 1 92.06 110 GLY B CA 1
ATOM 2802 C C . GLY B 1 110 ? -6.02 9.438 2.844 1 92.06 110 GLY B C 1
ATOM 2803 O O . GLY B 1 110 ? -6.512 10.453 3.326 1 92.06 110 GLY B O 1
ATOM 2804 N N . VAL B 1 111 ? -6.742 8.438 2.607 1 81.62 111 VAL B N 1
ATOM 2805 C CA . VAL B 1 111 ? -8.195 8.57 2.631 1 81.62 111 VAL B CA 1
ATOM 2806 C C . VAL B 1 111 ? -8.695 8.508 4.07 1 81.62 111 VAL B C 1
ATOM 2808 O O . VAL B 1 111 ? -9.828 8.906 4.359 1 81.62 111 VAL B O 1
ATOM 2811 N N . GLN B 1 112 ? -7.961 8.117 5.02 1 77.69 112 GLN B N 1
ATOM 2812 C CA . GLN B 1 112 ? -8.391 7.66 6.332 1 77.69 112 GLN B CA 1
ATOM 2813 C C . GLN B 1 112 ? -8.781 8.836 7.227 1 77.69 112 GLN B C 1
ATOM 2815 O O . GLN B 1 112 ? -9.07 8.648 8.414 1 77.69 112 GLN B O 1
ATOM 2820 N N . LYS B 1 113 ? -8.773 9.945 6.742 1 71.88 113 LYS B N 1
ATOM 2821 C CA . LYS B 1 113 ? -9.195 11.062 7.582 1 71.88 113 LYS B CA 1
ATOM 2822 C C . LYS B 1 113 ? -10.578 11.562 7.184 1 71.88 113 LYS B C 1
ATOM 2824 O O . LYS B 1 113 ? -11.531 11.461 7.965 1 71.88 113 LYS B O 1
ATOM 2829 N N . ASN B 1 114 ? -10.719 11.93 6 1 79.81 114 ASN B N 1
ATOM 2830 C CA . ASN B 1 114 ? -11.977 12.562 5.609 1 79.81 114 ASN B CA 1
ATOM 2831 C C . ASN B 1 114 ? -12.688 11.766 4.52 1 79.81 114 ASN B C 1
ATOM 2833 O O . ASN B 1 114 ? -13.875 11.992 4.262 1 79.81 114 ASN B O 1
ATOM 2837 N N . MET B 1 115 ? -12.008 10.773 4.023 1 85.56 115 MET B N 1
ATOM 2838 C CA . MET B 1 115 ? -12.586 10.141 2.84 1 85.56 115 MET B CA 1
ATOM 2839 C C . MET B 1 115 ? -12.898 8.672 3.1 1 85.56 115 MET B C 1
ATOM 2841 O O . MET B 1 115 ? -13.57 8.023 2.297 1 85.56 115 MET B O 1
ATOM 2845 N N . GLY B 1 116 ? -12.383 8.18 4.203 1 84.5 116 GLY B N 1
ATOM 2846 C CA . GLY B 1 116 ? -12.594 6.762 4.438 1 84.5 116 GLY B CA 1
ATOM 2847 C C . GLY B 1 116 ? -11.641 6.18 5.469 1 84.5 116 GLY B C 1
ATOM 2848 O O . GLY B 1 116 ? -11 6.922 6.219 1 84.5 116 GLY B O 1
ATOM 2849 N N . PRO B 1 117 ? -11.648 4.867 5.551 1 87.75 117 PRO B N 1
ATOM 2850 C CA . PRO B 1 117 ? -10.734 4.211 6.484 1 87.75 117 PRO B CA 1
ATOM 2851 C C . PRO B 1 117 ? -9.312 4.094 5.93 1 87.75 117 PRO B C 1
ATOM 2853 O O . PRO B 1 117 ? -9.094 4.316 4.738 1 87.75 117 PRO B O 1
ATOM 2856 N N . ALA B 1 118 ? -8.391 3.814 6.809 1 88.19 118 ALA B N 1
ATOM 2857 C CA . ALA B 1 118 ? -7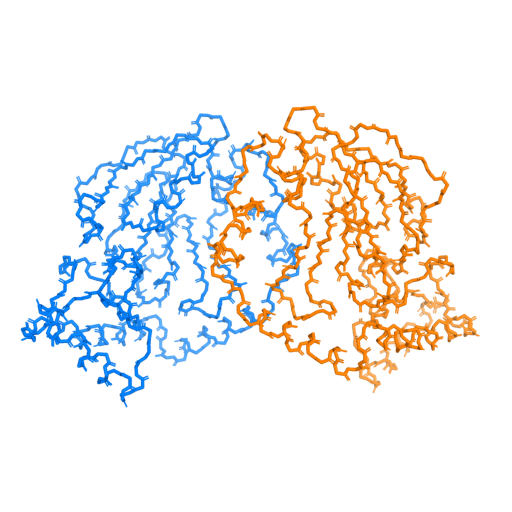.012 3.615 6.383 1 88.19 118 ALA B CA 1
ATOM 2858 C C . ALA B 1 118 ? -6.906 2.459 5.391 1 88.19 118 ALA B C 1
ATOM 2860 O O . ALA B 1 118 ? -7.633 1.469 5.504 1 88.19 118 ALA B O 1
ATOM 2861 N N . GLY B 1 119 ? -5.965 2.627 4.359 1 89.38 119 GLY B N 1
ATOM 2862 C CA . GLY B 1 119 ? -5.727 1.508 3.461 1 89.38 119 GLY B CA 1
ATOM 2863 C C . GLY B 1 119 ? -5.699 1.912 1.999 1 89.38 119 GLY B C 1
ATOM 2864 O O . GLY B 1 119 ? -5.48 1.073 1.122 1 89.38 119 GLY B O 1
ATOM 2865 N N . ALA B 1 120 ? -5.918 3.17 1.751 1 91.69 120 ALA B N 1
ATOM 2866 C CA . ALA B 1 120 ? -5.871 3.654 0.373 1 91.69 120 ALA B CA 1
ATOM 2867 C C . ALA B 1 120 ? -5.375 5.098 0.315 1 91.69 120 ALA B C 1
ATOM 2869 O O . ALA B 1 120 ? -5.406 5.812 1.319 1 91.69 120 ALA B O 1
ATOM 2870 N N . THR B 1 121 ? -4.852 5.504 -0.763 1 94.25 121 THR B N 1
ATOM 2871 C CA . THR B 1 121 ? -4.43 6.867 -1.056 1 94.25 121 THR B CA 1
ATOM 2872 C C . THR B 1 121 ? -5.086 7.379 -2.334 1 94.25 121 THR B C 1
ATOM 2874 O O . THR B 1 121 ? -5.18 6.648 -3.324 1 94.25 121 THR B O 1
ATOM 2877 N N . MET B 1 122 ? -5.617 8.539 -2.303 1 95.19 122 MET B N 1
ATOM 2878 C CA . MET B 1 122 ? -6.125 9.211 -3.496 1 95.19 122 MET B CA 1
ATOM 2879 C C . MET B 1 122 ? -5.078 10.156 -4.078 1 95.19 122 MET B C 1
ATOM 2881 O O . MET B 1 122 ? -4.461 10.93 -3.344 1 95.19 122 MET B O 1
ATOM 2885 N N . ILE B 1 123 ? -4.805 10.07 -5.336 1 97.12 123 ILE B N 1
ATOM 2886 C CA . ILE B 1 123 ? -3.924 10.984 -6.055 1 97.12 123 ILE B CA 1
ATOM 2887 C C . ILE B 1 123 ? -4.668 11.602 -7.238 1 97.12 123 ILE B C 1
ATOM 2889 O O . ILE B 1 123 ? -5.227 10.875 -8.07 1 97.12 123 ILE B O 1
ATOM 2893 N N . ALA B 1 124 ? -4.84 12.852 -7.215 1 97.5 124 ALA B N 1
ATOM 2894 C CA . ALA B 1 124 ? -5.258 13.633 -8.383 1 97.5 124 ALA B CA 1
ATOM 2895 C C . ALA B 1 124 ? -4.07 14.336 -9.023 1 97.5 124 ALA B C 1
ATOM 2897 O O . ALA B 1 124 ? -3.355 15.094 -8.359 1 97.5 124 ALA B O 1
ATOM 2898 N N . VAL B 1 125 ? -3.814 14.094 -10.32 1 98.5 125 VAL B N 1
ATOM 2899 C CA . VAL B 1 125 ? -2.6 14.617 -10.93 1 98.5 125 VAL B CA 1
ATOM 2900 C C . VAL B 1 125 ? -2.889 15.047 -12.367 1 98.5 125 VAL B C 1
ATOM 2902 O O . VAL B 1 125 ? -3.639 14.375 -13.086 1 98.5 125 VAL B O 1
ATOM 2905 N N . LYS B 1 126 ? -2.377 16.25 -12.688 1 98.38 126 LYS B N 1
ATOM 2906 C CA . LYS B 1 126 ? -2.354 16.625 -14.102 1 98.38 126 LYS B CA 1
ATOM 2907 C C . LYS B 1 126 ? -1.379 15.75 -14.883 1 98.38 126 LYS B C 1
ATOM 2909 O O . LYS B 1 126 ? -0.183 15.719 -14.578 1 98.38 126 LYS B O 1
ATOM 2914 N N . LYS B 1 127 ? -1.842 15.078 -15.906 1 97.5 127 LYS B N 1
ATOM 2915 C CA . LYS B 1 127 ? -1.047 14.102 -16.641 1 97.5 127 LYS B CA 1
ATOM 2916 C C . LYS B 1 127 ? 0.137 14.773 -17.344 1 97.5 127 LYS B C 1
ATOM 2918 O O . LYS B 1 127 ? 1.175 14.141 -17.547 1 97.5 127 LYS B O 1
ATOM 2923 N N . SER B 1 128 ? 0.043 16.031 -17.609 1 97.62 128 SER B N 1
ATOM 2924 C CA . SER B 1 128 ? 1.047 16.75 -18.375 1 97.62 128 SER B CA 1
ATOM 2925 C C . SER B 1 128 ? 2.361 16.859 -17.609 1 97.62 128 SER B C 1
ATOM 2927 O O . SER B 1 128 ? 3.41 17.125 -18.203 1 97.62 128 SER B O 1
ATOM 2929 N N . ILE B 1 129 ? 2.363 16.656 -16.281 1 98.06 129 ILE B N 1
ATOM 2930 C CA . ILE B 1 129 ? 3.59 16.844 -15.508 1 98.06 129 ILE B CA 1
ATOM 2931 C C . ILE B 1 129 ? 4.293 15.508 -15.305 1 98.06 129 ILE B C 1
ATOM 2933 O O . ILE B 1 129 ? 5.348 15.445 -14.672 1 98.06 129 ILE B O 1
ATOM 2937 N N . LEU B 1 130 ? 3.771 14.438 -15.844 1 98.12 130 LEU B N 1
ATOM 2938 C CA . LEU B 1 130 ? 4.316 13.102 -15.656 1 98.12 130 LEU B CA 1
ATOM 2939 C C . LEU B 1 130 ? 5.219 12.711 -16.828 1 98.12 130 LEU B C 1
ATOM 2941 O O . LEU B 1 130 ? 5.176 13.344 -17.875 1 98.12 130 LEU B O 1
ATOM 2945 N N . GLY B 1 131 ? 6.07 11.703 -16.656 1 96.31 131 GLY B N 1
ATOM 2946 C CA . GLY B 1 131 ? 6.852 11.086 -17.719 1 96.31 131 GLY B CA 1
ATOM 2947 C C . GLY B 1 131 ? 8.094 11.875 -18.078 1 96.31 131 GLY B C 1
ATOM 2948 O O . GLY B 1 131 ? 8.664 11.688 -19.156 1 96.31 131 GLY B O 1
ATOM 2949 N N . GLN B 1 132 ? 8.5 12.75 -17.156 1 95.06 132 GLN B N 1
ATOM 2950 C CA . GLN B 1 132 ? 9.586 13.656 -17.516 1 95.06 132 GLN B CA 1
ATOM 2951 C C . GLN B 1 132 ? 10.758 13.516 -16.547 1 95.06 132 GLN B C 1
ATOM 2953 O O . GLN B 1 132 ? 11.797 14.156 -16.719 1 95.06 132 GLN B O 1
ATOM 2958 N N . SER B 1 133 ? 10.703 12.695 -15.57 1 96.5 133 SER B N 1
ATOM 2959 C CA . SER B 1 133 ? 11.688 12.688 -14.484 1 96.5 133 SER B CA 1
ATOM 2960 C C . SER B 1 133 ? 12.992 12.031 -14.93 1 96.5 133 SER B C 1
ATOM 2962 O O . SER B 1 133 ? 14.07 12.406 -14.469 1 96.5 133 SER B O 1
ATOM 2964 N N . GLY B 1 134 ? 12.922 10.945 -15.844 1 96.5 134 GLY B N 1
ATOM 2965 C CA . GLY B 1 134 ? 14.102 10.227 -16.297 1 96.5 134 GLY B CA 1
ATOM 2966 C C . GLY B 1 134 ? 14.555 9.148 -15.336 1 96.5 134 GLY B C 1
ATOM 2967 O O . GLY B 1 134 ? 15.555 8.461 -15.586 1 96.5 134 GLY B O 1
ATOM 2968 N N . HIS B 1 135 ? 13.883 8.961 -14.242 1 95.69 135 HIS B N 1
ATOM 2969 C CA . HIS B 1 135 ? 14.234 7.922 -13.281 1 95.69 135 HIS B CA 1
ATOM 2970 C C . HIS B 1 135 ? 13.828 6.543 -13.789 1 95.69 135 HIS B C 1
ATOM 2972 O O . HIS B 1 135 ? 12.852 6.41 -14.531 1 95.69 135 HIS B O 1
ATOM 2978 N N . ASN B 1 136 ? 14.656 5.551 -13.453 1 93.38 136 ASN B N 1
ATOM 2979 C CA . ASN B 1 136 ? 14.148 4.18 -13.445 1 93.38 136 ASN B CA 1
ATOM 2980 C C . ASN B 1 136 ? 13.195 3.939 -12.281 1 93.38 136 ASN B C 1
ATOM 2982 O O . ASN B 1 136 ? 13.633 3.656 -11.164 1 93.38 136 ASN B O 1
ATOM 2986 N N . ILE B 1 137 ? 11.906 4.051 -12.594 1 94.19 137 ILE B N 1
ATOM 2987 C CA . ILE B 1 137 ? 10.906 4.043 -11.531 1 94.19 137 ILE B CA 1
ATOM 2988 C C . ILE B 1 137 ? 10.398 2.617 -11.312 1 94.19 137 ILE B C 1
ATOM 2990 O O . ILE B 1 137 ? 9.922 1.973 -12.25 1 94.19 137 ILE B O 1
ATOM 2994 N N . PRO B 1 138 ? 10.539 2.096 -10.07 1 92.12 138 PRO B N 1
ATOM 2995 C CA . PRO B 1 138 ? 9.82 0.843 -9.812 1 92.12 138 PRO B CA 1
ATOM 2996 C C . PRO B 1 138 ? 8.352 0.905 -10.227 1 92.12 138 PRO B C 1
ATOM 2998 O O . PRO B 1 138 ? 7.695 1.931 -10.031 1 92.12 138 PRO B O 1
ATOM 3001 N N . ALA B 1 139 ? 7.828 -0.191 -10.742 1 90.88 139 ALA B N 1
ATOM 3002 C CA . ALA B 1 139 ? 6.504 -0.195 -11.352 1 90.88 139 ALA B CA 1
ATOM 3003 C C . ALA B 1 139 ? 5.438 0.257 -10.359 1 90.88 139 ALA B C 1
ATOM 3005 O O . ALA B 1 139 ? 4.551 1.043 -10.703 1 90.88 139 ALA B O 1
ATOM 3006 N N . TYR B 1 140 ? 5.59 -0.147 -9.172 1 91.06 140 TYR B N 1
ATOM 3007 C CA . TYR B 1 140 ? 4.59 0.15 -8.156 1 91.06 140 TYR B CA 1
ATOM 3008 C C . TYR B 1 140 ? 4.586 1.635 -7.809 1 91.06 140 TYR B C 1
ATOM 3010 O O . TYR B 1 140 ? 3.59 2.16 -7.312 1 91.06 140 TYR B O 1
ATOM 3018 N N . LEU B 1 141 ? 5.668 2.352 -8.07 1 94.69 141 LEU B N 1
ATOM 3019 C CA . LEU B 1 141 ? 5.781 3.768 -7.738 1 94.69 141 LEU B CA 1
ATOM 3020 C C . LEU B 1 141 ? 5.527 4.637 -8.969 1 94.69 141 LEU B C 1
ATOM 3022 O O . LEU B 1 141 ? 5.559 5.863 -8.883 1 94.69 141 LEU B O 1
ATOM 3026 N N . ASP B 1 142 ? 5.32 3.998 -10.094 1 96.38 142 ASP B N 1
ATOM 3027 C CA . ASP B 1 142 ? 5.148 4.695 -11.359 1 96.38 142 ASP B CA 1
ATOM 3028 C C . ASP B 1 142 ? 3.697 5.121 -11.562 1 96.38 142 ASP B C 1
ATOM 3030 O O . ASP B 1 142 ? 2.836 4.285 -11.844 1 96.38 142 ASP B O 1
ATOM 3034 N N . LEU B 1 143 ? 3.445 6.402 -11.508 1 97.69 143 LEU B N 1
ATOM 3035 C CA . LEU B 1 143 ? 2.086 6.926 -11.602 1 97.69 143 LEU B CA 1
ATOM 3036 C C . LEU B 1 143 ? 1.499 6.676 -12.984 1 97.69 143 LEU B C 1
ATOM 3038 O O . LEU B 1 143 ? 0.291 6.469 -13.125 1 97.69 143 LEU B O 1
ATOM 3042 N N . GLU B 1 144 ? 2.309 6.676 -13.984 1 97.31 144 GLU B N 1
ATOM 3043 C CA . GLU B 1 144 ? 1.805 6.383 -15.328 1 97.31 144 GLU B CA 1
ATOM 3044 C C . GLU B 1 144 ? 1.282 4.953 -15.414 1 97.31 144 GLU B C 1
ATOM 3046 O O . GLU B 1 144 ? 0.287 4.691 -16.094 1 97.31 144 GLU B O 1
ATOM 3051 N N . GLN B 1 145 ? 1.977 4.047 -14.742 1 95.25 145 GLN B N 1
ATOM 3052 C CA . GLN B 1 145 ? 1.507 2.668 -14.703 1 95.25 145 GLN B CA 1
ATOM 3053 C C . GLN B 1 145 ? 0.159 2.562 -14 1 95.25 145 GLN B C 1
ATOM 3055 O O . GLN B 1 145 ? -0.729 1.835 -14.445 1 95.25 145 GLN B O 1
ATOM 3060 N N . HIS B 1 146 ? 0.037 3.271 -12.906 1 96.06 146 HIS B N 1
ATOM 3061 C CA . HIS B 1 146 ? -1.228 3.289 -12.18 1 96.06 146 HIS B CA 1
ATOM 3062 C C . HIS B 1 146 ? -2.355 3.836 -13.047 1 96.06 146 HIS B C 1
ATOM 3064 O O . HIS B 1 146 ? -3.457 3.283 -13.062 1 96.06 146 HIS B O 1
ATOM 3070 N N . ILE B 1 147 ? -2.086 4.918 -13.758 1 96.88 147 ILE B N 1
ATOM 3071 C CA . ILE B 1 147 ? -3.078 5.543 -14.625 1 96.88 147 ILE B CA 1
ATOM 3072 C C . ILE B 1 147 ? -3.453 4.59 -15.758 1 96.88 147 ILE B C 1
ATOM 3074 O O . ILE B 1 147 ? -4.637 4.367 -16.031 1 96.88 147 ILE B O 1
ATOM 3078 N N . LYS B 1 148 ? -2.465 3.967 -16.391 1 95.56 148 LYS B N 1
ATOM 3079 C CA . LYS B 1 148 ? -2.67 3.061 -17.516 1 95.56 148 LYS B CA 1
ATOM 3080 C C . LYS B 1 148 ? -3.549 1.877 -17.109 1 95.56 148 LYS B C 1
ATOM 3082 O O . LYS B 1 148 ? -4.324 1.37 -17.922 1 95.56 148 LYS B O 1
ATOM 3087 N N . ASN B 1 149 ? -3.484 1.484 -15.867 1 94.56 149 ASN B N 1
ATOM 3088 C CA . ASN B 1 149 ? -4.207 0.305 -15.398 1 94.56 149 ASN B CA 1
ATOM 3089 C C . ASN B 1 149 ? -5.445 0.688 -14.594 1 94.56 149 ASN B C 1
ATOM 3091 O O . ASN B 1 149 ? -5.973 -0.125 -13.836 1 94.56 149 ASN B O 1
ATOM 3095 N N . ASP B 1 150 ? -5.906 1.899 -14.602 1 94.19 150 ASP B N 1
ATOM 3096 C CA . ASP B 1 150 ? -7.102 2.391 -13.93 1 94.19 150 ASP B CA 1
ATOM 3097 C C . ASP B 1 150 ? -7.051 2.096 -12.43 1 94.19 150 ASP B C 1
ATOM 3099 O O . ASP B 1 150 ? -8.008 1.562 -11.859 1 94.19 150 ASP B O 1
ATOM 3103 N N . SER B 1 151 ? -5.867 2.277 -11.875 1 91.19 151 SER B N 1
ATOM 3104 C CA . SER B 1 151 ? -5.605 2.119 -10.445 1 91.19 151 SER B CA 1
ATOM 3105 C C . SER B 1 151 ? -5.684 0.654 -10.031 1 91.19 151 SER B C 1
ATOM 3107 O O . SER B 1 151 ? -5.918 0.347 -8.859 1 91.19 151 SER B O 1
ATOM 3109 N N . MET B 1 152 ? -5.535 -0.317 -10.977 1 88.75 152 MET B N 1
ATOM 3110 C CA . MET B 1 152 ? -5.594 -1.744 -10.672 1 88.75 152 MET B CA 1
ATOM 3111 C C . MET B 1 152 ? -4.328 -2.453 -11.156 1 88.75 152 MET B C 1
ATOM 3113 O O . MET B 1 152 ? -4.402 -3.551 -11.711 1 88.75 152 MET B O 1
ATOM 3117 N N . TYR B 1 153 ? -3.242 -1.692 -11.078 1 86.31 153 TYR B N 1
ATOM 3118 C CA . TYR B 1 153 ? -1.97 -2.363 -11.32 1 86.31 153 TYR B CA 1
ATOM 3119 C C . TYR B 1 153 ? -1.782 -3.537 -10.367 1 86.31 153 TYR B C 1
ATOM 3121 O O . TYR B 1 153 ? -1.258 -4.582 -10.758 1 86.31 153 TYR B O 1
ATOM 3129 N N . ASN B 1 154 ? -2.158 -3.297 -9.125 1 84.81 154 ASN B N 1
ATOM 3130 C CA . ASN B 1 154 ? -2.23 -4.359 -8.125 1 84.81 154 ASN B CA 1
ATOM 3131 C C . ASN B 1 154 ? -3.658 -4.57 -7.637 1 84.81 154 ASN B C 1
ATOM 3133 O O . ASN B 1 154 ? -4.547 -3.764 -7.926 1 84.81 154 ASN B O 1
ATOM 3137 N N . THR B 1 155 ? -3.887 -5.695 -7.004 1 81.12 155 THR B N 1
ATOM 3138 C CA . THR B 1 155 ? -5.172 -5.918 -6.344 1 81.12 155 THR B CA 1
ATOM 3139 C C . THR B 1 155 ? -5.453 -4.816 -5.328 1 81.12 155 THR B C 1
ATOM 3141 O O . THR B 1 155 ? -4.68 -4.621 -4.387 1 81.12 155 THR B O 1
ATOM 3144 N N . PRO B 1 156 ? -6.488 -4.105 -5.602 1 86.19 156 PRO B N 1
ATOM 3145 C CA . PRO B 1 156 ? -6.766 -2.973 -4.711 1 86.19 156 PRO B CA 1
ATOM 3146 C C . PRO B 1 156 ? -7.32 -3.406 -3.357 1 86.19 156 PRO B C 1
ATOM 3148 O O . PRO B 1 156 ? -7.824 -4.523 -3.223 1 86.19 156 PRO B O 1
ATOM 3151 N N . SER B 1 157 ? -7.117 -2.535 -2.322 1 90.31 157 SER B N 1
ATOM 3152 C CA . SER B 1 157 ? -7.793 -2.701 -1.039 1 90.31 157 SER B CA 1
ATOM 3153 C C . SER B 1 157 ? -9.289 -2.43 -1.162 1 90.31 157 SER B C 1
ATOM 3155 O O . SER B 1 157 ? -9.75 -1.331 -0.848 1 90.31 157 SER B O 1
ATOM 3157 N N . VAL B 1 158 ? -10.016 -3.371 -1.482 1 88.75 158 VAL B N 1
ATOM 3158 C CA . VAL B 1 158 ? -11.398 -3.232 -1.919 1 88.75 158 VAL B CA 1
ATOM 3159 C C . VAL B 1 158 ? -12.242 -2.627 -0.795 1 88.75 158 VAL B C 1
ATOM 3161 O O . VAL B 1 158 ? -13.102 -1.784 -1.042 1 88.75 158 VAL B O 1
ATOM 3164 N N . PHE B 1 159 ? -12.008 -3.049 0.404 1 91.44 159 PHE B N 1
ATOM 3165 C CA . PHE B 1 159 ? -12.781 -2.531 1.523 1 91.44 159 PHE B CA 1
ATOM 3166 C C . PHE B 1 159 ? -12.555 -1.034 1.696 1 91.44 159 PHE B C 1
ATOM 3168 O O . PHE B 1 159 ? -13.508 -0.271 1.869 1 91.44 159 PHE B O 1
A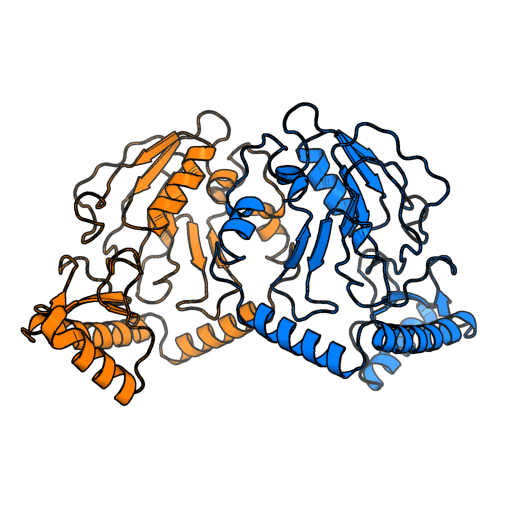TOM 3175 N N . ALA B 1 160 ? -11.297 -0.644 1.687 1 92.12 160 ALA B N 1
ATOM 3176 C CA . ALA B 1 160 ? -10.977 0.773 1.843 1 92.12 160 ALA B CA 1
ATOM 3177 C C . ALA B 1 160 ? -11.586 1.6 0.714 1 92.12 160 ALA B C 1
ATOM 3179 O O . ALA B 1 160 ? -12.133 2.68 0.952 1 92.12 160 ALA B O 1
ATOM 3180 N N . VAL B 1 161 ? -11.562 1.113 -0.5 1 92.88 161 VAL B N 1
ATOM 3181 C CA . VAL B 1 161 ? -12.086 1.815 -1.666 1 92.88 161 VAL B CA 1
ATOM 3182 C C . VAL B 1 161 ? -13.609 1.907 -1.573 1 92.88 161 VAL B C 1
ATOM 3184 O O . VAL B 1 161 ? -14.188 2.979 -1.773 1 92.88 161 VAL B O 1
ATOM 3187 N N . TYR B 1 162 ? -14.242 0.789 -1.199 1 93.81 162 TYR B N 1
ATOM 3188 C CA . TYR B 1 162 ? -15.695 0.744 -1.085 1 93.81 162 TYR B CA 1
ATOM 3189 C C . TYR B 1 162 ? -16.188 1.692 0.002 1 93.81 162 TYR B C 1
ATOM 3191 O O . TYR B 1 162 ? -17.125 2.459 -0.213 1 93.81 162 TYR B O 1
ATOM 3199 N N . THR B 1 163 ? -15.531 1.634 1.128 1 94.38 163 THR B N 1
ATOM 3200 C CA . THR B 1 163 ? -15.938 2.496 2.232 1 94.38 163 THR B CA 1
ATOM 3201 C C . THR B 1 163 ? -15.703 3.963 1.887 1 94.38 163 THR B C 1
ATOM 3203 O O . THR B 1 163 ? -16.469 4.832 2.301 1 94.38 163 THR B O 1
ATOM 3206 N N . SER B 1 164 ? -14.648 4.238 1.169 1 94.12 164 SER B N 1
ATOM 3207 C CA . SER B 1 164 ? -14.422 5.602 0.703 1 94.12 164 SER B CA 1
ATOM 3208 C C . SER B 1 164 ? -15.57 6.078 -0.179 1 94.12 164 SER B C 1
ATOM 3210 O O . SER B 1 164 ? -16.016 7.223 -0.062 1 94.12 164 SER B O 1
ATOM 3212 N N . MET B 1 165 ? -16.047 5.211 -1.061 1 94.94 165 MET B N 1
ATOM 3213 C CA . MET B 1 165 ? -17.203 5.543 -1.896 1 94.94 165 MET B CA 1
ATOM 3214 C C . MET B 1 165 ? -18.422 5.887 -1.038 1 94.94 165 MET B C 1
ATOM 3216 O O . MET B 1 165 ? -19.094 6.891 -1.281 1 94.94 165 MET B O 1
ATOM 3220 N N . LEU B 1 166 ? -18.656 5.055 -0.028 1 95.75 166 LEU B N 1
ATOM 3221 C CA . LEU B 1 166 ? -19.797 5.285 0.864 1 95.75 166 LEU B CA 1
ATOM 3222 C C . LEU B 1 166 ? -19.641 6.617 1.595 1 95.75 166 LEU B C 1
ATOM 3224 O O . LEU B 1 166 ? -20.625 7.336 1.785 1 95.75 166 LEU B O 1
ATOM 3228 N N . THR B 1 167 ? -18.453 6.945 2.004 1 94.38 167 THR B N 1
ATOM 3229 C CA . THR B 1 167 ? -18.188 8.203 2.695 1 94.38 167 THR B CA 1
ATOM 3230 C C . THR B 1 167 ? -18.453 9.391 1.775 1 94.38 167 THR B C 1
ATOM 3232 O O . THR B 1 167 ? -19.031 10.398 2.197 1 94.38 167 THR B O 1
ATOM 3235 N N . LEU B 1 168 ? -18.031 9.32 0.569 1 95.06 168 LEU B N 1
ATOM 3236 C CA . LEU B 1 168 ? -18.234 10.398 -0.391 1 95.06 168 LEU B CA 1
ATOM 3237 C C . LEU B 1 168 ? -19.719 10.57 -0.69 1 95.06 168 LEU B C 1
ATOM 3239 O O . LEU B 1 168 ? -20.188 11.703 -0.863 1 95.06 168 LEU B O 1
ATOM 3243 N N . GLU B 1 169 ? -20.375 9.43 -0.798 1 96.31 169 GLU B N 1
ATOM 3244 C CA . GLU B 1 169 ? -21.828 9.5 -0.967 1 96.31 169 GLU B CA 1
ATOM 3245 C C . GLU B 1 169 ? -22.484 10.195 0.221 1 96.31 169 GLU B C 1
ATOM 3247 O O . GLU B 1 169 ? -23.406 11 0.046 1 96.31 169 GLU B O 1
ATOM 3252 N N . TRP B 1 170 ? -22.062 9.828 1.354 1 95.31 170 TRP B N 1
ATOM 3253 C CA . TRP B 1 170 ? -22.562 10.477 2.568 1 95.31 170 TRP B CA 1
ATOM 3254 C C . TRP B 1 170 ? -22.281 11.977 2.539 1 95.31 170 TRP B C 1
ATOM 3256 O O . TRP B 1 170 ? -23.156 12.781 2.861 1 95.31 170 TRP B O 1
ATOM 3266 N N . LEU B 1 171 ? -21.078 12.398 2.213 1 94.38 171 LEU B N 1
ATOM 3267 C CA . LEU B 1 171 ? -20.703 13.805 2.109 1 94.38 171 LEU B CA 1
ATOM 3268 C C . LEU B 1 171 ? -21.609 14.539 1.132 1 94.38 171 LEU B C 1
ATOM 3270 O O . LEU B 1 171 ? -22.047 15.664 1.41 1 94.38 171 LEU B O 1
ATOM 3274 N N . ASP B 1 172 ? -21.812 13.945 0.033 1 95.5 172 ASP B N 1
ATOM 3275 C CA . ASP B 1 172 ? -22.703 14.523 -0.971 1 95.5 172 ASP B CA 1
ATOM 3276 C C . ASP B 1 172 ? -24.109 14.719 -0.413 1 95.5 172 ASP B C 1
ATOM 3278 O O . ASP B 1 172 ? -24.734 15.75 -0.653 1 95.5 172 ASP B O 1
ATOM 3282 N N . ALA B 1 173 ? -24.531 13.766 0.318 1 96.69 173 ALA B N 1
ATOM 3283 C CA . ALA B 1 173 ? -25.875 13.812 0.904 1 96.69 173 ALA B CA 1
ATOM 3284 C C . ALA B 1 173 ? -25.969 14.914 1.95 1 96.69 173 ALA B C 1
ATOM 3286 O O . ALA B 1 173 ? -27.047 15.461 2.189 1 96.69 173 ALA B O 1
ATOM 3287 N N . GLN B 1 174 ? -24.859 15.305 2.551 1 94.75 174 GLN B N 1
ATOM 3288 C CA . GLN B 1 174 ? -24.828 16.359 3.553 1 94.75 174 GLN B CA 1
ATOM 3289 C C . GLN B 1 174 ? -24.906 17.734 2.898 1 94.75 174 GLN B C 1
ATOM 3291 O O . GLN B 1 174 ? -25.094 18.75 3.582 1 94.75 174 GLN B O 1
ATOM 3296 N N . GLY B 1 175 ? -24.797 17.859 1.58 1 96.88 175 GLY B N 1
ATOM 3297 C CA . GLY B 1 175 ? -24.766 19.141 0.896 1 96.88 175 GLY B CA 1
ATOM 3298 C C . GLY B 1 175 ? -23.422 19.469 0.287 1 96.88 175 GLY B C 1
ATOM 3299 O O . GLY B 1 175 ? -23.172 20.594 -0.118 1 96.88 175 GLY B O 1
ATOM 3300 N N . GLY B 1 176 ? -22.516 18.453 0.264 1 95.81 176 GLY B N 1
ATOM 3301 C CA . GLY B 1 176 ? -21.234 18.625 -0.385 1 95.81 176 GLY B CA 1
ATOM 3302 C C . GLY B 1 176 ? -20.219 19.359 0.475 1 95.81 176 GLY B C 1
ATOM 3303 O O . GLY B 1 176 ? -20.406 19.5 1.687 1 95.81 176 GLY B O 1
ATOM 3304 N N . VAL B 1 177 ? -19.156 19.797 -0.097 1 95.56 177 VAL B N 1
ATOM 3305 C CA . VAL B 1 177 ? -18.031 20.406 0.604 1 95.56 177 VAL B CA 1
ATOM 3306 C C . VAL B 1 177 ? -18.469 21.703 1.281 1 95.56 177 VAL B C 1
ATOM 3308 O O . VAL B 1 177 ? -18.062 22 2.404 1 95.56 177 VAL B O 1
ATOM 3311 N N . ALA B 1 178 ? -19.312 22.406 0.63 1 96.81 178 ALA B N 1
ATOM 3312 C CA . ALA B 1 178 ? -19.797 23.656 1.197 1 96.81 178 ALA B CA 1
ATOM 3313 C C . ALA B 1 178 ? -20.5 23.422 2.535 1 96.81 178 ALA B C 1
ATOM 3315 O O . ALA B 1 178 ? -20.25 24.156 3.5 1 96.81 178 ALA B O 1
ATOM 3316 N N . ALA B 1 179 ? -21.328 22.438 2.596 1 97 179 ALA B N 1
ATOM 3317 C CA . ALA B 1 179 ? -22.078 22.125 3.811 1 97 179 ALA B CA 1
ATOM 3318 C C . ALA B 1 179 ? -21.156 21.594 4.902 1 97 179 ALA B C 1
ATOM 3320 O O . ALA B 1 179 ? -21.281 21.969 6.07 1 97 179 ALA B O 1
ATOM 3321 N N . ILE B 1 180 ? -20.297 20.766 4.488 1 95.19 180 ILE B N 1
ATOM 3322 C CA . ILE B 1 180 ? -19.391 20.156 5.465 1 95.19 180 ILE B CA 1
ATOM 3323 C C . ILE B 1 180 ? -18.469 21.203 6.051 1 95.19 180 ILE B C 1
ATOM 3325 O O . ILE B 1 180 ? -18.109 21.141 7.227 1 95.19 180 ILE B O 1
ATOM 3329 N N . GLU B 1 181 ? -18.016 22.156 5.25 1 96.88 181 GLU B N 1
ATOM 3330 C CA . GLU B 1 181 ? -17.172 23.25 5.723 1 96.88 181 GLU B CA 1
ATOM 3331 C C . GLU B 1 181 ? -17.844 24.031 6.848 1 96.88 181 GLU B C 1
ATOM 3333 O O . GLU B 1 181 ? -17.203 24.375 7.844 1 96.88 181 GLU B O 1
ATOM 3338 N N . LYS B 1 182 ? -19.141 24.281 6.668 1 97.5 182 LYS B N 1
ATOM 3339 C CA . LYS B 1 182 ? -19.906 24.984 7.695 1 97.5 182 LYS B CA 1
ATOM 3340 C C . LYS B 1 182 ? -19.922 24.203 9 1 97.5 182 LYS B C 1
ATOM 3342 O O . LYS B 1 182 ? -19.75 24.781 10.078 1 97.5 182 LYS B O 1
ATOM 3347 N N . LEU B 1 183 ? -20.156 22.938 8.844 1 95.81 183 LEU B N 1
ATOM 3348 C CA . LEU B 1 183 ? -20.172 22.078 10.023 1 95.81 183 LEU B CA 1
ATOM 3349 C C . LEU B 1 183 ? -18.812 22.047 10.695 1 95.81 183 LEU B C 1
ATOM 3351 O O . LEU B 1 183 ? -18.719 22.109 11.922 1 95.81 183 LEU B O 1
ATOM 3355 N N . ASN B 1 184 ? -17.75 21.953 9.898 1 96.19 184 ASN B N 1
ATOM 3356 C CA . ASN B 1 184 ? -16.391 21.922 10.43 1 96.19 184 ASN B CA 1
ATOM 3357 C C . ASN B 1 184 ? -16.062 23.219 11.164 1 96.19 184 ASN B C 1
ATOM 3359 O O . ASN B 1 184 ? -15.469 23.203 12.242 1 96.19 184 ASN B O 1
ATOM 3363 N N . GLN B 1 185 ? -16.453 24.312 10.625 1 97.12 185 GLN B N 1
ATOM 3364 C CA . GLN B 1 185 ? -16.203 25.609 11.234 1 97.12 185 GLN B CA 1
ATOM 3365 C C . GLN B 1 185 ? -16.953 25.75 12.562 1 97.12 185 GLN B C 1
ATOM 3367 O O . GLN B 1 185 ? -16.422 26.312 13.523 1 97.12 185 GLN B O 1
ATOM 3372 N N . ALA B 1 186 ? -18.156 25.266 12.547 1 97.75 186 ALA B N 1
ATOM 3373 C CA . ALA B 1 186 ? -18.953 25.328 13.773 1 97.75 186 ALA B CA 1
ATOM 3374 C C . ALA B 1 186 ? -18.297 24.516 14.891 1 97.75 186 ALA B C 1
ATOM 3376 O O . ALA B 1 186 ? -18.203 24.984 16.031 1 97.75 186 ALA B O 1
ATOM 3377 N N . LYS B 1 187 ? -17.844 23.312 14.586 1 97.06 187 LYS B N 1
ATOM 3378 C CA . LYS B 1 187 ? -17.141 22.484 15.57 1 97.06 187 LYS B CA 1
ATOM 3379 C C . LYS B 1 187 ? -15.867 23.156 16.047 1 97.06 187 LYS B C 1
ATOM 3381 O O . LYS B 1 187 ? -15.594 23.203 17.25 1 97.06 187 LYS B O 1
ATOM 3386 N N . ALA B 1 188 ? -15.117 23.688 15.125 1 97.5 188 ALA B N 1
ATOM 3387 C CA . ALA B 1 188 ? -13.852 24.344 15.453 1 97.5 188 ALA B CA 1
ATOM 3388 C C . ALA B 1 188 ? -14.086 25.562 16.344 1 97.5 188 ALA B C 1
ATOM 3390 O O . ALA B 1 188 ? -13.391 25.75 17.344 1 97.5 188 ALA B O 1
ATOM 3391 N N . ASN B 1 189 ? -15.047 26.344 15.977 1 97.75 189 ASN B N 1
ATOM 3392 C CA . ASN B 1 189 ? -15.367 27.531 16.75 1 97.75 189 ASN B CA 1
ATOM 3393 C C . ASN B 1 189 ? -15.75 27.188 18.188 1 97.75 189 ASN B C 1
ATOM 3395 O O . ASN B 1 189 ? -15.352 27.875 19.125 1 97.75 189 ASN B O 1
ATOM 3399 N N . LEU B 1 190 ? -16.562 26.172 18.266 1 97.62 190 LEU B N 1
ATOM 3400 C CA . LEU B 1 190 ? -16.984 25.734 19.594 1 97.62 190 LEU B CA 1
ATOM 3401 C C . LEU B 1 190 ? -15.773 25.406 20.469 1 97.62 190 LEU B C 1
ATOM 3403 O O . LEU B 1 190 ? -15.688 25.875 21.609 1 97.62 190 LEU B O 1
ATOM 3407 N N . LEU B 1 191 ? -14.883 24.703 19.969 1 97.06 191 LEU B N 1
ATOM 3408 C CA . LEU B 1 191 ? -13.719 24.266 20.719 1 97.06 191 LEU B CA 1
ATOM 3409 C C . LEU B 1 191 ? -12.766 25.422 20.969 1 97.06 191 LEU B C 1
ATOM 3411 O O . LEU B 1 191 ? -12.305 25.641 22.094 1 97.06 191 LEU B O 1
ATOM 3415 N N . TYR B 1 192 ? -12.422 26.203 19.953 1 98 192 TYR B N 1
ATOM 3416 C CA . TYR B 1 192 ? -11.461 27.297 20.078 1 98 192 TYR B CA 1
ATOM 3417 C C . TYR B 1 192 ? -12 28.391 21 1 98 192 TYR B C 1
ATOM 3419 O O . TYR B 1 192 ? -11.234 29.016 21.734 1 98 192 TYR B O 1
ATOM 3427 N N . ASN B 1 193 ? -13.297 28.609 20.953 1 98.06 193 ASN B N 1
ATOM 3428 C CA . ASN B 1 193 ? -13.891 29.578 21.875 1 98.06 193 ASN B CA 1
ATOM 3429 C C . ASN B 1 193 ? -13.672 29.156 23.328 1 98.06 193 ASN B C 1
ATOM 3431 O O . ASN B 1 193 ? -13.352 30 24.172 1 98.06 193 ASN B O 1
ATOM 3435 N N . GLU B 1 194 ? -13.891 27.875 23.531 1 97.19 194 GLU B N 1
ATOM 3436 C CA . GLU B 1 194 ? -13.656 27.375 24.875 1 97.19 194 GLU B CA 1
ATOM 3437 C C . GLU B 1 194 ? -12.18 27.484 25.266 1 97.19 194 GLU B C 1
ATOM 3439 O O . GLU B 1 194 ? -11.852 27.922 26.359 1 97.19 194 GLU B O 1
ATOM 3444 N N . ILE B 1 195 ? -11.273 27.141 24.406 1 96.75 195 ILE B N 1
ATOM 3445 C CA . ILE B 1 195 ? -9.836 27.188 24.672 1 96.75 195 ILE B CA 1
ATOM 3446 C C . ILE B 1 195 ? -9.414 28.625 24.969 1 96.75 195 ILE B C 1
ATOM 3448 O O . ILE B 1 195 ? -8.633 28.859 25.891 1 96.75 195 ILE B O 1
ATOM 3452 N N . ASP B 1 196 ? -9.984 29.578 24.281 1 97.38 196 ASP B N 1
ATOM 3453 C CA . ASP B 1 196 ? -9.562 30.969 24.375 1 97.38 196 ASP B CA 1
ATOM 3454 C C . ASP B 1 196 ? -10.18 31.656 25.594 1 97.38 196 ASP B C 1
ATOM 3456 O O . ASP B 1 196 ? -9.594 32.594 26.156 1 97.38 196 ASP B O 1
ATOM 3460 N N . SER B 1 197 ? -11.281 31.172 26 1 97.62 197 SER B N 1
ATOM 3461 C CA . SER B 1 197 ? -11.984 31.875 27.062 1 97.62 197 SER B CA 1
ATOM 3462 C C . SER B 1 197 ? -11.711 31.219 28.422 1 97.62 197 SER B C 1
ATOM 3464 O O . SER B 1 197 ? -11.906 31.844 29.469 1 97.62 197 SER B O 1
ATOM 3466 N N . ASN B 1 198 ? -11.391 29.953 28.375 1 96.62 198 ASN B N 1
ATOM 3467 C CA . ASN B 1 198 ? -11.172 29.188 29.594 1 96.62 198 ASN B CA 1
ATOM 3468 C C . ASN B 1 198 ? -9.727 29.281 30.062 1 96.62 198 ASN B C 1
ATOM 3470 O O . ASN B 1 198 ? -8.82 28.766 29.406 1 96.62 198 ASN B O 1
ATOM 3474 N N . PRO B 1 199 ? -9.492 29.875 31.219 1 96.38 199 PRO B N 1
ATOM 3475 C CA . PRO B 1 199 ? -8.117 30.109 31.672 1 96.38 199 PRO B CA 1
ATOM 3476 C C . PRO B 1 199 ? -7.371 28.812 31.969 1 96.38 199 PRO B C 1
ATOM 3478 O O . PRO B 1 199 ? -6.152 28.812 32.156 1 96.38 199 PRO B O 1
ATOM 3481 N N . LEU B 1 200 ? -8.078 27.703 31.984 1 96.12 200 LEU B N 1
ATOM 3482 C CA . LEU B 1 200 ? -7.457 26.406 32.281 1 96.12 200 LEU B CA 1
ATOM 3483 C C . LEU B 1 200 ? -6.766 25.844 31.031 1 96.12 200 LEU B C 1
ATOM 3485 O O . LEU B 1 200 ? -5.977 24.906 31.125 1 96.12 200 LEU B O 1
ATOM 3489 N N . PHE B 1 201 ? -7.023 26.453 29.906 1 96.31 201 PHE B N 1
ATOM 3490 C CA . PHE B 1 201 ? -6.488 25.938 28.641 1 96.31 201 PHE B CA 1
ATOM 3491 C C . PHE B 1 201 ? -5.762 27.047 27.891 1 96.31 201 PHE B C 1
ATOM 3493 O O . PHE B 1 201 ? -6.055 28.234 28.062 1 96.31 201 PHE B O 1
ATOM 3500 N N . LYS B 1 202 ? -4.801 26.609 27.109 1 96 202 LYS B N 1
ATOM 3501 C CA . LYS B 1 202 ? -4.098 27.516 26.203 1 96 202 LYS B CA 1
ATOM 3502 C C . LYS B 1 202 ? -3.854 26.859 24.844 1 96 202 LYS B C 1
ATOM 3504 O O . LYS B 1 202 ? -3.344 25.734 24.781 1 96 202 LYS B O 1
ATOM 3509 N N . GLY B 1 203 ? -4.254 27.531 23.781 1 95.94 203 GLY B N 1
ATOM 3510 C CA . GLY B 1 203 ? -3.92 27.047 22.453 1 95.94 203 GLY B CA 1
ATOM 3511 C C . GLY B 1 203 ? -2.436 27.125 22.141 1 95.94 203 GLY B C 1
ATOM 3512 O O . GLY B 1 203 ? -1.719 27.953 22.719 1 95.94 203 GLY B O 1
ATOM 3513 N N . THR B 1 204 ? -1.994 26.281 21.203 1 95.75 204 THR B N 1
ATOM 3514 C CA . THR B 1 204 ? -0.556 26.203 20.969 1 95.75 204 THR B CA 1
ATOM 3515 C C . THR B 1 204 ? -0.199 26.797 19.609 1 95.75 204 THR B C 1
ATOM 3517 O O . THR B 1 204 ? 0.979 26.906 19.266 1 95.75 204 THR B O 1
ATOM 3520 N N . THR B 1 205 ? -1.156 27.219 18.859 1 97.38 205 THR B N 1
ATOM 3521 C CA . THR B 1 205 ? -0.916 27.688 17.5 1 97.38 205 THR B CA 1
ATOM 3522 C C . THR B 1 205 ? -1.254 29.172 17.375 1 97.38 205 THR B C 1
ATOM 3524 O O . THR B 1 205 ? -2.059 29.703 18.141 1 97.38 205 THR B O 1
ATOM 3527 N N . GLU B 1 206 ? -0.565 29.812 16.422 1 98.06 206 GLU B N 1
ATOM 3528 C CA . GLU B 1 206 ? -1.013 31.141 16.047 1 98.06 206 GLU B CA 1
ATOM 3529 C C . GLU B 1 206 ? -2.469 31.141 15.602 1 98.06 206 GLU B C 1
ATOM 3531 O O . GLU B 1 206 ? -2.879 30.266 14.828 1 98.06 206 GLU B O 1
ATOM 3536 N N . ILE B 1 207 ? -3.203 32.094 16.031 1 97.81 207 ILE B N 1
ATOM 3537 C CA . ILE B 1 207 ? -4.652 32.094 15.867 1 97.81 207 ILE B CA 1
ATOM 3538 C C . ILE B 1 207 ? -4.996 32.125 14.375 1 97.81 207 ILE B C 1
ATOM 3540 O O . ILE B 1 207 ? -5.879 31.375 13.93 1 97.81 207 ILE B O 1
ATOM 3544 N N . GLU B 1 208 ? -4.34 32.812 13.57 1 97.81 208 GLU B N 1
ATOM 3545 C CA . GLU B 1 208 ? -4.668 33 12.156 1 97.81 208 GLU B CA 1
ATOM 3546 C C . GLU B 1 208 ? -4.359 31.719 11.359 1 97.81 208 GLU B C 1
ATOM 3548 O O . GLU B 1 208 ? -4.797 31.578 10.219 1 97.81 208 GLU B O 1
ATOM 3553 N N . ASP B 1 209 ? -3.596 30.844 11.969 1 98.5 209 ASP B N 1
ATOM 3554 C CA . ASP B 1 209 ? -3.131 29.656 11.242 1 98.5 209 ASP B CA 1
ATOM 3555 C C . ASP B 1 209 ? -3.76 28.391 11.797 1 98.5 209 ASP B C 1
ATOM 3557 O O . ASP B 1 209 ? -3.375 27.281 11.414 1 98.5 209 ASP B O 1
ATOM 3561 N N . ARG B 1 210 ? -4.734 28.547 12.688 1 98.19 210 ARG B N 1
ATOM 3562 C CA . ARG B 1 210 ? -5.387 27.406 13.336 1 98.19 210 ARG B CA 1
ATOM 3563 C C . ARG B 1 210 ? -6.102 26.531 12.32 1 98.19 210 ARG B C 1
ATOM 3565 O O . ARG B 1 210 ? -6.73 27.031 11.391 1 98.19 210 ARG B O 1
ATOM 3572 N N . SER B 1 211 ? -5.949 25.234 12.508 1 98.06 211 SER B N 1
ATOM 3573 C CA . SER B 1 211 ? -6.676 24.25 11.711 1 98.06 211 SER B CA 1
ATOM 3574 C C . SER B 1 211 ? -8.086 24.031 12.25 1 98.06 211 SER B C 1
ATOM 3576 O O . SER B 1 211 ? -8.266 23.781 13.438 1 98.06 211 SER B O 1
ATOM 3578 N N . PRO B 1 212 ? -9.102 24.094 11.461 1 97.12 212 PRO B N 1
ATOM 3579 C CA . PRO B 1 212 ? -10.438 23.688 11.906 1 97.12 212 PRO B CA 1
ATOM 3580 C C . PRO B 1 212 ? -10.57 22.188 12.078 1 97.12 212 PRO B C 1
ATOM 3582 O O . PRO B 1 212 ? -11.578 21.703 12.602 1 97.12 212 PRO B O 1
ATOM 3585 N N . MET B 1 213 ? -9.531 21.438 11.633 1 96.62 213 MET B N 1
ATOM 3586 C CA . MET B 1 213 ? -9.578 19.969 11.672 1 96.62 213 MET B CA 1
ATOM 3587 C C . MET B 1 213 ? -8.914 19.438 12.938 1 96.62 213 MET B C 1
ATOM 3589 O O . MET B 1 213 ? -9.312 18.406 13.477 1 96.62 213 MET B O 1
ATOM 3593 N N . ASN B 1 214 ? -7.891 20.156 13.352 1 96.44 214 ASN B N 1
ATOM 3594 C CA . ASN B 1 214 ? -7.086 19.703 14.484 1 96.44 214 ASN B CA 1
ATOM 3595 C C . ASN B 1 214 ? -6.789 20.844 15.453 1 96.44 214 ASN B C 1
ATOM 3597 O O . ASN B 1 214 ? -5.996 21.734 15.148 1 96.44 214 ASN B O 1
ATOM 3601 N N . ALA B 1 215 ? -7.371 20.844 16.609 1 96.69 215 ALA B N 1
ATOM 3602 C CA . ALA B 1 215 ? -7.109 21.828 17.656 1 96.69 215 ALA B CA 1
ATOM 3603 C C . ALA B 1 215 ? -6.109 21.312 18.672 1 96.69 215 ALA B C 1
ATOM 3605 O O . ALA B 1 215 ? -6.332 20.266 19.297 1 96.69 215 ALA B O 1
ATOM 3606 N N . THR B 1 216 ? -5.039 22 18.812 1 96.56 216 THR B N 1
ATOM 3607 C CA . THR B 1 216 ? -4.02 21.625 19.781 1 96.56 216 THR B CA 1
ATOM 3608 C C . THR B 1 216 ? -3.982 22.625 20.938 1 96.56 216 THR B C 1
ATOM 3610 O O . THR B 1 216 ? -4.125 23.828 20.719 1 96.56 216 THR B O 1
ATOM 3613 N N . PHE B 1 217 ? -3.889 22.062 22.156 1 96.56 217 PHE B N 1
ATOM 3614 C CA . PHE B 1 217 ? -3.924 22.906 23.344 1 96.56 217 PHE B CA 1
ATOM 3615 C C . PHE B 1 217 ? -3.23 22.219 24.516 1 96.56 217 PHE B C 1
ATOM 3617 O O . PHE B 1 217 ? -2.873 21.047 24.438 1 96.56 217 PHE B O 1
ATOM 3624 N N . VAL B 1 218 ? -2.959 23.031 25.531 1 95.88 218 VAL B N 1
ATOM 3625 C CA . VAL B 1 218 ? -2.354 22.531 26.766 1 95.88 218 VAL B CA 1
ATOM 3626 C C . VAL B 1 218 ? -3.152 23.016 27.969 1 95.88 218 VAL B C 1
ATOM 3628 O O . VAL B 1 218 ? -3.928 23.969 27.859 1 95.88 218 VAL B O 1
ATOM 3631 N N . LEU B 1 219 ? -2.971 22.266 29.016 1 95.06 219 LEU B N 1
ATOM 3632 C CA . LEU B 1 219 ? -3.459 22.766 30.297 1 95.06 219 LEU B CA 1
ATOM 3633 C C . LEU B 1 219 ? -2.51 23.812 30.859 1 95.06 219 LEU B C 1
ATOM 3635 O O . LEU B 1 219 ? -1.291 23.625 30.859 1 95.06 219 LEU B O 1
ATOM 3639 N N . THR B 1 220 ? -2.955 24.953 31.328 1 93.75 220 THR B N 1
ATOM 3640 C CA . THR B 1 220 ? -2.115 25.984 31.906 1 93.75 220 THR B CA 1
ATOM 3641 C C . THR B 1 220 ? -1.342 25.453 33.125 1 93.75 220 THR B C 1
ATOM 3643 O O . THR B 1 220 ? -0.177 25.812 33.312 1 93.75 220 THR B O 1
ATOM 3646 N N . ASN B 1 221 ? -1.94 24.641 34.031 1 92.69 221 ASN B N 1
ATOM 3647 C CA . ASN B 1 221 ? -1.289 23.922 35.094 1 92.69 221 ASN B CA 1
ATOM 3648 C C . ASN B 1 221 ? -1.494 22.422 34.969 1 92.69 221 ASN B C 1
ATOM 3650 O O . ASN B 1 221 ? -2.305 21.828 35.688 1 92.69 221 ASN B O 1
ATOM 3654 N N . GLU B 1 222 ? -0.646 21.875 34.062 1 89.88 222 GLU B N 1
ATOM 3655 C CA . GLU B 1 222 ? -0.806 20.469 33.719 1 89.88 222 GLU B CA 1
ATOM 3656 C C . GLU B 1 222 ? -0.668 19.594 34.969 1 89.88 222 GLU B C 1
ATOM 3658 O O . GLU B 1 222 ? -1.437 18.641 35.156 1 89.88 222 GLU B O 1
ATOM 3663 N N . ALA B 1 223 ? 0.342 19.828 35.812 1 90.69 223 ALA B N 1
ATOM 3664 C CA . ALA B 1 223 ? 0.616 19.031 37 1 90.69 223 ALA B CA 1
ATOM 3665 C C . ALA B 1 223 ? -0.608 18.953 37.906 1 90.69 223 ALA B C 1
ATOM 3667 O O . ALA B 1 223 ? -0.887 17.922 38.5 1 90.69 223 ALA B O 1
ATOM 3668 N N . ALA B 1 224 ? -1.301 20 37.906 1 91.94 224 ALA B N 1
ATOM 3669 C CA . ALA B 1 224 ? -2.414 20.109 38.844 1 91.94 224 ALA B CA 1
ATOM 3670 C C . ALA B 1 224 ? -3.693 19.531 38.25 1 91.94 224 ALA B C 1
ATOM 3672 O O . ALA B 1 224 ? -4.582 19.078 39 1 91.94 224 ALA B O 1
ATOM 3673 N N . HIS B 1 225 ? -3.775 19.594 36.938 1 93.69 225 HIS B N 1
ATOM 3674 C CA . HIS B 1 225 ? -5.121 19.422 36.375 1 93.69 225 HIS B CA 1
ATOM 3675 C C . HIS B 1 225 ? -5.188 18.234 35.438 1 93.69 225 HIS B C 1
ATOM 3677 O O . HIS B 1 225 ? -6.277 17.797 35.062 1 93.69 225 HIS B O 1
ATOM 3683 N N . LYS B 1 226 ? -4.098 17.625 35.031 1 94.25 226 LYS B N 1
ATOM 3684 C CA . LYS B 1 226 ? -4.066 16.594 34.031 1 94.25 226 LYS B CA 1
ATOM 3685 C C . LYS B 1 226 ? -4.918 15.391 34.406 1 94.25 226 LYS B C 1
ATOM 3687 O O . LYS B 1 226 ? -5.73 14.906 33.625 1 94.25 226 LYS B O 1
ATOM 3692 N N . GLU B 1 227 ? -4.684 14.938 35.562 1 94.69 227 GLU B N 1
ATOM 3693 C CA . GLU B 1 227 ? -5.41 13.758 36.031 1 94.69 227 GLU B CA 1
ATOM 3694 C C . GLU B 1 227 ? -6.918 14.008 36.031 1 94.69 227 GLU B C 1
ATOM 3696 O O . GLU B 1 227 ? -7.691 13.156 35.594 1 94.69 227 GLU B O 1
ATOM 3701 N N . ALA B 1 228 ? -7.301 15.133 36.562 1 94.94 228 ALA B N 1
ATOM 3702 C CA . ALA B 1 228 ? -8.719 15.492 36.625 1 94.94 228 ALA B CA 1
ATOM 3703 C C . ALA B 1 228 ? -9.297 15.609 35.219 1 94.94 228 ALA B C 1
ATOM 3705 O O . ALA B 1 228 ? -10.391 15.094 34.938 1 94.94 228 ALA B O 1
ATOM 3706 N N . PHE B 1 229 ? -8.68 16.312 34.375 1 95.31 229 PHE B N 1
ATOM 3707 C CA . PHE B 1 229 ? -9.156 16.516 33 1 95.31 229 PHE B CA 1
ATOM 3708 C C . 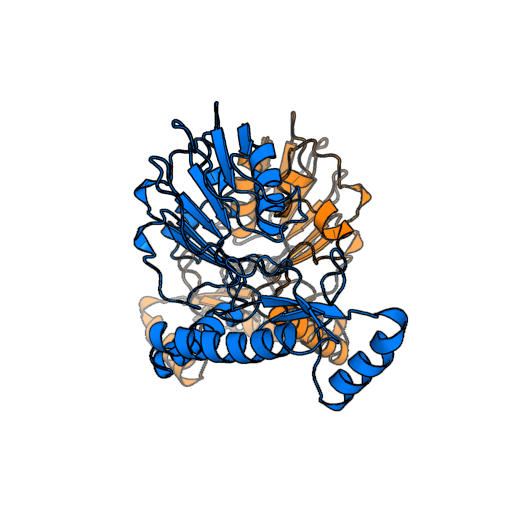PHE B 1 229 ? -9.266 15.188 32.25 1 95.31 229 PHE B C 1
ATOM 3710 O O . PHE B 1 229 ? -10.281 14.914 31.609 1 95.31 229 PHE B O 1
ATOM 3717 N N . ASP B 1 230 ? -8.281 14.305 32.312 1 94.94 230 ASP B N 1
ATOM 3718 C CA . ASP B 1 230 ? -8.305 12.992 31.672 1 94.94 230 ASP B CA 1
ATOM 3719 C C . ASP B 1 230 ? -9.445 12.141 32.219 1 94.94 230 ASP B C 1
ATOM 3721 O O . ASP B 1 230 ? -10.086 11.391 31.484 1 94.94 230 ASP B O 1
ATOM 3725 N N . GLY B 1 231 ? -9.617 12.242 33.5 1 95.31 231 GLY B N 1
ATOM 3726 C CA . GLY B 1 231 ? -10.734 11.539 34.125 1 95.31 231 GLY B CA 1
ATOM 3727 C C . GLY B 1 231 ? -12.086 11.984 33.594 1 95.31 231 GLY B C 1
ATOM 3728 O O . GLY B 1 231 ? -12.953 11.148 33.312 1 95.31 231 GLY B O 1
ATOM 3729 N N . LEU B 1 232 ? -12.297 13.281 33.469 1 95.12 232 LEU B N 1
ATOM 3730 C CA . LEU B 1 232 ? -13.531 13.836 32.938 1 95.12 232 LEU B CA 1
ATOM 3731 C C . LEU B 1 232 ? -13.75 13.359 31.5 1 95.12 232 LEU B C 1
ATOM 3733 O O . LEU B 1 232 ? -14.875 13.031 31.109 1 95.12 232 LEU B O 1
ATOM 3737 N N . CYS B 1 233 ? -12.734 13.406 30.641 1 94.44 233 CYS B N 1
ATOM 3738 C CA . CYS B 1 233 ? -12.82 12.922 29.266 1 94.44 233 CYS B CA 1
ATOM 3739 C C . CYS B 1 233 ? -13.227 11.453 29.234 1 94.44 233 CYS B C 1
ATOM 3741 O O . CYS B 1 233 ? -14.102 11.07 28.453 1 94.44 233 CYS B O 1
ATOM 3743 N N . LYS B 1 234 ? -12.539 10.648 30.031 1 94.44 234 LYS B N 1
ATOM 3744 C CA . LYS B 1 234 ? -12.867 9.227 30.125 1 94.44 234 LYS B CA 1
ATOM 3745 C C . LYS B 1 234 ? -14.336 9.023 30.5 1 94.44 234 LYS B C 1
ATOM 3747 O O . LYS B 1 234 ? -15.039 8.219 29.891 1 94.44 234 LYS B O 1
ATOM 3752 N N . ASP B 1 235 ? -14.797 9.773 31.516 1 96.5 235 ASP B N 1
ATOM 3753 C CA . ASP B 1 235 ? -16.172 9.68 31.984 1 96.5 235 ASP B CA 1
ATOM 3754 C C . ASP B 1 235 ? -17.156 10.078 30.891 1 96.5 235 ASP B C 1
ATOM 3756 O O . ASP B 1 235 ? -18.266 9.539 30.82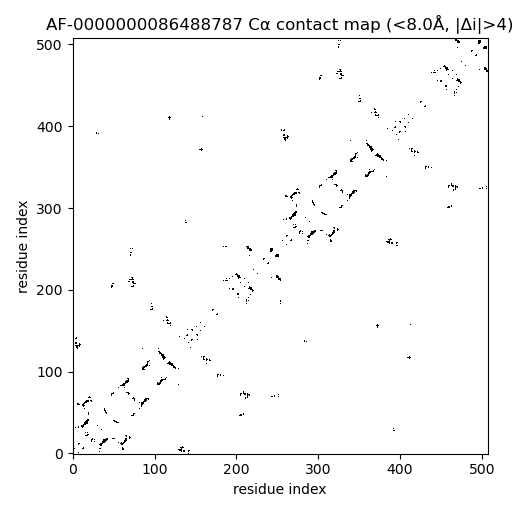8 1 96.5 235 ASP B O 1
ATOM 3760 N N . ALA B 1 236 ? -16.734 10.969 30.094 1 95.56 236 ALA B N 1
ATOM 3761 C CA . ALA B 1 236 ? -17.578 11.461 29.016 1 95.56 236 ALA B CA 1
ATOM 3762 C C . ALA B 1 236 ? -17.469 10.578 27.766 1 95.56 236 ALA B C 1
ATOM 3764 O O . ALA B 1 236 ? -18.109 10.836 26.75 1 95.56 236 ALA B O 1
ATOM 3765 N N . GLY B 1 237 ? -16.562 9.57 27.781 1 94.56 237 GLY B N 1
ATOM 3766 C CA . GLY B 1 237 ? -16.375 8.672 26.656 1 94.56 237 GLY B CA 1
ATOM 3767 C C . GLY B 1 237 ? -15.484 9.258 25.562 1 94.56 237 GLY B C 1
ATOM 3768 O O . GLY B 1 237 ? -15.562 8.844 24.406 1 94.56 237 GLY B O 1
ATOM 3769 N N . ILE B 1 238 ? -14.758 10.336 25.875 1 92.88 238 ILE B N 1
ATOM 3770 C CA . ILE B 1 238 ? -13.844 10.961 24.938 1 92.88 238 ILE B CA 1
ATOM 3771 C C . ILE B 1 238 ? -12.469 10.305 25.016 1 92.88 238 ILE B C 1
ATOM 3773 O O . ILE B 1 238 ? -11.883 10.219 26.109 1 92.88 238 ILE B O 1
ATOM 3777 N N . SER B 1 239 ? -12.055 9.703 23.844 1 89.62 239 SER B N 1
ATOM 3778 C CA . SER B 1 239 ? -10.766 9.016 23.812 1 89.62 239 SER B CA 1
ATOM 3779 C C . SER B 1 239 ? -9.836 9.625 22.766 1 89.62 239 SER B C 1
ATOM 3781 O O . SER B 1 239 ? -10.273 10.406 21.922 1 89.62 239 SER B O 1
ATOM 3783 N N . GLN B 1 240 ? -8.578 9.453 22.938 1 86 240 GLN B N 1
ATOM 3784 C CA . GLN B 1 240 ? -7.535 9.758 21.969 1 86 240 GLN B CA 1
ATOM 3785 C C . GLN B 1 240 ? -7.328 11.266 21.828 1 86 240 GLN B C 1
ATOM 3787 O O . GLN B 1 240 ? -7.18 11.781 20.719 1 86 240 GLN B O 1
ATOM 3792 N N . LEU B 1 241 ? -7.371 11.945 22.953 1 91.06 241 LEU B N 1
ATOM 3793 C CA . LEU B 1 241 ? -7.152 13.391 22.953 1 91.06 241 LEU B CA 1
ATOM 3794 C C . LEU B 1 241 ? -5.688 13.719 23.219 1 91.06 241 LEU B C 1
ATOM 3796 O O . LEU B 1 241 ? -5.258 14.852 23.016 1 91.06 241 LEU B O 1
ATOM 3800 N N . ALA B 1 242 ? -5.043 12.648 23.766 1 85.31 242 ALA B N 1
ATOM 3801 C CA . ALA B 1 242 ? -3.631 12.891 24.062 1 85.31 242 ALA B CA 1
ATOM 3802 C C . ALA B 1 242 ? -2.871 13.273 22.797 1 85.31 242 ALA B C 1
ATOM 3804 O O . ALA B 1 242 ? -3.064 12.664 21.734 1 85.31 242 ALA B O 1
ATOM 3805 N N . GLY B 1 243 ? -2.135 14.383 22.953 1 77 243 GLY B N 1
ATOM 3806 C CA . GLY B 1 243 ? -1.326 14.828 21.828 1 77 243 GLY B CA 1
ATOM 3807 C C . GLY B 1 243 ? -0.289 13.812 21.406 1 77 243 GLY B C 1
ATOM 3808 O O . GLY B 1 243 ? -0.077 12.805 22.078 1 77 243 GLY B O 1
ATOM 3809 N N . HIS B 1 244 ? 0.291 14.172 20.297 1 74.81 244 HIS B N 1
ATOM 3810 C CA . HIS B 1 244 ? 1.354 13.312 19.781 1 74.81 244 HIS B CA 1
ATOM 3811 C C . HIS B 1 244 ? 2.539 13.273 20.75 1 74.81 244 HIS B C 1
ATOM 3813 O O . HIS B 1 244 ? 2.869 14.289 21.359 1 74.81 244 HIS B O 1
ATOM 3819 N N . ARG B 1 245 ? 3.068 12.305 20.906 1 70.19 245 ARG B N 1
ATOM 3820 C CA . ARG B 1 245 ? 4.172 12.039 21.828 1 70.19 245 ARG B CA 1
ATOM 3821 C C . ARG B 1 245 ? 5.273 13.086 21.672 1 70.19 245 ARG B C 1
ATOM 3823 O O . ARG B 1 245 ? 5.961 13.422 22.641 1 70.19 245 ARG B O 1
ATOM 3830 N N . SER B 1 246 ? 5.402 13.609 20.422 1 66.38 246 SER B N 1
ATOM 3831 C CA . SER B 1 246 ? 6.473 14.555 20.109 1 66.38 246 SER B CA 1
ATOM 3832 C C . SER B 1 246 ? 6.152 15.945 20.641 1 66.38 246 SER B C 1
ATOM 3834 O O . SER B 1 246 ? 7.047 16.781 20.781 1 66.38 246 SER B O 1
ATOM 3836 N N . VAL B 1 247 ? 4.922 16.297 20.875 1 76.69 247 VAL B N 1
ATOM 3837 C CA . VAL B 1 247 ? 4.551 17.672 21.188 1 76.69 247 VAL B CA 1
ATOM 3838 C C . VAL B 1 247 ? 3.916 17.734 22.562 1 76.69 247 VAL B C 1
ATOM 3840 O O . VAL B 1 247 ? 3.994 18.766 23.25 1 76.69 247 VAL B O 1
ATOM 3843 N N . GLY B 1 248 ? 3.412 16.625 22.953 1 81.5 248 GLY B N 1
ATOM 3844 C CA . GLY B 1 248 ? 2.672 16.641 24.203 1 81.5 248 GLY B CA 1
ATOM 3845 C C . GLY B 1 248 ? 1.363 17.406 24.109 1 81.5 248 GLY B C 1
ATOM 3846 O O . GLY B 1 248 ? 0.824 17.594 23.016 1 81.5 248 GLY B O 1
ATOM 3847 N N . GLY B 1 249 ? 0.729 17.578 25.25 1 93.06 249 GLY B N 1
ATOM 3848 C CA . GLY B 1 249 ? -0.532 18.297 25.266 1 93.06 249 GLY B CA 1
ATOM 3849 C C . GLY B 1 249 ? -1.696 17.469 24.75 1 93.06 249 GLY B C 1
ATOM 3850 O O . GLY B 1 249 ? -1.76 16.266 24.984 1 93.06 249 GLY B O 1
ATOM 3851 N N . TYR B 1 250 ? -2.639 18.266 24.203 1 95.62 250 TYR B N 1
ATOM 3852 C CA . TYR B 1 250 ? -3.859 17.641 23.703 1 95.62 250 TYR B CA 1
ATOM 3853 C C . TYR B 1 250 ? -4.121 18.047 22.25 1 95.62 250 TYR B C 1
ATOM 3855 O O . TYR B 1 250 ? -3.719 19.125 21.828 1 95.62 250 TYR B O 1
ATOM 3863 N N . ARG B 1 251 ? -4.699 17.141 21.516 1 95.19 251 ARG B N 1
ATOM 3864 C CA . ARG B 1 251 ? -5.121 17.391 20.141 1 95.19 251 ARG B CA 1
ATOM 3865 C C . ARG B 1 251 ? -6.516 16.828 19.891 1 95.19 251 ARG B C 1
ATOM 3867 O O . ARG B 1 251 ? -6.73 15.617 20.016 1 95.19 251 ARG B O 1
ATOM 3874 N N . ALA B 1 252 ? -7.406 17.672 19.594 1 93.94 252 ALA B N 1
ATOM 3875 C CA . ALA B 1 252 ? -8.742 17.25 19.188 1 93.94 252 ALA B CA 1
ATOM 3876 C C . ALA B 1 252 ? -8.859 17.219 17.656 1 93.94 252 ALA B C 1
ATOM 3878 O O . ALA B 1 252 ? -8.75 18.25 17 1 93.94 252 ALA B O 1
ATOM 3879 N N . SER B 1 253 ? -9.023 16.062 17.156 1 91.44 253 SER B N 1
ATOM 3880 C CA . SER B 1 253 ? -9.305 15.922 15.734 1 91.44 253 SER B CA 1
ATOM 3881 C C . SER B 1 253 ? -10.805 15.945 15.461 1 91.44 253 SER B C 1
ATOM 3883 O O . SER B 1 253 ? -11.523 15.031 15.867 1 91.44 253 SER B O 1
ATOM 3885 N N . MET B 1 254 ? -11.195 17 14.789 1 87.88 254 MET B N 1
ATOM 3886 C CA . MET B 1 254 ? -12.617 17.297 14.641 1 87.88 254 MET B CA 1
ATOM 3887 C C . MET B 1 254 ? -13.102 16.938 13.242 1 87.88 254 MET B C 1
ATOM 3889 O O . MET B 1 254 ? -12.359 17.078 12.266 1 87.88 254 MET B O 1
#

Radius of gyration: 26.87 Å; Cα contacts (8 Å, |Δi|>4): 975; chains: 2; bounding box: 55×75×68 Å

InterPro domains:
  IPR000192 Aminotransferase class V domain [PF00266] (9-247)
  IPR015421 Pyridoxal phosphate-dependent transferase, major domain [G3DSA:3.40.640.10] (1-167)
  IPR015422 Pyridoxal phosphate-dependent transferase, small domain [G3DSA:3.90.1150.10] (168-254)
  IPR015424 Pyridoxal phosphate-dependent transferase [SSF53383] (1-254)
  IPR022278 Phosphoserine aminotransferase [NF003764] (1-254)
  IPR022278 Phosphoserine aminotransferase [PTHR43247] (1-254)

Nearest PDB structures (foldseek):
  5yb0-assembly3_E  TM=9.745E-01  e=3.564E-31  Entamoeba histolytica
  5yb0-assembly4_G  TM=9.747E-01  e=7.691E-31  Entamoeba histolytica
  5yb0-assembly2_C  TM=9.535E-01  e=3.343E-31  Entamoeba histolytica
  5yb0-assembly2_D  TM=9.698E-01  e=7.728E-30  Entamoeba histolytica
  5yb0-assembly4_F  TM=9.770E-01  e=5.636E-29  Entamoeba histolytica

Sequence (508 aa):
MIPFNLMKAEGGKTAYIDTGAWSDKAIKEAQRLGTTDIVASSKDKNYNYIPKGYHIGSGYDYVHCTSNNTIFGTQMKDFPKVDAPLICDMSSDILSRQLDFAQFDMIYAGVQKNMGPAGATMIAVKKSILGQSGHNIPAYLDLEQHIKNDSMYNTPSVFAVYTSMLTLEWLDAQGGVAAIEKLNQAKANLLYNEIDSNPLFKGTTEIEDRSPMNATFVLTNEAAHKEAFDGLCKDAGISQLAGHRSVGGYRASMMIPFNLMKAEGGKTAYIDTGAWSDKAIKEAQRLGTTDIVASSKDKNYNYIPKGYHIGSGYDYVHCTSNNTIFGTQMKDFPKVDAPLICDMSSDILSRQLDFAQFDMIYAGVQKNMGPAGATMIAVKKSILGQSGHNIPAYLDLEQHIKNDSMYNTPSVFAVYTSMLTLEWLDAQGGVAAIEKLNQAKANLLYNEIDSNPLFKGTTEIEDRSPMNATFVLTNEAAHKEAFDGLCKDAGISQLAGHRSVGGYRASM

Solvent-accessible surface area (backbone atoms only — not comparable to full-atom values): 27106 Å² total; per-residue (Å²): 86,65,48,54,38,40,32,27,56,76,84,18,32,33,35,34,39,34,47,39,74,64,33,46,54,51,47,56,59,38,48,75,64,33,49,63,44,75,54,38,58,17,64,92,61,71,15,22,38,68,70,72,94,64,68,78,81,83,84,36,48,30,36,40,41,52,45,42,26,70,87,47,10,26,28,58,90,75,77,86,88,68,94,39,48,33,34,35,41,28,32,69,47,50,70,46,45,82,72,77,68,79,78,41,40,26,40,36,24,48,23,45,64,68,36,29,49,44,45,47,70,48,73,50,64,53,71,85,64,52,90,66,10,81,48,91,58,57,67,91,49,28,62,65,52,30,59,75,40,76,66,50,73,51,86,54,25,54,64,28,55,52,44,21,51,53,41,50,51,49,41,50,73,63,56,30,37,66,40,44,24,53,52,38,46,51,56,30,47,55,51,51,50,48,34,74,70,35,81,62,33,37,65,63,40,42,77,93,20,49,24,55,39,16,47,36,33,35,54,69,54,44,92,80,39,44,68,60,52,53,50,51,34,53,74,70,70,52,76,79,40,66,26,52,88,89,75,44,56,31,31,47,79,98,87,65,48,52,38,40,32,28,57,76,84,18,33,31,35,33,40,35,47,39,75,65,35,46,54,51,48,57,60,39,46,75,65,34,49,66,42,75,54,38,57,16,62,92,60,70,14,23,38,68,71,71,94,65,70,78,82,84,83,37,48,30,35,38,41,52,44,42,27,70,88,45,11,25,29,60,89,74,76,87,87,67,93,38,49,32,34,34,41,28,32,69,47,49,69,46,45,82,70,76,67,78,76,42,40,26,40,36,24,48,24,47,64,70,34,27,49,46,44,47,70,49,74,50,66,52,72,85,65,52,91,66,9,79,47,89,58,57,68,92,50,28,62,66,52,30,59,76,41,74,65,51,72,52,86,54,25,54,64,28,53,51,44,21,51,53,41,49,52,49,41,50,73,64,56,31,38,65,39,46,24,53,53,37,48,53,56,31,48,56,51,52,51,47,33,74,68,35,84,62,35,37,65,62,41,41,76,93,17,50,26,54,40,19,46,36,33,35,53,68,54,44,92,79,38,44,68,59,53,53,49,51,32,51,74,70,69,52,73,79,40,68,25,52,86,92,75,43,55,31,32,47,79,97